Protein AF-A0A814Z6F5-F1 (afdb_monomer)

Structure (mmCIF, N/CA/C/O backbone):
data_AF-A0A814Z6F5-F1
#
_entry.id   AF-A0A814Z6F5-F1
#
loop_
_atom_site.group_PDB
_atom_site.id
_atom_site.type_symbol
_atom_site.label_atom_id
_atom_site.label_alt_id
_atom_site.label_comp_id
_atom_site.label_asym_id
_atom_site.label_entity_id
_atom_site.label_seq_id
_atom_site.pdbx_PDB_ins_code
_atom_site.Cartn_x
_atom_site.Cartn_y
_atom_site.Cartn_z
_atom_site.occupancy
_atom_site.B_iso_or_equiv
_atom_site.auth_seq_id
_atom_site.auth_comp_id
_atom_site.auth_asym_id
_atom_site.auth_atom_id
_atom_site.pdbx_PDB_model_num
ATOM 1 N N . MET A 1 1 ? -4.481 13.387 31.823 1.00 42.31 1 MET A N 1
ATOM 2 C CA . MET A 1 1 ? -5.611 12.449 31.649 1.00 42.31 1 MET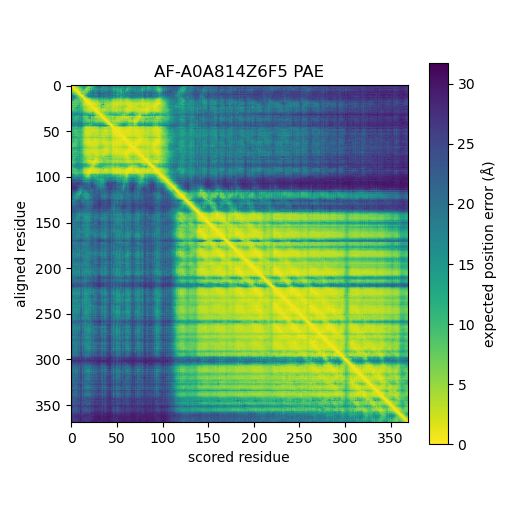 A CA 1
ATOM 3 C C . MET A 1 1 ? -5.808 12.281 30.154 1.00 42.31 1 MET A C 1
ATOM 5 O O . MET A 1 1 ? -6.072 13.276 29.494 1.00 42.31 1 MET A O 1
ATOM 9 N N . TYR A 1 2 ? -5.541 11.093 29.610 1.00 42.38 2 TYR A N 1
ATOM 10 C CA . TYR A 1 2 ? -5.630 10.844 28.167 1.00 42.38 2 TYR A CA 1
ATOM 11 C C . TYR A 1 2 ? -7.025 10.314 27.837 1.00 42.38 2 TYR A C 1
ATOM 13 O O . TYR A 1 2 ? -7.502 9.405 28.515 1.00 42.38 2 TYR A O 1
ATOM 21 N N . PHE A 1 3 ? -7.663 10.890 26.821 1.00 40.78 3 PHE A N 1
ATOM 22 C CA . PHE A 1 3 ? -9.001 10.515 26.375 1.00 40.78 3 PHE A CA 1
ATOM 23 C C . PHE A 1 3 ? -8.901 9.861 25.001 1.00 40.78 3 PHE A C 1
ATOM 25 O O . PHE A 1 3 ? -8.330 10.437 24.080 1.00 40.78 3 PHE A O 1
ATOM 32 N N . PHE A 1 4 ? -9.469 8.668 24.867 1.00 43.09 4 PHE A N 1
ATOM 33 C CA . PHE A 1 4 ? -9.513 7.930 23.611 1.00 43.09 4 PHE A CA 1
ATOM 34 C C . PHE A 1 4 ? -10.966 7.622 23.261 1.00 43.09 4 PHE A C 1
ATOM 36 O O . PHE A 1 4 ? -11.637 6.995 24.074 1.00 43.09 4 PHE A O 1
ATOM 43 N N . LEU A 1 5 ? -11.435 8.053 22.085 1.00 39.03 5 LEU A N 1
ATOM 44 C CA . LEU A 1 5 ? -12.830 7.946 21.644 1.00 39.03 5 LEU A CA 1
ATOM 45 C C . LEU A 1 5 ? -12.927 7.105 20.358 1.00 39.03 5 LEU A C 1
ATOM 47 O O . LEU A 1 5 ? -12.704 7.623 19.266 1.00 39.03 5 LEU A O 1
ATOM 51 N N . ALA A 1 6 ? -13.277 5.823 20.483 1.00 46.31 6 ALA A N 1
ATOM 52 C CA . ALA A 1 6 ? -13.570 4.946 19.343 1.00 46.31 6 ALA A CA 1
ATOM 53 C C . ALA A 1 6 ? -15.080 4.894 19.043 1.00 46.31 6 ALA A C 1
ATOM 55 O O . ALA A 1 6 ? -15.892 5.317 19.864 1.00 46.31 6 ALA A O 1
ATOM 56 N N . TYR A 1 7 ? -15.454 4.381 17.863 1.00 40.59 7 TYR A N 1
ATOM 57 C CA . TYR A 1 7 ? -16.826 4.363 17.328 1.00 40.59 7 TYR A CA 1
ATOM 58 C C . TYR A 1 7 ? -17.159 3.017 16.640 1.00 40.59 7 TYR A C 1
ATOM 60 O O . TYR A 1 7 ? -17.338 2.958 15.423 1.00 40.59 7 TYR A O 1
ATOM 68 N N . LEU A 1 8 ? -17.239 1.934 17.421 1.00 44.72 8 LEU A N 1
ATOM 69 C CA . LEU A 1 8 ? -17.561 0.578 16.949 1.00 44.72 8 LEU A CA 1
ATOM 70 C C . LEU A 1 8 ? -18.978 0.513 16.360 1.00 44.72 8 LEU A C 1
ATOM 72 O O . LEU A 1 8 ? -19.929 0.880 17.035 1.00 44.72 8 LEU A O 1
ATOM 76 N N . PHE A 1 9 ? -19.162 0.012 15.139 1.00 37.31 9 PHE A N 1
ATOM 77 C CA . PHE A 1 9 ? -20.498 -0.126 14.542 1.00 37.31 9 PHE A CA 1
ATOM 78 C C . PHE A 1 9 ? -21.043 -1.553 14.785 1.00 37.31 9 PHE A C 1
ATOM 80 O O . PHE A 1 9 ? -20.308 -2.529 14.658 1.00 37.31 9 PHE A O 1
ATOM 87 N N . ILE A 1 10 ? -22.322 -1.692 15.150 1.00 43.81 10 ILE A N 1
ATOM 88 C CA . ILE A 1 10 ? -23.021 -2.974 15.340 1.00 43.81 10 ILE A CA 1
ATOM 89 C C . ILE A 1 10 ? -24.154 -3.079 14.304 1.00 43.81 10 ILE A C 1
ATOM 91 O O . ILE A 1 10 ? -25.223 -2.485 14.485 1.00 43.81 10 ILE A O 1
ATOM 95 N N . PRO A 1 11 ? -23.964 -3.823 13.205 1.00 32.81 11 PRO A N 1
ATOM 96 C CA . PRO A 1 11 ? -24.938 -3.884 12.113 1.00 32.81 11 PRO A CA 1
ATOM 97 C C . PRO A 1 11 ? -26.092 -4.880 12.300 1.00 32.81 11 PRO A C 1
ATOM 99 O O . PRO A 1 11 ? -27.014 -4.849 11.493 1.00 32.81 11 PRO A O 1
ATOM 102 N N . SER A 1 12 ? -26.151 -5.665 13.383 1.00 37.41 12 SER A N 1
ATOM 103 C CA . SER A 1 12 ? -27.428 -6.278 13.807 1.00 37.41 12 SER A CA 1
ATOM 104 C C . SER A 1 12 ? -28.470 -5.228 14.228 1.00 37.41 12 SER A C 1
ATOM 106 O O . SER A 1 12 ? -29.651 -5.551 14.328 1.00 37.41 12 SER A O 1
ATOM 108 N N . ILE A 1 13 ? -28.045 -3.978 14.471 1.00 40.78 13 ILE A N 1
ATOM 109 C CA . ILE A 1 13 ? -28.881 -2.889 15.001 1.00 40.78 13 ILE A CA 1
ATOM 110 C C . ILE A 1 13 ? -28.651 -1.527 14.313 1.00 40.78 13 ILE A C 1
ATOM 112 O O . ILE A 1 13 ? -29.236 -0.530 14.727 1.00 40.78 13 ILE A O 1
ATOM 116 N N . ASN A 1 14 ? -27.793 -1.452 13.286 1.00 42.16 14 ASN A N 1
ATOM 117 C CA . ASN A 1 14 ? -27.304 -0.195 12.690 1.00 42.16 14 ASN A CA 1
ATOM 118 C C . ASN A 1 14 ? -26.763 0.834 13.716 1.00 42.16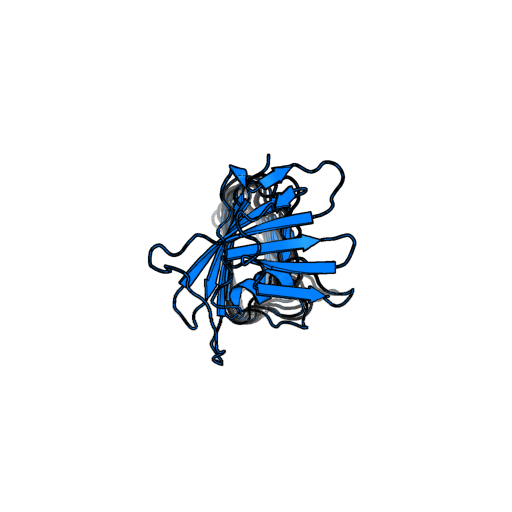 14 ASN A C 1
ATOM 120 O O . ASN A 1 14 ? -26.917 2.044 13.546 1.00 42.16 14 ASN A O 1
ATOM 124 N N . ALA A 1 15 ? -26.135 0.368 14.799 1.00 44.12 15 ALA A N 1
ATOM 125 C CA . ALA A 1 15 ? -25.759 1.212 15.933 1.00 44.12 15 ALA A CA 1
ATOM 126 C C . ALA A 1 15 ? -24.274 1.605 15.916 1.00 44.12 15 ALA A C 1
ATOM 128 O O . ALA A 1 15 ? -23.413 0.734 15.863 1.00 44.12 15 ALA A O 1
ATOM 129 N N . ILE A 1 16 ? -23.953 2.897 16.060 1.00 50.81 16 ILE A N 1
ATOM 130 C CA . ILE A 1 16 ? -22.585 3.342 16.374 1.00 50.81 16 ILE A CA 1
ATOM 131 C C . ILE A 1 16 ? -22.403 3.360 17.897 1.00 50.81 16 ILE A C 1
ATOM 133 O O . ILE A 1 16 ? -22.880 4.267 18.581 1.00 50.81 16 ILE A O 1
ATOM 137 N N . VAL A 1 17 ? -21.653 2.403 18.426 1.00 58.62 17 VAL A N 1
ATOM 138 C CA . VAL A 1 17 ? -21.169 2.382 19.805 1.00 58.62 17 VAL A CA 1
ATOM 139 C C . VAL A 1 17 ? -19.893 3.201 19.924 1.00 58.62 17 VAL A C 1
ATOM 141 O O . VAL A 1 17 ? -18.786 2.751 19.627 1.00 58.62 17 VAL A O 1
ATOM 144 N N . SER A 1 18 ? -20.048 4.430 20.408 1.00 65.94 18 SER A N 1
ATOM 145 C CA . SER A 1 18 ? -18.895 5.206 20.845 1.00 65.94 18 SER A CA 1
ATOM 146 C C . SER A 1 18 ? -18.423 4.723 22.217 1.00 65.94 18 SER A C 1
ATOM 148 O O . SER A 1 18 ? -19.212 4.737 23.166 1.00 65.94 18 SER A O 1
ATOM 150 N N . VAL A 1 19 ? -17.151 4.314 22.307 1.00 77.38 19 VAL A N 1
ATOM 151 C CA . VAL A 1 19 ? -16.479 3.968 23.569 1.00 77.38 19 VAL A CA 1
ATOM 152 C C . VAL A 1 19 ? -15.383 4.974 23.891 1.00 77.38 19 VAL A C 1
ATOM 154 O O . VAL A 1 19 ? -14.561 5.313 23.039 1.00 77.38 19 VAL A O 1
ATOM 157 N N . GLN A 1 20 ? -15.351 5.416 25.143 1.00 78.50 20 GLN A N 1
ATOM 158 C CA . GLN A 1 20 ? -14.324 6.283 25.700 1.00 78.50 20 GLN A CA 1
ATOM 159 C C . GLN A 1 20 ? -13.487 5.494 26.716 1.00 78.50 20 GLN A C 1
ATOM 161 O O . GLN A 1 20 ? -14.025 5.007 27.706 1.00 78.50 20 GLN A O 1
ATOM 166 N N . ILE A 1 21 ? -12.182 5.332 26.477 1.00 83.00 21 ILE A N 1
ATOM 167 C CA . ILE A 1 21 ? -11.315 4.484 27.320 1.00 83.00 21 ILE A CA 1
ATOM 168 C C . ILE A 1 21 ? -10.409 5.343 28.208 1.00 83.00 21 ILE A C 1
ATOM 170 O O . ILE A 1 21 ? -9.559 6.086 27.717 1.00 83.00 21 ILE A O 1
ATOM 174 N N . HIS A 1 22 ? -10.547 5.175 29.523 1.00 80.50 22 HIS A N 1
ATOM 175 C CA . HIS A 1 22 ? -9.694 5.756 30.555 1.00 80.50 22 HIS A CA 1
ATOM 176 C C . HIS A 1 22 ? -8.732 4.685 31.083 1.00 80.50 22 HIS A C 1
ATOM 178 O O . HIS A 1 22 ? -9.137 3.794 31.828 1.00 80.50 22 HIS A O 1
ATOM 184 N N . ARG A 1 23 ? -7.451 4.760 30.705 1.00 81.81 23 ARG A N 1
ATOM 185 C CA . ARG A 1 23 ? -6.399 3.869 31.232 1.00 81.81 23 ARG A CA 1
ATOM 186 C C . ARG A 1 23 ? -5.946 4.315 32.628 1.00 81.81 23 ARG A C 1
ATOM 188 O O . ARG A 1 23 ? -5.891 5.515 32.887 1.00 81.81 23 ARG A O 1
ATOM 195 N N . LEU A 1 24 ? -5.549 3.354 33.470 1.00 82.94 24 LEU A N 1
ATOM 196 C CA . LEU A 1 24 ? -5.072 3.565 34.850 1.00 82.94 24 LEU A CA 1
ATOM 197 C C . LEU A 1 24 ? -6.091 4.345 35.695 1.00 82.94 24 LEU A C 1
ATOM 199 O O . LEU A 1 24 ? -5.795 5.359 36.331 1.00 82.94 24 LEU A O 1
ATOM 203 N N . ALA A 1 25 ? -7.336 3.880 35.635 1.00 83.62 25 ALA A N 1
ATOM 204 C CA . ALA A 1 25 ? -8.475 4.522 36.267 1.00 83.62 25 ALA A CA 1
ATOM 205 C C . ALA A 1 25 ? -9.318 3.510 37.047 1.00 83.62 25 ALA A C 1
ATOM 207 O O . ALA A 1 25 ? -9.415 2.335 36.686 1.00 83.62 25 ALA A O 1
ATOM 208 N N . GLN A 1 26 ? -9.942 3.993 38.115 1.00 87.81 26 GLN A N 1
ATOM 209 C CA . GLN A 1 26 ? -10.925 3.268 38.902 1.00 87.81 26 GLN A CA 1
ATOM 210 C C . GLN A 1 26 ? -12.306 3.874 38.656 1.00 87.81 26 GLN A C 1
ATOM 212 O O . GLN A 1 26 ? -12.472 5.092 38.697 1.00 87.81 26 GLN A O 1
ATOM 217 N N . TYR A 1 27 ? -13.293 3.011 38.426 1.00 89.00 27 TYR A N 1
ATOM 218 C CA . TYR A 1 27 ? -14.698 3.395 38.387 1.00 89.00 27 TYR A CA 1
ATOM 219 C C . TYR A 1 27 ? -15.314 3.216 39.777 1.00 89.00 27 TYR A C 1
ATOM 221 O O . TYR A 1 27 ? -15.136 2.169 40.408 1.00 89.00 27 TYR A O 1
ATOM 229 N N . LYS A 1 28 ? -16.034 4.231 40.246 1.00 89.56 28 LYS A N 1
ATOM 230 C CA . LYS A 1 28 ? -16.887 4.182 41.434 1.00 89.56 28 LYS A CA 1
ATOM 231 C C . LYS A 1 28 ? -18.336 4.346 40.964 1.00 89.56 28 LYS A C 1
ATOM 233 O O . LYS A 1 28 ? -18.718 5.476 40.666 1.00 89.56 28 LYS A O 1
ATOM 238 N N . PRO A 1 29 ? -19.122 3.260 40.842 1.00 86.38 29 PRO A N 1
ATOM 239 C CA . PRO A 1 29 ? -20.533 3.382 40.496 1.00 86.38 29 PRO A CA 1
ATOM 240 C C . PRO A 1 29 ? -21.277 4.174 41.576 1.00 86.38 29 PRO A C 1
ATOM 242 O O . PRO A 1 29 ? -20.936 4.100 42.761 1.00 86.38 29 PRO A O 1
ATOM 245 N N . ASN A 1 30 ? -22.302 4.911 41.163 1.00 84.00 30 ASN A N 1
ATOM 246 C CA . ASN A 1 30 ? -23.123 5.728 42.053 1.00 84.00 30 ASN A CA 1
ATOM 247 C C . ASN A 1 30 ? -24.139 4.858 42.825 1.00 84.00 30 ASN A C 1
ATOM 249 O O . ASN A 1 30 ? -24.576 5.247 43.910 1.00 84.00 30 ASN A O 1
ATOM 253 N N . SER A 1 31 ? -24.487 3.671 42.306 1.00 80.38 31 SER A N 1
ATOM 254 C CA . SER A 1 31 ? -25.369 2.692 42.957 1.00 80.38 31 SER A CA 1
ATOM 255 C C . SER A 1 31 ? -24.705 1.335 43.205 1.00 80.38 31 SER A C 1
ATOM 257 O O . SER A 1 31 ? -23.938 0.818 42.392 1.00 80.38 31 SER A O 1
ATOM 259 N N . SER A 1 32 ? -25.105 0.675 44.295 1.00 70.69 32 SER A N 1
ATOM 260 C CA . SER A 1 32 ? -24.794 -0.738 44.554 1.00 70.69 32 SER A CA 1
ATOM 261 C C . SER A 1 32 ? -25.457 -1.696 43.555 1.00 70.69 32 SER A C 1
ATOM 263 O O . SER A 1 32 ? -24.970 -2.809 43.365 1.00 70.69 32 SER A O 1
ATOM 265 N N . CYS A 1 33 ? -26.527 -1.267 42.878 1.00 70.44 33 CYS A N 1
ATOM 266 C CA . CYS A 1 33 ? -27.228 -2.045 41.851 1.00 70.44 33 CYS A CA 1
ATOM 267 C C . CYS A 1 33 ? -26.621 -1.895 40.443 1.00 70.44 33 CYS A C 1
ATOM 269 O O . CYS A 1 33 ? -27.192 -2.402 39.479 1.00 70.44 33 CYS A O 1
ATOM 271 N N . ALA A 1 34 ? -25.500 -1.179 40.300 1.00 74.31 34 ALA A N 1
ATOM 272 C CA . ALA A 1 34 ? -24.896 -0.898 39.002 1.00 74.31 34 ALA A CA 1
ATOM 273 C C . ALA A 1 34 ? -24.270 -2.131 38.334 1.00 74.31 34 ALA A C 1
ATOM 275 O O . ALA A 1 34 ? -24.233 -2.188 37.109 1.00 74.31 34 ALA A O 1
ATOM 276 N N . LEU A 1 35 ? -23.752 -3.092 39.110 1.00 85.38 35 LEU A N 1
ATOM 277 C CA . LEU A 1 35 ? -23.039 -4.259 38.584 1.00 85.38 35 LEU A CA 1
ATOM 278 C C . LEU A 1 35 ? -24.011 -5.232 37.895 1.00 85.38 35 LEU A C 1
ATOM 280 O O . LEU A 1 35 ? -24.876 -5.816 38.543 1.00 85.38 35 LEU A O 1
ATOM 284 N N . LEU A 1 36 ? -23.827 -5.430 36.591 1.00 80.50 36 LEU A N 1
ATOM 285 C CA . LEU A 1 36 ? -24.571 -6.395 35.778 1.00 80.50 36 LEU A CA 1
ATOM 286 C C . LEU A 1 36 ? -23.935 -7.782 35.847 1.00 80.50 36 LEU A C 1
ATOM 288 O O . LEU A 1 36 ? -24.620 -8.775 36.079 1.00 80.50 36 LEU A O 1
ATOM 292 N N . ALA A 1 37 ? -22.617 -7.840 35.652 1.00 81.75 37 ALA A N 1
ATOM 293 C CA . ALA A 1 37 ? -21.861 -9.081 35.640 1.00 81.75 37 ALA A CA 1
ATOM 294 C C . ALA A 1 37 ? -20.396 -8.852 36.024 1.00 81.75 37 ALA A C 1
ATOM 296 O O . ALA A 1 37 ? -19.830 -7.773 35.838 1.00 81.75 37 ALA A O 1
ATOM 297 N N . ASN A 1 38 ? -19.778 -9.917 36.523 1.00 82.62 38 ASN A N 1
ATOM 298 C CA . ASN A 1 38 ? -18.340 -10.049 36.694 1.00 82.62 38 ASN A CA 1
ATOM 299 C C . ASN A 1 38 ? -17.923 -11.289 35.899 1.00 82.62 38 ASN A C 1
ATOM 301 O O . ASN A 1 38 ? -18.356 -12.394 36.229 1.00 82.62 38 ASN A O 1
ATOM 305 N N . VAL A 1 39 ? -17.132 -11.099 34.846 1.00 81.38 39 VAL A N 1
ATOM 306 C CA . VAL A 1 39 ? -16.654 -12.184 33.992 1.00 81.38 39 VAL A CA 1
ATOM 307 C C . VAL A 1 39 ? -15.143 -12.295 34.134 1.00 81.38 39 VAL A C 1
ATOM 309 O O . VAL A 1 39 ? -14.387 -11.420 33.705 1.00 81.38 39 VAL A O 1
ATOM 312 N N . THR A 1 40 ? -14.700 -13.402 34.725 1.00 80.69 40 THR A N 1
ATOM 313 C CA . THR A 1 40 ? -13.296 -13.812 34.688 1.00 80.69 40 THR A CA 1
ATOM 314 C C . THR A 1 40 ? -12.982 -14.291 33.280 1.00 80.69 40 THR A C 1
ATOM 316 O O . THR A 1 40 ? -13.577 -15.258 32.799 1.00 80.69 40 THR A O 1
ATOM 319 N N . LEU A 1 41 ? -12.064 -13.611 32.603 1.00 73.50 41 LEU A N 1
ATOM 320 C CA . LEU A 1 41 ? -11.670 -13.958 31.248 1.00 73.50 41 LEU A CA 1
ATOM 321 C C . LEU A 1 41 ? -10.484 -14.937 31.291 1.00 73.50 41 LEU A C 1
ATOM 323 O O . LEU A 1 41 ? -9.698 -14.949 32.240 1.00 73.50 41 LEU A O 1
ATOM 327 N N . SER A 1 42 ? -10.357 -15.784 30.265 1.00 73.19 42 SER A N 1
ATOM 328 C CA . SER A 1 42 ? -9.189 -16.667 30.106 1.00 73.19 42 SER A CA 1
ATOM 329 C C . SER A 1 42 ? -7.892 -15.843 30.092 1.00 73.19 42 SER A C 1
ATOM 331 O O . SER A 1 42 ? -7.878 -14.707 29.627 1.00 73.19 42 SER A O 1
ATOM 333 N N . SER A 1 43 ? -6.774 -16.415 30.544 1.00 61.03 43 SER A N 1
ATOM 334 C CA . SER A 1 43 ? -5.466 -15.734 30.579 1.00 61.03 43 SER A CA 1
ATOM 335 C C . SER A 1 43 ? -4.935 -15.295 29.203 1.00 61.03 43 SER A C 1
ATOM 337 O O . SER A 1 43 ? -3.993 -14.512 29.134 1.00 61.03 43 SER A O 1
ATOM 339 N N . SER A 1 44 ? -5.541 -15.773 28.112 1.00 59.19 44 SER A N 1
ATOM 340 C CA . SER A 1 44 ? -5.279 -15.351 26.729 1.00 59.19 44 SER A CA 1
ATOM 341 C C . SER A 1 44 ? -6.073 -14.115 26.277 1.00 59.19 44 SER A C 1
ATOM 343 O O . SER A 1 44 ? -5.939 -13.687 25.130 1.00 59.19 44 SER A O 1
ATOM 345 N N . VAL A 1 45 ? -6.961 -13.590 27.120 1.00 62.66 45 VAL A N 1
ATOM 346 C CA . VAL A 1 45 ? -8.013 -12.649 26.727 1.00 62.66 45 VAL A CA 1
ATOM 347 C C . VAL A 1 45 ? -7.648 -11.223 27.129 1.00 62.66 45 VAL A C 1
ATOM 349 O O . VAL A 1 45 ? -7.052 -10.991 28.174 1.00 62.66 45 VAL A O 1
ATOM 352 N N . SER A 1 46 ? -7.998 -10.256 26.281 1.00 79.81 46 SER A N 1
ATOM 353 C CA . SER A 1 46 ? -7.623 -8.852 26.446 1.00 79.81 46 SER A CA 1
ATOM 354 C C . SER A 1 46 ? -8.819 -7.953 26.773 1.00 79.81 46 SER A C 1
ATOM 356 O O . SER A 1 46 ? -9.982 -8.361 26.714 1.00 79.81 46 SER A O 1
ATOM 358 N N . ILE A 1 47 ? -8.526 -6.669 27.012 1.00 82.38 47 ILE A N 1
ATOM 359 C CA . ILE A 1 47 ? -9.514 -5.583 27.113 1.00 82.38 47 ILE A CA 1
ATOM 360 C C . ILE A 1 47 ? -10.557 -5.602 25.977 1.00 82.38 47 ILE A C 1
ATOM 362 O O . ILE A 1 47 ? -11.699 -5.209 26.193 1.00 82.38 47 ILE A O 1
ATOM 366 N N . GLN A 1 48 ? -10.205 -6.108 24.790 1.00 73.12 48 GLN A N 1
ATOM 367 C CA . GLN A 1 48 ? -11.100 -6.219 23.636 1.00 73.12 48 GLN A CA 1
ATOM 368 C C . GLN A 1 48 ? -12.312 -7.119 23.908 1.00 73.12 48 GLN A C 1
ATOM 370 O O . GLN A 1 48 ? -13.419 -6.771 23.510 1.00 73.12 48 GLN A O 1
ATOM 375 N N . SER A 1 49 ? -12.152 -8.236 24.617 1.00 82.50 49 SER A N 1
ATOM 376 C CA . SER A 1 49 ? -13.293 -9.104 24.943 1.00 82.50 49 SER A CA 1
ATOM 377 C C . SER A 1 49 ? -14.145 -8.535 26.074 1.00 82.50 49 SER A C 1
ATOM 379 O O . SER A 1 49 ? -15.347 -8.764 26.086 1.00 82.50 49 SER A O 1
ATOM 381 N N . CYS A 1 50 ? -13.562 -7.728 26.967 1.00 87.44 50 CYS A N 1
ATOM 382 C CA . CYS A 1 50 ? -14.339 -6.940 27.926 1.00 87.44 50 CYS A CA 1
ATOM 383 C C . CYS A 1 50 ? -15.174 -5.851 27.228 1.00 87.44 50 CYS A C 1
ATOM 385 O O . CYS A 1 50 ? -16.298 -5.570 27.640 1.00 87.44 50 CYS A O 1
ATOM 387 N N . ILE A 1 51 ? -14.661 -5.281 26.127 1.00 85.56 51 ILE A N 1
ATOM 388 C CA . ILE A 1 51 ? -15.448 -4.395 25.262 1.00 85.56 51 ILE A CA 1
ATOM 389 C C . ILE A 1 51 ? -16.612 -5.169 24.628 1.00 85.56 51 ILE A C 1
ATOM 391 O O . ILE A 1 51 ? -17.763 -4.765 24.766 1.00 85.56 51 ILE A O 1
ATOM 395 N N . TRP A 1 52 ? -16.334 -6.303 23.978 1.00 81.00 52 TRP A N 1
ATOM 396 C CA . TRP A 1 52 ? -17.366 -7.063 23.267 1.00 81.00 52 TRP A CA 1
ATOM 397 C C . TRP A 1 52 ? -18.441 -7.664 24.177 1.00 81.00 52 TRP A C 1
ATOM 399 O O . TRP A 1 52 ? -19.613 -7.566 23.837 1.00 81.00 52 TRP A O 1
ATOM 409 N N . GLN A 1 53 ? -18.099 -8.173 25.363 1.00 83.56 53 GLN A N 1
ATOM 410 C CA . GLN A 1 53 ? -19.111 -8.656 26.314 1.00 83.56 53 GLN A CA 1
ATOM 411 C C . GLN A 1 53 ? -20.060 -7.544 26.779 1.00 83.56 53 GLN A C 1
ATOM 413 O O . GLN A 1 53 ? -21.255 -7.780 26.920 1.00 83.56 53 GLN A O 1
ATOM 418 N N . CYS A 1 54 ? -19.557 -6.321 26.964 1.00 86.94 54 CYS A N 1
ATOM 419 C CA . CYS A 1 54 ? -20.399 -5.174 27.307 1.00 86.94 54 CYS A CA 1
ATOM 420 C C . CYS A 1 54 ? -21.229 -4.689 26.104 1.00 86.94 54 CYS A C 1
ATOM 422 O O . CYS A 1 54 ? -22.332 -4.191 26.277 1.00 86.94 54 CYS A O 1
ATOM 424 N N . VAL A 1 55 ? -20.739 -4.874 24.875 1.00 80.56 55 VAL A N 1
ATOM 425 C CA . VAL A 1 55 ? -21.524 -4.648 23.651 1.00 80.56 55 VAL A CA 1
ATOM 426 C C . VAL A 1 55 ? -22.660 -5.671 23.494 1.00 80.56 55 VAL A C 1
ATOM 428 O O . VAL A 1 55 ? -23.743 -5.311 23.036 1.00 80.56 55 VAL A O 1
ATOM 431 N N . GLU A 1 56 ? -22.428 -6.931 23.864 1.00 78.06 56 GLU A N 1
ATOM 432 C CA . GLU A 1 56 ? -23.429 -8.007 23.822 1.00 78.06 56 GLU A CA 1
ATOM 433 C C . GLU A 1 56 ? -24.456 -7.902 24.966 1.00 78.06 56 GLU A C 1
ATOM 435 O O . GLU A 1 56 ? -25.636 -8.207 24.778 1.00 78.06 56 GLU A O 1
ATOM 440 N N . GLU A 1 57 ? -24.042 -7.424 26.142 1.00 81.88 57 GLU A N 1
ATOM 441 C CA . GLU A 1 57 ? -24.927 -7.157 27.277 1.00 81.88 57 GLU A CA 1
ATOM 442 C C . GLU A 1 57 ? -25.707 -5.847 27.067 1.00 81.88 57 GLU A C 1
ATOM 444 O O . GLU A 1 57 ? -25.232 -4.757 27.382 1.00 81.88 57 GLU A O 1
ATOM 449 N N . LEU A 1 58 ? -26.950 -5.966 26.586 1.00 78.94 58 LEU A N 1
ATOM 450 C CA . LEU A 1 58 ? -27.863 -4.866 26.218 1.00 78.94 58 LEU A CA 1
ATOM 451 C C . LEU A 1 58 ? -27.987 -3.716 27.232 1.00 78.94 58 LEU A C 1
ATOM 453 O O . LEU A 1 58 ? -28.412 -2.619 26.860 1.00 78.94 58 LEU A O 1
ATOM 457 N N . LYS A 1 59 ? -27.701 -3.961 28.515 1.00 85.31 59 LYS A N 1
ATOM 458 C CA . LYS A 1 59 ? -27.791 -2.950 29.578 1.00 85.31 59 LYS A CA 1
ATOM 459 C C . LYS A 1 59 ? -26.462 -2.298 29.939 1.00 85.31 59 LYS A C 1
ATOM 461 O O . LYS A 1 59 ? -26.481 -1.336 30.702 1.00 85.31 59 LYS A O 1
ATOM 466 N N . CYS A 1 60 ? -25.334 -2.800 29.449 1.00 89.00 60 CYS A N 1
ATOM 467 C CA . CYS A 1 60 ? -24.017 -2.336 29.856 1.00 89.00 60 CYS A CA 1
ATOM 468 C C . CYS A 1 60 ? -23.711 -0.940 29.283 1.00 89.00 60 CYS A C 1
ATOM 470 O O . CYS A 1 60 ? -23.802 -0.690 28.083 1.00 89.00 60 CYS A O 1
ATOM 472 N N . GLN A 1 61 ? -23.369 -0.007 30.173 1.00 90.38 61 GLN A N 1
ATOM 473 C CA . GLN A 1 61 ? -23.021 1.385 29.855 1.00 90.38 61 GLN A CA 1
ATOM 474 C C . GLN A 1 61 ? -21.598 1.751 30.300 1.00 90.38 61 GLN A C 1
ATOM 476 O O . GLN A 1 61 ? -21.032 2.736 29.819 1.00 90.38 61 GLN A O 1
ATOM 481 N N . THR A 1 62 ? -20.999 0.947 31.180 1.00 92.56 62 THR A N 1
ATOM 482 C CA . THR A 1 62 ? -19.594 1.044 31.582 1.00 92.56 62 THR A CA 1
ATOM 483 C C . THR A 1 62 ? -19.027 -0.358 31.764 1.00 92.56 62 THR A C 1
ATOM 485 O O . THR A 1 62 ? -19.659 -1.201 32.394 1.00 92.56 62 THR A O 1
ATOM 488 N N . ALA A 1 63 ? -17.813 -0.607 31.283 1.00 93.50 63 ALA A N 1
ATOM 489 C CA . ALA A 1 63 ? -17.047 -1.804 31.615 1.00 93.50 63 ALA A CA 1
ATOM 490 C C . ALA A 1 63 ? -15.710 -1.423 32.255 1.00 93.50 63 ALA A C 1
ATOM 492 O O . ALA A 1 63 ? -15.131 -0.387 31.938 1.00 93.50 63 ALA A O 1
ATOM 493 N N . VAL A 1 64 ? -15.197 -2.254 33.156 1.00 92.81 64 VAL A N 1
ATOM 494 C CA . VAL A 1 64 ? -13.891 -2.068 33.793 1.00 92.81 64 VAL A CA 1
ATOM 495 C C . VAL A 1 64 ? -13.086 -3.338 33.601 1.00 92.81 64 VAL A C 1
ATOM 497 O O . VAL A 1 64 ? -13.493 -4.406 34.049 1.00 92.81 64 VAL A O 1
ATOM 500 N N . TYR A 1 65 ? -11.932 -3.211 32.954 1.00 93.12 65 TYR A N 1
ATOM 501 C CA . TYR A 1 65 ? -10.994 -4.309 32.754 1.00 93.12 65 TYR A CA 1
ATOM 502 C C . TYR A 1 65 ? -9.811 -4.173 33.714 1.00 93.12 65 TYR A C 1
ATOM 504 O O . TYR A 1 65 ? -9.101 -3.168 33.638 1.00 93.12 65 TYR A O 1
ATOM 512 N N . SER A 1 66 ? -9.571 -5.161 34.581 1.00 91.50 66 SER A N 1
ATOM 513 C CA . SER A 1 66 ? -8.331 -5.258 35.373 1.00 91.50 66 SER A CA 1
ATOM 514 C C . SER A 1 66 ? -7.297 -6.110 34.641 1.00 91.50 66 SER A C 1
ATOM 516 O O . SER A 1 66 ? -7.541 -7.285 34.366 1.00 91.50 66 SER A O 1
ATOM 518 N N . TYR A 1 67 ? -6.121 -5.532 34.388 1.00 86.00 67 TYR A N 1
ATOM 519 C CA . TYR A 1 67 ? -4.965 -6.235 33.825 1.00 86.00 67 TYR A CA 1
ATOM 520 C C . TYR A 1 67 ? -4.334 -7.221 34.818 1.00 86.00 67 TYR A C 1
ATOM 522 O O . TYR A 1 67 ? -3.700 -8.178 34.391 1.00 86.00 67 TYR A O 1
ATOM 530 N N . ASP A 1 68 ? -4.482 -6.986 36.125 1.00 87.31 68 ASP A N 1
ATOM 531 C CA . ASP A 1 68 ? -3.843 -7.808 37.160 1.00 87.31 68 ASP A CA 1
ATOM 532 C C . ASP A 1 68 ? -4.534 -9.172 37.318 1.00 87.31 68 ASP A C 1
ATOM 534 O O . ASP A 1 68 ? -3.871 -10.180 37.549 1.00 87.31 68 ASP A O 1
ATOM 538 N N . ASN A 1 69 ? -5.862 -9.211 37.140 1.00 86.38 69 ASN A N 1
ATOM 539 C CA . ASN A 1 69 ? -6.680 -10.414 37.329 1.00 86.38 69 ASN A CA 1
ATOM 540 C C . ASN A 1 69 ? -7.356 -10.928 36.039 1.00 86.38 69 ASN A C 1
ATOM 542 O O . ASN A 1 69 ? -8.027 -11.955 36.085 1.00 86.38 69 ASN A O 1
ATOM 546 N N . ASN A 1 70 ? -7.226 -10.218 34.909 1.00 87.06 70 ASN A N 1
ATOM 547 C CA . ASN A 1 70 ? -7.967 -10.459 33.656 1.00 87.06 70 ASN A CA 1
ATOM 548 C C . ASN A 1 70 ? -9.493 -10.554 33.861 1.00 87.06 70 ASN A C 1
ATOM 550 O O . ASN A 1 70 ? -10.181 -11.396 33.284 1.00 87.06 70 ASN A O 1
ATOM 554 N N . ILE A 1 71 ? -10.029 -9.680 34.715 1.00 90.06 71 ILE A N 1
ATOM 555 C CA . ILE A 1 71 ? -11.461 -9.616 35.024 1.00 90.06 71 ILE A CA 1
ATOM 556 C C . ILE A 1 71 ? -12.100 -8.446 34.277 1.00 90.06 71 ILE A C 1
ATOM 558 O O . ILE A 1 71 ? -11.563 -7.334 34.280 1.00 90.06 71 ILE A O 1
ATOM 562 N N . CYS A 1 72 ? -13.271 -8.701 33.691 1.00 92.06 72 CYS A N 1
ATOM 563 C CA . CYS A 1 72 ? -14.185 -7.680 33.200 1.00 92.06 72 CYS A CA 1
ATOM 564 C C . CYS A 1 72 ? -15.373 -7.518 34.157 1.00 92.06 72 CYS A C 1
ATOM 566 O O . CYS A 1 72 ? -16.167 -8.444 34.336 1.00 92.06 72 CYS A O 1
ATOM 568 N N . TRP A 1 73 ? -15.530 -6.332 34.740 1.00 93.31 73 TRP A N 1
ATOM 569 C CA . TRP A 1 73 ? -16.763 -5.940 35.426 1.00 93.31 73 TRP A CA 1
ATOM 570 C C . TRP A 1 73 ? -17.617 -5.100 34.489 1.00 93.31 73 TRP A C 1
ATOM 572 O O . TRP A 1 73 ? -17.125 -4.139 33.900 1.00 93.31 73 TRP A O 1
ATOM 582 N N . MET A 1 74 ? -18.893 -5.445 34.367 1.00 93.25 74 MET A N 1
ATOM 583 C CA . MET A 1 74 ? -19.850 -4.764 33.499 1.00 93.25 74 MET A CA 1
ATOM 584 C C . MET A 1 74 ? -20.914 -4.080 34.348 1.00 93.25 74 MET A C 1
ATOM 586 O O . MET A 1 74 ? -21.466 -4.690 35.266 1.00 93.25 74 MET A O 1
ATOM 590 N N . TYR A 1 75 ? -21.201 -2.819 34.043 1.00 92.44 75 TYR A N 1
ATOM 591 C CA . TYR A 1 75 ? -22.082 -1.955 34.818 1.00 92.44 75 TYR A CA 1
ATOM 592 C C . TYR A 1 75 ? -23.152 -1.323 33.930 1.00 92.44 75 TYR A C 1
ATOM 594 O O . TYR A 1 75 ? -22.874 -0.890 32.812 1.00 92.44 75 TYR A O 1
ATOM 602 N N . GLY A 1 76 ? -24.373 -1.224 34.453 1.00 89.06 76 GLY A N 1
ATOM 603 C CA . GLY A 1 76 ? -25.499 -0.573 33.780 1.00 89.06 76 GLY A CA 1
ATOM 604 C C . GLY A 1 76 ? -25.530 0.949 33.912 1.00 89.06 76 GLY A C 1
ATOM 605 O O . GLY A 1 76 ? -26.334 1.610 33.261 1.00 89.06 76 GLY A O 1
ATOM 606 N N . GLU A 1 77 ? -24.660 1.515 34.746 1.00 88.56 77 GLU A N 1
ATOM 607 C CA . GLU A 1 77 ? -24.515 2.960 34.904 1.00 88.56 77 GLU A CA 1
ATOM 608 C C . GLU A 1 77 ? -23.548 3.536 33.868 1.00 88.56 77 GLU A C 1
ATOM 610 O O . GLU A 1 77 ? -22.512 2.947 33.549 1.00 88.56 77 GLU A O 1
ATOM 615 N N . SER A 1 78 ? -23.883 4.711 33.337 1.00 85.81 78 SER A N 1
ATOM 616 C CA . SER A 1 78 ? -22.991 5.476 32.471 1.00 85.81 78 SER A CA 1
ATOM 617 C C . SER A 1 78 ? -21.793 6.017 33.247 1.00 85.81 78 SER A C 1
ATOM 619 O O . SER A 1 78 ? -21.916 6.417 34.404 1.00 85.81 78 SER A O 1
ATOM 621 N N . CYS A 1 79 ? -20.653 6.137 32.575 1.00 86.38 79 CYS A N 1
ATOM 622 C CA . CYS A 1 79 ? -19.535 6.922 33.074 1.00 86.38 79 CYS A CA 1
ATOM 623 C C . CYS A 1 79 ? -19.904 8.401 33.229 1.00 86.38 79 CYS A C 1
ATOM 625 O O . CYS A 1 79 ? -20.020 9.126 32.239 1.00 86.38 79 CYS A O 1
ATOM 627 N N . GLU A 1 80 ? -20.008 8.867 34.467 1.00 87.25 80 GLU A N 1
ATOM 628 C CA . GLU A 1 80 ? -19.987 10.291 34.792 1.00 87.25 80 GLU A CA 1
ATOM 629 C C . GLU A 1 80 ? -18.562 10.699 35.183 1.00 87.25 80 GLU A C 1
ATOM 631 O O . GLU A 1 80 ? -17.817 9.915 35.772 1.00 87.25 80 GLU A O 1
ATOM 636 N N . SER A 1 81 ? -18.158 11.934 34.874 1.00 78.06 81 SER A N 1
ATOM 637 C CA . SER A 1 81 ? -16.781 12.397 35.116 1.00 78.06 81 SER A CA 1
ATOM 638 C C . SER A 1 81 ? -16.368 12.360 36.593 1.00 78.06 81 SER A C 1
ATOM 640 O O . SER A 1 81 ? -15.181 12.250 36.879 1.00 78.06 81 SER A O 1
ATOM 642 N N . GLY A 1 82 ? -17.328 12.442 37.523 1.00 83.50 82 GLY A N 1
ATOM 643 C CA . GLY A 1 82 ? -17.090 12.298 38.966 1.00 83.50 82 GLY A CA 1
ATOM 644 C C . GLY A 1 82 ? -16.947 10.846 39.442 1.00 83.50 82 GLY A C 1
ATOM 645 O O . GLY A 1 82 ? -16.417 10.615 40.523 1.00 83.50 82 GLY A O 1
ATOM 646 N N . SER A 1 83 ? -17.374 9.872 38.635 1.00 86.25 83 SER A N 1
ATOM 647 C CA . SER A 1 83 ? -17.307 8.434 38.932 1.00 86.25 83 SER A CA 1
ATOM 648 C C . SER A 1 83 ? -15.986 7.791 38.488 1.00 86.25 83 SER A C 1
ATOM 650 O O . SER A 1 83 ? -15.794 6.592 38.692 1.00 86.25 83 SER A O 1
ATOM 652 N N . ILE A 1 84 ? -15.083 8.546 37.848 1.00 86.69 84 ILE A N 1
ATOM 653 C CA . ILE A 1 84 ? -13.801 8.051 37.326 1.00 86.69 84 ILE A CA 1
ATOM 654 C C . ILE A 1 84 ? -12.648 8.763 38.026 1.00 86.69 84 ILE A C 1
ATOM 656 O O . ILE A 1 84 ? -12.385 9.940 37.788 1.00 86.69 84 ILE A O 1
ATOM 660 N N . GLU A 1 85 ? -11.896 8.015 38.824 1.00 87.69 85 GLU A N 1
ATOM 661 C CA . GLU A 1 85 ? -10.695 8.507 39.495 1.00 87.69 85 GLU A CA 1
ATOM 662 C C . GLU A 1 85 ? -9.442 7.935 38.826 1.00 87.69 85 GLU A C 1
ATOM 664 O O . GLU A 1 85 ? -9.364 6.739 38.538 1.00 87.69 85 GLU A O 1
ATOM 669 N N . SER A 1 86 ? -8.428 8.771 38.590 1.00 82.69 86 SER A N 1
ATOM 670 C CA . SER A 1 86 ? -7.109 8.278 38.179 1.00 82.69 86 SER A CA 1
ATOM 671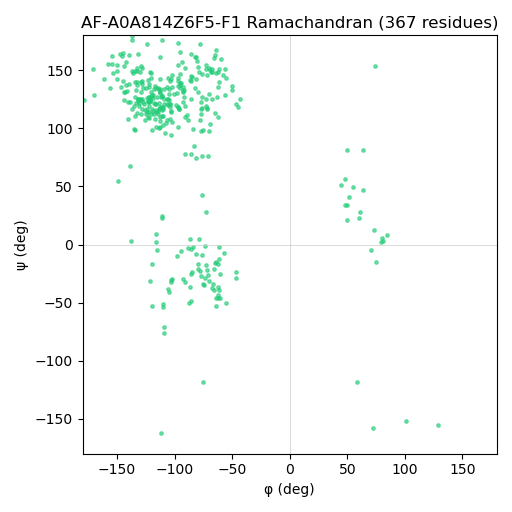 C C . SER A 1 86 ? -6.470 7.509 39.332 1.00 82.69 86 SER A C 1
ATOM 673 O O . SER A 1 86 ? -6.299 8.072 40.415 1.00 82.69 86 SER A O 1
ATOM 675 N N . SER A 1 87 ? -6.066 6.263 39.098 1.00 75.12 87 SER A N 1
ATOM 676 C CA . SER A 1 87 ? -5.393 5.443 40.102 1.00 75.12 87 SER A CA 1
ATOM 677 C C . SER A 1 87 ? -3.947 5.196 39.692 1.00 75.12 87 SER A C 1
ATOM 679 O O . SER A 1 87 ? -3.678 4.589 38.659 1.00 75.12 87 SER A O 1
ATOM 681 N N . GLY A 1 88 ? -3.004 5.656 40.518 1.00 72.94 88 GLY A N 1
ATOM 682 C CA . GLY A 1 88 ? -1.577 5.395 40.311 1.00 72.94 88 GLY A CA 1
ATOM 683 C C . GLY A 1 88 ? -1.163 3.949 40.612 1.00 72.94 88 GLY A C 1
ATOM 684 O O . GLY A 1 88 ? -0.092 3.532 40.183 1.00 72.94 88 GLY A O 1
ATOM 685 N N . SER A 1 89 ? -1.993 3.192 41.340 1.00 78.25 89 SER A N 1
ATOM 686 C CA . SER A 1 89 ? -1.714 1.810 41.755 1.00 78.25 89 SER A CA 1
ATOM 687 C C . SER A 1 89 ? -2.461 0.758 40.938 1.00 78.25 89 SER A C 1
ATOM 689 O O . SER A 1 89 ? -1.946 -0.340 40.754 1.00 78.25 89 SER A O 1
ATOM 691 N N . ASN A 1 90 ? -3.673 1.060 40.464 1.00 74.00 90 ASN A N 1
ATOM 692 C CA . ASN A 1 90 ? -4.545 0.042 39.883 1.00 74.00 90 ASN A CA 1
ATOM 693 C C . ASN A 1 90 ? -4.305 -0.066 38.378 1.00 74.00 90 ASN A C 1
ATOM 695 O O . ASN A 1 90 ? -4.585 0.872 37.623 1.00 74.00 90 ASN A O 1
ATOM 699 N N . ARG A 1 91 ? -3.876 -1.243 37.912 1.00 83.75 91 ARG A N 1
ATOM 700 C CA . ARG A 1 91 ? -3.816 -1.541 36.479 1.00 83.75 91 ARG A CA 1
ATOM 701 C C . ARG A 1 91 ? -5.213 -1.946 36.016 1.00 83.75 91 ARG A C 1
ATOM 703 O O . ARG A 1 91 ? -5.493 -3.109 35.734 1.00 83.75 91 ARG A O 1
ATOM 710 N N . SER A 1 92 ? -6.076 -0.942 35.900 1.00 88.44 92 SER A N 1
ATOM 711 C CA . SER A 1 92 ? -7.418 -1.070 35.336 1.00 88.44 92 SER A CA 1
ATOM 712 C C . SER A 1 92 ? -7.668 -0.033 34.244 1.00 88.44 92 SER A C 1
ATOM 714 O O . SER A 1 92 ? -7.095 1.060 34.258 1.00 88.44 92 SER A O 1
ATOM 716 N N . SER A 1 93 ? -8.541 -0.375 33.300 1.00 87.12 93 SER A N 1
ATOM 717 C CA . SER A 1 93 ? -9.069 0.542 32.290 1.00 87.12 93 SER A CA 1
ATOM 718 C C . SER A 1 93 ? -10.588 0.613 32.404 1.00 87.12 93 SER A C 1
ATOM 720 O O . SER A 1 93 ? -11.253 -0.422 32.360 1.00 87.12 93 SER A O 1
ATOM 722 N N . VAL A 1 94 ? -11.131 1.825 32.523 1.00 86.88 94 VAL A N 1
ATOM 723 C CA . VAL A 1 94 ? -12.577 2.089 32.494 1.00 86.88 94 VAL A CA 1
ATOM 724 C C . VAL A 1 94 ? -12.980 2.393 31.052 1.00 86.88 94 VAL A C 1
ATOM 726 O O . VAL A 1 94 ? -12.370 3.234 30.394 1.00 86.88 94 VAL A O 1
ATOM 729 N N . ILE A 1 95 ? -13.982 1.684 30.552 1.00 90.06 95 ILE A N 1
ATOM 730 C CA . ILE A 1 95 ? -14.502 1.746 29.189 1.00 90.06 95 ILE A CA 1
ATOM 731 C C . ILE A 1 95 ? -15.927 2.281 29.282 1.00 90.06 95 ILE A C 1
ATOM 733 O O . ILE A 1 95 ? -16.809 1.641 29.849 1.00 90.06 95 ILE A O 1
ATOM 737 N N . CYS A 1 96 ? -16.143 3.458 28.721 1.00 88.25 96 CYS A N 1
ATOM 738 C CA . CYS A 1 96 ? -17.356 4.239 28.884 1.00 88.25 96 CYS A CA 1
ATOM 739 C C . CYS A 1 96 ? -18.160 4.253 27.593 1.00 88.25 96 CYS A C 1
ATOM 741 O O . CYS A 1 96 ? -17.662 4.722 26.571 1.00 88.25 96 CYS A O 1
ATOM 743 N N . TYR A 1 97 ? -19.399 3.783 27.633 1.00 85.81 97 TYR A N 1
ATOM 744 C CA . TYR A 1 97 ? -20.266 3.714 26.464 1.00 85.81 97 TYR A CA 1
ATOM 745 C C . TYR A 1 97 ? -21.157 4.949 26.432 1.00 85.81 97 TYR A C 1
ATOM 747 O O . TYR A 1 97 ? -21.649 5.417 27.463 1.00 85.81 97 TYR A O 1
ATOM 755 N N . ARG A 1 98 ? -21.360 5.521 25.244 1.00 75.56 98 ARG A N 1
ATOM 756 C CA . ARG A 1 98 ? -22.191 6.720 25.113 1.00 75.56 98 ARG A CA 1
ATOM 757 C C . ARG A 1 98 ? -23.643 6.400 25.482 1.00 75.56 98 ARG A C 1
ATOM 759 O O . ARG A 1 98 ? -24.322 5.681 24.754 1.00 75.56 98 ARG A O 1
ATOM 766 N N . LYS A 1 99 ? -24.110 6.979 26.593 1.00 64.88 99 LYS A N 1
ATOM 767 C CA . LYS A 1 99 ? -25.476 6.842 27.121 1.00 64.88 99 LYS A CA 1
ATOM 768 C C . LYS A 1 99 ? -26.519 7.036 26.018 1.00 64.88 99 LYS A C 1
ATOM 770 O O . LYS A 1 99 ? -26.579 8.101 25.401 1.00 64.88 99 LYS A O 1
ATOM 775 N N . ASN A 1 100 ? -27.355 6.023 25.796 1.00 60.66 100 ASN A N 1
ATOM 776 C CA . ASN A 1 100 ? -28.513 6.145 24.920 1.00 60.66 100 ASN A CA 1
ATOM 777 C C . ASN A 1 100 ? -29.564 7.013 25.644 1.00 60.66 100 ASN A C 1
ATOM 779 O O . ASN A 1 100 ? -30.001 6.631 26.731 1.00 60.66 100 ASN A O 1
ATOM 783 N N . PRO A 1 101 ? -29.977 8.175 25.104 1.00 51.28 101 PRO A N 1
ATOM 784 C CA . PRO A 1 101 ? -30.882 9.088 25.811 1.00 51.28 101 PRO A CA 1
ATOM 785 C C . PRO A 1 101 ? -32.260 8.481 26.117 1.00 51.28 101 PRO A C 1
ATOM 787 O O . PRO A 1 101 ? -32.962 8.996 26.982 1.00 51.28 101 PRO A O 1
ATOM 790 N N . ASN A 1 102 ? -32.631 7.378 25.458 1.00 49.59 102 ASN A N 1
ATOM 791 C CA . ASN A 1 102 ? -33.931 6.728 25.626 1.00 49.59 102 ASN A CA 1
ATOM 792 C C . ASN A 1 102 ? -33.930 5.579 26.658 1.00 49.59 102 ASN A C 1
ATOM 794 O O . ASN A 1 102 ? -34.994 5.033 26.951 1.00 49.59 102 ASN A O 1
ATOM 798 N N . SER A 1 103 ? -32.779 5.184 27.222 1.00 50.59 103 SER A N 1
ATOM 799 C CA . SER A 1 103 ? -32.702 4.070 28.181 1.00 50.59 103 SER A CA 1
ATOM 800 C C . SER A 1 103 ? -32.865 4.536 29.635 1.00 50.59 103 SER A C 1
ATOM 802 O O . SER A 1 103 ? -31.893 4.610 30.392 1.00 50.59 103 SER A O 1
ATOM 804 N N . ASN A 1 104 ? -34.108 4.799 30.049 1.00 47.62 104 ASN A N 1
ATOM 805 C CA . ASN A 1 104 ? -34.458 4.878 31.472 1.00 47.62 104 ASN A CA 1
ATOM 806 C C . ASN A 1 104 ? -34.399 3.469 32.077 1.00 47.62 104 ASN A C 1
ATOM 808 O O . ASN A 1 104 ? -35.322 2.669 31.925 1.00 47.62 104 ASN A O 1
ATOM 812 N N . MET A 1 105 ? -33.283 3.144 32.727 1.00 43.19 105 MET A N 1
ATOM 813 C CA . MET A 1 105 ? -33.024 1.791 33.207 1.00 43.19 105 MET A CA 1
ATOM 814 C C . MET A 1 105 ? -33.835 1.459 34.472 1.00 43.19 105 MET A C 1
ATOM 816 O O . MET A 1 105 ? -33.649 2.040 35.540 1.00 43.19 105 MET A O 1
ATOM 820 N N . HIS A 1 106 ? -34.709 0.462 34.347 1.00 46.16 106 HIS A N 1
ATOM 821 C CA . HIS A 1 106 ? -35.204 -0.374 35.443 1.00 46.16 106 HIS A CA 1
ATOM 822 C C . HIS A 1 106 ? -34.839 -1.845 35.136 1.00 46.16 106 HIS A C 1
ATOM 824 O O . HIS A 1 106 ? -34.827 -2.281 33.979 1.00 46.16 106 HIS A O 1
ATOM 830 N N . CYS A 1 107 ? -34.487 -2.619 36.163 1.00 38.94 107 CYS A N 1
ATOM 831 C CA . CYS A 1 107 ? -34.246 -4.075 36.090 1.00 38.94 107 CYS A CA 1
ATOM 832 C C . CYS A 1 107 ? -35.601 -4.834 36.109 1.00 38.94 107 CYS A C 1
ATOM 834 O O . CYS A 1 107 ? -36.528 -4.265 36.684 1.00 38.94 107 CYS A O 1
ATOM 836 N N . PRO A 1 108 ? -35.794 -6.061 35.545 1.00 41.34 108 PRO A N 1
ATOM 837 C CA . PRO A 1 108 ? -34.843 -7.152 35.236 1.00 41.34 108 PRO A CA 1
ATOM 838 C C . PRO A 1 108 ? -34.630 -7.395 33.712 1.00 41.34 108 PRO A C 1
ATOM 840 O O . PRO A 1 108 ? -34.888 -6.487 32.924 1.00 41.34 108 PRO A O 1
ATOM 843 N N . SER A 1 109 ? -34.100 -8.557 33.281 1.00 35.00 109 SER A N 1
ATOM 844 C CA . SER A 1 109 ? -33.499 -8.787 31.937 1.00 35.00 109 SER A CA 1
ATOM 845 C C . SER A 1 109 ? -33.836 -10.160 31.294 1.00 35.00 109 SER A C 1
ATOM 847 O O . SER A 1 109 ? -34.219 -11.084 32.006 1.00 35.00 109 SER A O 1
ATOM 849 N N . ALA A 1 110 ? -33.637 -10.304 29.969 1.00 29.42 110 ALA A N 1
ATOM 850 C CA . ALA A 1 110 ? -33.689 -11.552 29.173 1.00 29.42 110 ALA A CA 1
ATOM 851 C C . ALA A 1 110 ? -32.796 -11.423 27.902 1.00 29.42 110 ALA A C 1
ATOM 853 O O . ALA A 1 110 ? -32.712 -10.308 27.381 1.00 29.42 110 ALA A O 1
ATOM 854 N N . PRO A 1 111 ? -32.149 -12.493 27.382 1.00 32.50 111 PRO A N 1
ATOM 855 C CA . PRO A 1 111 ? -31.248 -12.412 26.219 1.00 32.50 111 PRO A CA 1
ATOM 856 C C . PRO A 1 111 ? -31.907 -12.775 24.869 1.00 32.50 111 PRO A C 1
ATOM 858 O O . PRO A 1 111 ? -32.860 -13.553 24.819 1.00 32.50 111 PRO A O 1
ATOM 861 N N . ILE A 1 112 ? -31.360 -12.251 23.760 1.00 32.47 112 ILE A N 1
ATOM 862 C CA . ILE A 1 112 ? -31.785 -12.510 22.366 1.00 32.47 112 ILE A CA 1
ATOM 863 C C . ILE A 1 112 ? -30.540 -12.787 21.492 1.00 32.47 112 ILE A C 1
ATOM 865 O O . ILE A 1 112 ? -29.519 -12.128 21.649 1.00 32.47 112 ILE A O 1
ATOM 869 N N . ASN A 1 113 ? -30.629 -13.752 20.570 1.00 32.12 113 ASN A N 1
ATOM 870 C CA . ASN A 1 113 ? -29.578 -14.169 19.622 1.00 32.12 113 ASN A CA 1
ATOM 871 C C . ASN A 1 113 ? -29.770 -13.493 18.246 1.00 32.12 113 ASN A C 1
ATOM 873 O O . ASN A 1 113 ? -30.916 -13.396 17.813 1.00 32.12 113 ASN A O 1
ATOM 877 N N . ASN A 1 114 ? -28.694 -13.109 17.537 1.00 33.53 114 ASN A N 1
ATOM 878 C CA . ASN A 1 114 ? -28.706 -12.957 16.070 1.00 33.53 114 ASN A CA 1
ATOM 879 C C . ASN A 1 114 ? -27.317 -13.091 15.404 1.00 33.53 114 ASN A C 1
ATOM 881 O O . ASN A 1 114 ? -26.363 -12.418 15.790 1.00 33.53 114 ASN A O 1
ATOM 885 N N . ASN A 1 115 ? -27.251 -13.849 14.301 1.00 34.09 115 ASN A N 1
ATOM 886 C CA . ASN A 1 115 ? -26.143 -13.817 13.334 1.00 34.09 115 ASN A CA 1
ATOM 887 C C . ASN A 1 115 ? -26.256 -12.565 12.439 1.00 34.09 115 ASN A C 1
ATOM 889 O O . ASN A 1 115 ? -27.287 -12.378 11.794 1.00 34.09 115 ASN A O 1
ATOM 893 N N . SER A 1 116 ? -25.203 -11.744 12.321 1.00 42.06 116 SER A N 1
ATOM 894 C CA . SER A 1 116 ? -25.146 -10.646 11.333 1.00 42.06 116 SER A CA 1
ATOM 895 C C . SER A 1 116 ? -23.714 -10.333 10.872 1.00 42.06 116 SER A C 1
ATOM 897 O O . SER A 1 116 ? -22.754 -10.585 11.597 1.00 42.06 116 SER A O 1
ATOM 899 N N . THR A 1 117 ? -23.570 -9.784 9.664 1.00 41.62 117 THR A N 1
ATOM 900 C CA . THR A 1 117 ? -22.293 -9.382 9.040 1.00 41.62 117 THR A CA 1
ATOM 901 C C . THR A 1 117 ? -21.773 -8.067 9.621 1.00 41.62 117 THR A C 1
ATOM 903 O O . THR A 1 117 ? -22.434 -7.044 9.456 1.00 41.62 117 THR A O 1
ATOM 906 N N . THR A 1 118 ? -20.611 -8.070 10.281 1.00 53.00 118 THR A N 1
ATOM 907 C CA . THR A 1 118 ? -20.114 -6.960 11.117 1.00 53.00 118 THR A CA 1
ATOM 908 C C . THR A 1 118 ? -19.229 -5.943 10.381 1.00 53.00 118 THR A C 1
ATOM 910 O O . THR A 1 118 ? -18.265 -6.304 9.724 1.00 53.00 118 THR A O 1
ATOM 913 N N . THR A 1 119 ? -19.479 -4.644 10.557 1.00 43.62 119 THR A N 1
ATOM 914 C CA . THR A 1 119 ? -18.598 -3.554 10.089 1.00 43.62 119 THR A CA 1
ATOM 915 C C . THR A 1 119 ? -18.118 -2.779 11.306 1.00 43.62 119 THR A C 1
ATOM 917 O O . THR A 1 119 ? -18.938 -2.455 12.149 1.00 43.62 119 THR A O 1
ATOM 920 N N . VAL A 1 120 ? -16.829 -2.458 11.426 1.00 51.38 120 VAL A N 1
ATOM 921 C CA . VAL A 1 120 ? -16.252 -1.772 12.594 1.00 51.38 120 VAL A CA 1
ATOM 922 C C . VAL A 1 120 ? -15.514 -0.510 12.157 1.00 51.38 120 VAL A C 1
ATOM 924 O O . VAL A 1 120 ? -14.458 -0.575 11.537 1.00 51.38 120 VAL A O 1
ATOM 927 N N . THR A 1 121 ? -16.028 0.662 12.520 1.00 47.41 121 THR A N 1
ATOM 928 C CA . THR A 1 121 ? -15.260 1.908 12.400 1.00 47.41 121 THR A CA 1
ATOM 929 C C . THR A 1 121 ? -14.413 2.115 13.657 1.00 47.41 121 THR A C 1
ATOM 931 O O . THR A 1 121 ? -14.824 1.814 14.777 1.00 47.41 121 THR A O 1
ATOM 934 N N . LEU A 1 122 ? -13.201 2.623 13.478 1.00 57.34 122 LEU A N 1
ATOM 935 C CA . LEU A 1 122 ? -12.229 2.846 14.529 1.00 57.34 122 LEU A CA 1
ATOM 936 C C . LEU A 1 122 ? -11.517 4.176 14.274 1.00 57.34 122 LEU A C 1
ATOM 938 O O . LEU A 1 122 ? -10.705 4.306 13.361 1.00 57.34 122 LEU A O 1
ATOM 942 N N . ILE A 1 123 ? -11.829 5.173 15.097 1.00 55.41 123 ILE A N 1
ATOM 943 C CA . ILE A 1 123 ? -11.202 6.491 15.023 1.00 55.41 123 ILE A CA 1
ATOM 944 C C . ILE A 1 123 ? -10.195 6.589 16.171 1.00 55.41 123 ILE A C 1
ATOM 946 O O . ILE A 1 123 ? -10.551 6.437 17.337 1.00 55.41 123 ILE A O 1
ATOM 950 N N . ILE A 1 124 ? -8.928 6.808 15.831 1.00 58.88 124 ILE A N 1
ATOM 951 C CA . ILE A 1 124 ? -7.804 6.982 16.747 1.00 58.88 124 ILE A CA 1
ATOM 952 C C . ILE A 1 124 ? -7.336 8.430 16.612 1.00 58.88 124 ILE A C 1
ATOM 954 O O . ILE A 1 124 ? -6.667 8.790 15.644 1.00 58.88 124 ILE A O 1
ATOM 958 N N . ILE A 1 125 ? -7.726 9.271 17.573 1.00 47.44 125 ILE A N 1
ATOM 959 C CA . ILE A 1 125 ? -7.485 10.721 17.493 1.00 47.44 125 ILE A CA 1
ATOM 960 C C . ILE A 1 125 ? -6.152 11.128 18.138 1.00 47.44 125 ILE A C 1
ATOM 962 O O . ILE A 1 125 ? -5.541 12.062 17.642 1.00 47.44 125 ILE A O 1
ATOM 966 N N . GLN A 1 126 ? -5.686 10.436 19.188 1.00 47.41 126 GLN A N 1
ATOM 967 C CA . GLN A 1 126 ? -4.371 10.649 19.822 1.00 47.41 126 GLN A CA 1
ATOM 968 C C . GLN A 1 126 ? -4.060 9.534 20.836 1.00 47.41 126 GLN A C 1
ATOM 970 O O . GLN A 1 126 ? -4.870 9.309 21.735 1.00 47.41 126 GLN A O 1
ATOM 975 N N . ALA A 1 127 ? -2.887 8.890 20.753 1.00 46.09 127 ALA A N 1
ATOM 976 C CA . ALA A 1 127 ? -2.166 8.343 21.915 1.00 46.09 127 ALA A CA 1
ATOM 977 C C . ALA A 1 127 ? -0.751 7.865 21.542 1.00 46.09 127 ALA A C 1
ATOM 979 O O . ALA A 1 127 ? -0.520 7.353 20.452 1.00 46.09 127 ALA A O 1
ATOM 980 N N . SER A 1 128 ? 0.163 7.923 22.510 1.00 44.53 128 SER A N 1
ATOM 981 C CA . SER A 1 128 ? 1.591 7.604 22.361 1.00 44.53 128 SER A CA 1
ATOM 982 C C . SER A 1 128 ? 1.958 6.110 22.349 1.00 44.53 128 SER A C 1
ATOM 984 O O . SER A 1 128 ? 3.142 5.795 22.373 1.00 44.53 128 SER A O 1
ATOM 986 N N . ASN A 1 129 ? 0.975 5.199 22.374 1.00 44.09 129 ASN A N 1
ATOM 987 C CA . ASN A 1 129 ? 1.097 3.781 21.993 1.00 44.09 129 ASN A CA 1
ATOM 988 C C . ASN A 1 129 ? -0.271 3.085 22.123 1.00 44.09 129 ASN A C 1
ATOM 990 O O . ASN A 1 129 ? -0.894 3.092 23.200 1.00 44.09 129 ASN A O 1
ATOM 994 N N . ILE A 1 130 ? -0.739 2.463 21.036 1.00 47.59 130 ILE A N 1
ATOM 995 C CA . ILE A 1 130 ? -2.018 1.750 21.001 1.00 47.59 130 ILE A CA 1
ATOM 996 C C . ILE A 1 130 ? -1.898 0.384 20.310 1.00 47.59 130 ILE A C 1
ATOM 998 O O . ILE A 1 130 ? -2.094 0.249 19.108 1.00 47.59 130 ILE A O 1
ATOM 1002 N N . ASP A 1 131 ? -1.768 -0.668 21.109 1.00 42.38 131 ASP A N 1
ATOM 1003 C CA . ASP A 1 131 ? -2.106 -2.022 20.667 1.00 42.38 131 ASP A CA 1
ATOM 1004 C C . ASP A 1 131 ? -3.642 -2.193 20.659 1.00 42.38 131 ASP A C 1
ATOM 1006 O O . ASP A 1 131 ? -4.229 -2.748 21.591 1.00 42.38 131 ASP A O 1
ATOM 1010 N N . ILE A 1 132 ? -4.331 -1.637 19.654 1.00 49.19 132 ILE A N 1
ATOM 1011 C CA . ILE A 1 132 ? -5.766 -1.881 19.417 1.00 49.19 132 ILE A CA 1
ATOM 1012 C C . ILE A 1 132 ? -5.929 -2.962 18.353 1.00 49.19 132 ILE A C 1
ATOM 1014 O O . ILE A 1 132 ? -5.230 -2.949 17.349 1.00 49.19 132 ILE A O 1
ATOM 1018 N N . ILE A 1 133 ? -6.925 -3.825 18.586 1.00 49.41 133 ILE A N 1
ATOM 1019 C CA . ILE A 1 133 ? -7.321 -4.974 17.767 1.00 49.41 133 ILE A CA 1
ATOM 1020 C C . ILE A 1 133 ? -6.210 -6.023 17.704 1.00 49.41 133 ILE A C 1
ATOM 1022 O O . ILE A 1 133 ? -5.514 -6.172 16.713 1.00 49.41 133 ILE A O 1
ATOM 1026 N N . ASN A 1 134 ? -6.125 -6.860 18.742 1.00 42.44 134 ASN A N 1
ATOM 1027 C CA . ASN A 1 134 ? -5.692 -8.233 18.502 1.00 42.44 134 ASN A CA 1
ATOM 1028 C C . ASN A 1 134 ? -6.940 -9.026 18.107 1.00 42.44 134 ASN A C 1
ATOM 1030 O O . ASN A 1 134 ? -7.535 -9.731 18.925 1.00 42.44 134 ASN A O 1
ATOM 1034 N N . ALA A 1 135 ? -7.368 -8.873 16.850 1.00 47.12 135 ALA A N 1
ATOM 1035 C CA . ALA A 1 135 ? -8.278 -9.825 16.228 1.00 47.12 135 ALA A CA 1
ATOM 1036 C C . ALA A 1 135 ? -7.500 -11.123 15.977 1.00 47.12 135 ALA A C 1
ATOM 1038 O O . ALA A 1 135 ? -7.058 -11.425 14.866 1.00 47.12 135 ALA A O 1
ATOM 1039 N N . SER A 1 136 ? -7.288 -11.872 17.060 1.00 44.03 136 SER A N 1
ATOM 1040 C CA . SER A 1 136 ? -6.806 -13.238 16.973 1.00 44.03 136 SER A CA 1
ATOM 1041 C C . SER A 1 136 ? -7.833 -14.061 16.195 1.00 44.03 136 SER A C 1
ATOM 1043 O O . SER A 1 136 ? -9.040 -13.799 16.250 1.00 44.03 136 SER A O 1
ATOM 1045 N N . ALA A 1 137 ? -7.369 -15.107 15.510 1.00 46.59 137 ALA A N 1
ATOM 1046 C CA . ALA A 1 137 ? -8.224 -16.004 14.727 1.00 46.59 137 ALA A CA 1
ATOM 1047 C C . ALA A 1 137 ? -9.355 -16.679 15.544 1.00 46.59 137 ALA A C 1
ATOM 1049 O O . ALA A 1 137 ? -10.218 -17.340 14.977 1.00 46.59 137 ALA A O 1
ATOM 1050 N N . GLN A 1 138 ? -9.360 -16.507 16.870 1.00 44.25 138 GLN A N 1
ATOM 1051 C CA . GLN A 1 138 ? -10.307 -17.084 17.816 1.00 44.25 138 GLN A CA 1
ATOM 1052 C C . GLN A 1 138 ? -11.657 -16.343 17.897 1.00 44.25 138 GLN A C 1
ATOM 1054 O O . GLN A 1 138 ? -12.631 -16.949 18.334 1.00 44.25 138 GLN A O 1
ATOM 1059 N N . TYR A 1 139 ? -11.736 -15.071 17.478 1.00 54.91 139 TYR A N 1
ATOM 1060 C CA . TYR A 1 139 ? -12.962 -14.251 17.575 1.00 54.91 139 TYR A CA 1
ATOM 1061 C C . TYR A 1 139 ? -13.553 -13.817 16.223 1.00 54.91 139 TYR A C 1
ATOM 1063 O O . TYR A 1 139 ? -14.571 -13.131 16.187 1.00 54.91 139 TYR A O 1
ATOM 1071 N N . GLY A 1 140 ? -12.942 -14.247 15.114 1.00 63.78 140 GLY A N 1
ATOM 1072 C CA . GLY A 1 140 ? -13.343 -13.860 13.762 1.00 63.78 140 GLY A CA 1
ATOM 1073 C C . GLY A 1 140 ? -12.945 -12.426 13.397 1.00 63.78 140 GLY A C 1
ATOM 1074 O O . GLY A 1 140 ? -12.801 -11.547 14.245 1.00 63.78 140 GLY A O 1
ATOM 1075 N N . CYS A 1 141 ? -12.763 -12.187 12.100 1.00 75.12 141 CYS A N 1
ATOM 1076 C CA . CYS A 1 141 ? -12.562 -10.843 11.566 1.00 75.12 141 CYS A CA 1
ATOM 1077 C C . CYS A 1 141 ? -13.907 -10.275 11.104 1.00 75.12 141 CYS A C 1
ATOM 1079 O O . CYS A 1 141 ? -14.683 -11.010 10.485 1.00 75.12 141 CYS A O 1
ATOM 1081 N N . PRO A 1 142 ? -14.196 -8.987 11.357 1.00 76.50 142 PRO A N 1
ATOM 1082 C CA . PRO A 1 142 ? -15.408 -8.361 10.847 1.00 76.50 142 PRO A CA 1
ATOM 1083 C C . PRO A 1 142 ? -15.454 -8.394 9.314 1.00 76.50 142 PRO A C 1
ATOM 1085 O O . PRO A 1 142 ? -14.434 -8.544 8.638 1.00 76.50 142 PRO A O 1
ATOM 1088 N N . THR A 1 143 ? -16.648 -8.239 8.751 1.00 81.25 143 THR A N 1
ATOM 1089 C CA . THR A 1 143 ? -16.855 -8.011 7.316 1.00 81.25 143 THR A CA 1
ATOM 1090 C C . THR A 1 143 ? -16.059 -6.796 6.852 1.00 81.25 143 THR A C 1
ATOM 1092 O O . THR A 1 143 ? -15.245 -6.932 5.945 1.00 81.25 143 THR A O 1
ATOM 1095 N N . SER A 1 144 ? -16.174 -5.653 7.531 1.00 80.94 144 SER A N 1
ATOM 1096 C CA . SER A 1 144 ? -15.428 -4.449 7.139 1.00 80.94 144 SER A CA 1
ATOM 1097 C C . SER A 1 144 ? -14.810 -3.703 8.321 1.00 80.94 144 SER A C 1
ATOM 1099 O O . SER A 1 144 ? -15.375 -3.697 9.411 1.00 80.94 144 SER A O 1
ATOM 1101 N N . ILE A 1 145 ? -13.676 -3.028 8.111 1.00 81.44 145 ILE A N 1
ATOM 1102 C CA . ILE A 1 145 ? -13.074 -2.083 9.061 1.00 81.44 145 ILE A CA 1
ATOM 1103 C C . ILE A 1 145 ? -12.778 -0.743 8.381 1.00 81.44 145 ILE A C 1
ATOM 1105 O O . ILE A 1 145 ? -12.233 -0.709 7.280 1.00 81.44 145 ILE A O 1
ATOM 1109 N N . ASN A 1 146 ? -13.057 0.358 9.083 1.00 81.88 146 ASN A N 1
ATOM 1110 C CA . ASN A 1 146 ? -12.522 1.685 8.770 1.00 81.88 146 ASN A CA 1
ATOM 1111 C C . ASN A 1 146 ? -11.586 2.130 9.898 1.00 81.88 146 ASN A C 1
ATOM 1113 O O . ASN A 1 146 ? -12.058 2.321 11.015 1.00 81.88 146 ASN A O 1
ATOM 1117 N N . VAL A 1 147 ? -10.299 2.333 9.632 1.00 83.25 147 VAL A N 1
ATOM 1118 C CA . VAL A 1 147 ? -9.344 2.920 10.581 1.00 83.25 147 VAL A CA 1
ATOM 1119 C C . VAL A 1 147 ? -9.021 4.340 10.146 1.00 83.25 147 VAL A C 1
ATOM 1121 O O . VAL A 1 147 ? -8.486 4.537 9.063 1.00 83.25 147 VAL A O 1
ATOM 1124 N N . THR A 1 148 ? -9.281 5.321 11.005 1.00 81.25 148 THR A N 1
ATOM 1125 C CA . THR A 1 148 ? -8.726 6.674 10.864 1.00 81.25 148 THR A CA 1
ATOM 1126 C C . THR A 1 148 ? -7.757 6.892 12.011 1.00 81.25 148 THR A C 1
ATOM 1128 O O . THR A 1 148 ? -8.191 6.992 13.157 1.00 81.25 148 THR A O 1
ATOM 1131 N N . ALA A 1 149 ? -6.461 6.952 11.725 1.00 77.00 149 ALA A N 1
ATOM 1132 C CA . ALA A 1 149 ? -5.417 7.104 12.728 1.00 77.00 149 ALA A CA 1
ATOM 1133 C C . ALA A 1 149 ? -4.650 8.419 12.542 1.00 77.00 149 ALA A C 1
ATOM 1135 O O . ALA A 1 149 ? -4.292 8.803 11.423 1.00 77.00 149 ALA A O 1
ATOM 1136 N N . LYS A 1 150 ? -4.404 9.106 13.663 1.00 76.06 150 LYS A N 1
ATOM 1137 C CA . LYS A 1 150 ? -3.654 10.366 13.733 1.00 76.06 150 LYS A CA 1
ATOM 1138 C C . LYS A 1 150 ? -2.583 10.340 14.830 1.00 76.06 150 LYS A C 1
ATOM 1140 O O . LYS A 1 150 ? -2.610 9.476 15.702 1.00 76.06 150 LYS A O 1
ATOM 1145 N N . ASP A 1 151 ? -1.647 11.286 14.751 1.00 69.44 151 ASP A N 1
ATOM 1146 C CA . ASP A 1 151 ? -0.701 11.692 15.805 1.00 69.44 151 ASP A CA 1
ATOM 1147 C C . ASP A 1 151 ? 0.088 10.562 16.502 1.00 69.44 151 ASP A C 1
ATOM 1149 O O . ASP A 1 151 ? -0.238 10.139 17.610 1.00 69.44 151 ASP A O 1
ATOM 1153 N N . GLN A 1 152 ? 1.165 10.098 15.855 1.00 70.19 152 GLN A N 1
ATOM 1154 C CA . GLN A 1 152 ? 2.115 9.068 16.321 1.00 70.19 152 GLN A CA 1
ATOM 1155 C C . GLN A 1 152 ? 1.485 7.765 16.843 1.00 70.19 152 GLN A C 1
ATOM 1157 O O . GLN A 1 152 ? 2.142 6.991 17.537 1.00 70.19 152 GLN A O 1
ATOM 1162 N N . ALA A 1 153 ? 0.239 7.475 16.466 1.00 69.50 153 ALA A N 1
ATOM 1163 C CA . ALA A 1 153 ? -0.379 6.200 16.776 1.00 69.50 153 ALA A CA 1
ATOM 1164 C C . ALA A 1 153 ? 0.433 5.023 16.204 1.00 69.50 153 ALA A C 1
ATOM 1166 O O . ALA A 1 153 ? 0.997 5.093 15.108 1.00 69.50 153 ALA A O 1
ATOM 1167 N N . THR A 1 154 ? 0.414 3.925 16.949 1.00 74.75 154 THR A N 1
ATOM 1168 C CA . THR A 1 154 ? 0.659 2.572 16.443 1.00 74.75 154 THR A CA 1
ATOM 1169 C C . THR A 1 154 ? -0.706 1.895 16.325 1.00 74.75 154 THR A C 1
ATOM 1171 O O . THR A 1 154 ? -1.587 2.193 17.134 1.00 74.75 154 THR A O 1
ATOM 1174 N N . VAL A 1 155 ? -0.912 1.025 15.336 1.00 77.06 155 VAL A N 1
ATOM 1175 C CA . VAL A 1 155 ? -2.118 0.187 15.206 1.00 77.06 155 VAL A CA 1
ATOM 1176 C C . VAL A 1 155 ? -1.688 -1.199 14.732 1.00 77.06 155 VAL A C 1
ATOM 1178 O O . VAL A 1 155 ? -1.041 -1.299 13.697 1.00 77.06 155 VAL A O 1
ATOM 1181 N N . GLY A 1 156 ? -2.008 -2.264 15.465 1.00 80.88 156 GLY A N 1
ATOM 1182 C CA . GLY A 1 156 ? -1.547 -3.622 15.148 1.00 80.88 156 GLY A CA 1
ATOM 1183 C C . GLY A 1 156 ? -2.673 -4.564 14.725 1.00 80.88 156 GLY A C 1
ATOM 1184 O O . GLY A 1 156 ? -3.833 -4.312 15.020 1.00 80.88 156 GLY A O 1
ATOM 1185 N N . ASN A 1 157 ? -2.309 -5.672 14.070 1.00 76.56 157 ASN A N 1
ATOM 1186 C CA . ASN A 1 157 ? -3.147 -6.857 13.832 1.00 76.56 157 ASN A CA 1
ATOM 1187 C C . ASN A 1 157 ? -4.577 -6.597 13.301 1.00 76.56 157 ASN A C 1
ATOM 1189 O O . ASN A 1 157 ? -5.504 -7.361 13.586 1.00 76.56 157 ASN A O 1
ATOM 1193 N N . LEU A 1 158 ? -4.754 -5.558 12.478 1.00 83.81 158 LEU A N 1
ATOM 1194 C CA . LEU A 1 158 ? -6.021 -5.270 11.798 1.00 83.81 158 LEU A CA 1
ATOM 1195 C C . LEU A 1 158 ? -6.418 -6.416 10.859 1.00 83.81 158 LEU A C 1
ATOM 1197 O O . LEU A 1 158 ? -5.572 -6.930 10.133 1.00 83.81 158 LEU A O 1
ATOM 1201 N N . CYS A 1 159 ? -7.702 -6.772 10.796 1.00 82.88 159 CYS A N 1
ATOM 1202 C CA . CYS A 1 159 ? -8.212 -7.690 9.776 1.00 82.88 159 CYS A CA 1
ATOM 1203 C C . CYS A 1 159 ? -9.671 -7.405 9.415 1.00 82.88 159 CYS A C 1
ATOM 1205 O O . CYS A 1 159 ? -10.466 -6.984 10.253 1.00 82.88 159 CYS A O 1
ATOM 1207 N N . ALA A 1 160 ? -10.030 -7.686 8.167 1.00 83.00 160 ALA A N 1
ATOM 1208 C CA . ALA A 1 160 ? -11.400 -7.673 7.670 1.00 83.00 160 ALA A CA 1
ATOM 1209 C C . ALA A 1 160 ? -11.557 -8.812 6.654 1.00 83.00 160 ALA A C 1
ATOM 1211 O O . ALA A 1 160 ? -10.573 -9.215 6.038 1.00 83.00 160 ALA A O 1
ATOM 1212 N N . THR A 1 161 ? -12.769 -9.332 6.471 1.00 84.88 161 THR A N 1
ATOM 1213 C CA . THR A 1 161 ? -13.045 -10.388 5.475 1.00 84.88 161 THR A CA 1
ATOM 1214 C C . THR A 1 161 ? -13.487 -9.826 4.123 1.00 84.88 161 THR A C 1
ATOM 1216 O O . THR A 1 161 ? -13.176 -10.413 3.090 1.00 84.88 161 THR A O 1
ATOM 1219 N N . ASP A 1 162 ? -14.138 -8.660 4.106 1.00 87.69 162 ASP A N 1
ATOM 1220 C CA . ASP A 1 162 ? -14.544 -7.941 2.898 1.00 87.69 162 ASP A CA 1
ATOM 1221 C C . ASP A 1 162 ? -13.710 -6.670 2.682 1.00 87.69 162 ASP A C 1
ATOM 1223 O O . ASP A 1 162 ? -12.860 -6.666 1.796 1.00 87.69 162 ASP A O 1
ATOM 1227 N N . GLN A 1 163 ? -13.883 -5.616 3.491 1.00 89.62 163 GLN A N 1
ATOM 1228 C CA . GLN A 1 163 ? -13.256 -4.308 3.232 1.00 89.62 163 GLN A CA 1
ATOM 1229 C C . GLN A 1 163 ? -12.394 -3.792 4.393 1.00 89.62 163 GLN A C 1
ATOM 1231 O O . GLN A 1 163 ? -12.894 -3.617 5.499 1.00 89.62 163 GLN A O 1
ATOM 1236 N N . LEU A 1 164 ? -11.128 -3.445 4.141 1.00 88.56 164 LEU A N 1
ATOM 1237 C CA . LEU A 1 164 ? -10.290 -2.697 5.094 1.00 88.56 164 LEU A CA 1
ATOM 1238 C C . LEU A 1 164 ? -9.918 -1.324 4.518 1.00 88.56 164 LEU A C 1
ATOM 1240 O O . LEU A 1 164 ? -9.173 -1.233 3.545 1.00 88.56 164 LEU A O 1
ATOM 1244 N N . ASN A 1 165 ? -10.418 -0.258 5.138 1.00 89.69 165 ASN A N 1
ATOM 1245 C CA . ASN A 1 165 ? -10.070 1.125 4.821 1.00 89.69 165 ASN A CA 1
ATOM 1246 C C . ASN A 1 165 ? -9.138 1.671 5.909 1.00 89.69 165 ASN A C 1
ATOM 1248 O O . ASN A 1 165 ? -9.461 1.569 7.092 1.00 89.69 165 ASN A O 1
ATOM 1252 N N . ILE A 1 166 ? -8.010 2.266 5.527 1.00 88.94 166 ILE A N 1
ATOM 1253 C CA . ILE A 1 166 ? -7.036 2.880 6.437 1.00 88.94 166 ILE A CA 1
ATOM 1254 C C . ILE A 1 166 ? -6.757 4.304 5.951 1.00 88.94 166 ILE A C 1
ATOM 1256 O O . ILE A 1 166 ? -6.221 4.482 4.865 1.00 88.94 166 ILE A O 1
ATOM 1260 N N . ASP A 1 167 ? -7.098 5.299 6.763 1.00 88.75 167 ASP A N 1
ATOM 1261 C CA . ASP A 1 167 ? -6.686 6.700 6.638 1.00 88.75 167 ASP A CA 1
ATOM 1262 C C . ASP A 1 167 ? -5.652 6.986 7.736 1.00 88.75 167 ASP A C 1
ATOM 1264 O O . ASP A 1 167 ? -5.981 7.017 8.927 1.00 88.75 167 ASP A O 1
ATOM 1268 N N . ALA A 1 168 ? -4.386 7.128 7.343 1.00 84.50 168 ALA A N 1
ATOM 1269 C CA . ALA A 1 168 ? -3.267 7.364 8.247 1.00 84.50 168 ALA A CA 1
ATOM 1270 C C . ALA A 1 168 ? -2.636 8.739 7.977 1.00 84.50 168 ALA A C 1
ATOM 1272 O O . ALA A 1 168 ? -2.043 8.969 6.921 1.00 84.50 168 ALA A O 1
ATOM 1273 N N . SER A 1 169 ? -2.703 9.647 8.955 1.00 81.38 169 SER A N 1
ATOM 1274 C CA . SER A 1 169 ? -2.099 10.984 8.858 1.00 81.38 169 SER A CA 1
ATOM 1275 C C . SER A 1 169 ? -1.340 11.337 10.139 1.00 81.38 169 SER A C 1
ATOM 1277 O O . SER A 1 169 ? -1.942 11.549 11.184 1.00 81.38 169 SER A O 1
ATOM 1279 N N . GLY A 1 170 ? -0.010 11.408 10.075 1.00 70.50 170 GLY A N 1
ATOM 1280 C CA . GLY A 1 170 ? 0.864 11.653 11.234 1.00 70.50 170 GLY A CA 1
ATOM 1281 C C . GLY A 1 170 ? 1.132 10.422 12.111 1.00 70.50 170 GLY A C 1
ATOM 1282 O O . GLY A 1 170 ? 1.754 10.545 13.161 1.00 70.50 170 GLY A O 1
ATOM 1283 N N . VAL A 1 171 ? 0.666 9.246 11.687 1.00 64.62 171 VAL A N 1
ATOM 1284 C CA . VAL A 1 171 ? 0.791 7.941 12.363 1.00 64.62 171 VAL A CA 1
ATOM 1285 C C . VAL A 1 171 ? 2.243 7.447 12.340 1.00 64.62 171 VAL A C 1
ATOM 1287 O O . VAL A 1 171 ? 2.982 7.762 11.407 1.00 64.62 171 VAL A O 1
ATOM 1290 N N . ALA A 1 172 ? 2.658 6.674 13.348 1.00 64.44 172 ALA A N 1
ATOM 1291 C CA . ALA A 1 172 ? 3.993 6.079 13.406 1.00 64.44 172 ALA A CA 1
ATOM 1292 C C . ALA A 1 172 ? 4.040 4.719 12.688 1.00 64.44 172 ALA A C 1
ATOM 1294 O O . ALA A 1 172 ? 4.896 4.500 11.827 1.00 64.44 172 ALA A O 1
ATOM 1295 N N . HIS A 1 173 ? 3.106 3.815 13.005 1.00 82.19 173 HIS A N 1
ATOM 1296 C CA . HIS A 1 173 ? 3.098 2.448 12.471 1.00 82.19 173 HIS A CA 1
ATOM 1297 C C . HIS A 1 173 ? 1.683 1.860 12.347 1.00 82.19 173 HIS A C 1
ATOM 1299 O O . HIS A 1 173 ? 0.835 2.085 13.210 1.00 82.19 173 HIS A O 1
ATOM 1305 N N . VAL A 1 174 ? 1.426 1.097 11.283 1.00 82.56 174 VAL A N 1
ATOM 1306 C CA . VAL A 1 174 ? 0.204 0.296 11.106 1.00 82.56 174 VAL A CA 1
ATOM 1307 C C . VAL A 1 174 ? 0.585 -1.099 10.618 1.00 82.56 174 VAL A C 1
ATOM 1309 O O . VAL A 1 174 ? 1.252 -1.228 9.597 1.00 82.56 174 VAL A O 1
ATOM 1312 N N . SER A 1 175 ? 0.120 -2.137 11.307 1.00 83.38 175 SER A N 1
ATOM 1313 C CA . SER A 1 175 ? 0.321 -3.535 10.928 1.00 83.38 175 SER A CA 1
ATOM 1314 C C . SER A 1 175 ? -1.011 -4.254 10.744 1.00 83.38 175 SER A C 1
ATOM 1316 O O . SER A 1 175 ? -1.936 -4.122 11.551 1.00 83.38 175 SER A O 1
ATOM 1318 N N . ILE A 1 176 ? -1.100 -5.032 9.672 1.00 82.25 176 ILE A N 1
ATOM 1319 C CA . ILE A 1 176 ? -2.277 -5.823 9.298 1.00 82.25 176 ILE A CA 1
ATOM 1320 C C . ILE A 1 176 ? -1.993 -7.301 9.600 1.00 82.25 176 ILE A C 1
ATOM 1322 O O . ILE A 1 176 ? -0.871 -7.779 9.454 1.00 82.25 176 ILE A O 1
ATOM 1326 N N . ASN A 1 177 ? -2.997 -8.048 10.050 1.00 76.12 177 ASN A N 1
ATOM 1327 C CA . ASN A 1 177 ? -2.863 -9.477 10.307 1.00 76.12 177 ASN A CA 1
ATOM 1328 C C . ASN A 1 177 ? -2.911 -10.256 8.977 1.00 76.12 177 ASN A C 1
ATOM 1330 O O . ASN A 1 177 ? -3.974 -10.416 8.380 1.00 76.12 177 ASN A O 1
ATOM 1334 N N . THR A 1 178 ? -1.766 -10.785 8.532 1.00 68.88 178 THR A N 1
ATOM 1335 C CA . THR A 1 178 ? -1.635 -11.518 7.255 1.00 68.88 178 THR A CA 1
ATOM 1336 C C . THR A 1 178 ? -2.424 -12.825 7.183 1.00 68.88 178 THR A C 1
ATOM 1338 O O . THR A 1 178 ? -2.606 -13.351 6.087 1.00 68.88 178 THR A O 1
ATOM 1341 N N . SER A 1 179 ? -2.893 -13.372 8.312 1.00 77.38 179 SER A N 1
ATOM 1342 C CA . SER A 1 179 ? -3.628 -14.647 8.318 1.00 77.38 179 SER A CA 1
ATOM 1343 C C . SER A 1 179 ? -5.038 -14.547 7.728 1.00 77.38 179 SER A C 1
ATOM 1345 O O . SER A 1 179 ? -5.579 -15.563 7.292 1.00 77.38 179 SER A O 1
ATOM 1347 N N . ILE A 1 180 ? -5.634 -13.347 7.692 1.00 79.31 180 ILE A N 1
ATOM 1348 C CA . ILE A 1 180 ? -6.968 -13.099 7.129 1.00 79.31 180 ILE A CA 1
ATOM 1349 C C . ILE A 1 180 ? -6.915 -11.829 6.272 1.00 79.31 180 ILE A C 1
ATOM 1351 O O . ILE A 1 180 ? -6.962 -10.705 6.769 1.00 79.31 180 ILE A O 1
ATOM 1355 N N . CYS A 1 181 ? -6.813 -12.0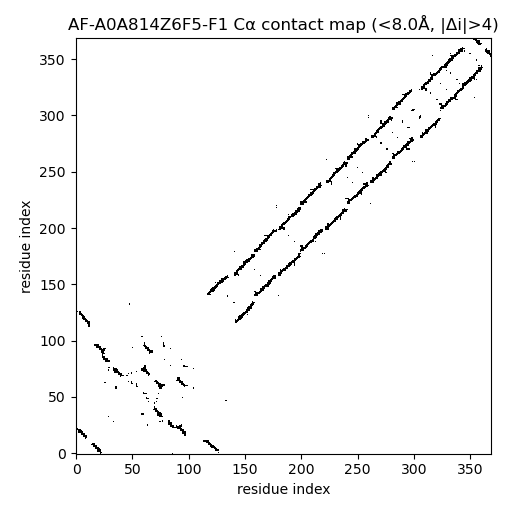36 4.961 1.00 83.38 181 CYS A N 1
ATOM 1356 C CA . CYS A 1 181 ? -6.739 -10.980 3.959 1.00 83.38 181 CYS A CA 1
ATOM 1357 C C . CYS A 1 181 ? -8.135 -10.455 3.596 1.00 83.38 181 CYS A C 1
ATOM 1359 O O . CYS A 1 181 ? -9.033 -11.245 3.303 1.00 83.38 181 CYS A O 1
ATOM 1361 N N . ALA A 1 182 ? -8.293 -9.132 3.531 1.00 88.62 182 ALA A N 1
ATOM 1362 C CA . ALA A 1 182 ? -9.534 -8.517 3.067 1.00 88.62 182 ALA A CA 1
ATOM 1363 C C . ALA A 1 182 ? -9.756 -8.790 1.571 1.00 88.62 182 ALA A C 1
ATOM 1365 O O . ALA A 1 182 ? -8.801 -8.906 0.798 1.00 88.62 182 ALA A O 1
ATOM 1366 N N . ARG A 1 183 ? -11.011 -8.841 1.117 1.00 91.56 183 ARG A N 1
ATOM 1367 C CA . ARG A 1 183 ? -11.304 -8.878 -0.323 1.00 91.56 183 ARG A CA 1
ATOM 1368 C C . ARG A 1 183 ? -10.843 -7.590 -1.006 1.00 91.56 183 ARG A C 1
ATOM 1370 O O . ARG A 1 183 ? -10.176 -7.636 -2.040 1.00 91.56 183 ARG A O 1
ATOM 1377 N N . ILE A 1 184 ? -11.156 -6.449 -0.406 1.00 92.94 184 ILE A N 1
ATOM 1378 C CA . ILE A 1 184 ? -10.856 -5.111 -0.908 1.00 92.94 184 ILE A CA 1
ATOM 1379 C C . ILE A 1 184 ? -10.129 -4.319 0.183 1.00 92.94 184 ILE A C 1
ATOM 1381 O O . ILE A 1 184 ? -10.544 -4.310 1.341 1.00 92.94 184 ILE A O 1
ATOM 1385 N N . MET A 1 185 ? -9.056 -3.621 -0.180 1.00 93.44 185 MET A N 1
ATOM 1386 C CA . MET A 1 185 ? -8.316 -2.773 0.748 1.00 93.44 185 MET A CA 1
ATOM 1387 C C . MET A 1 185 ? -8.009 -1.404 0.150 1.00 93.44 185 MET A C 1
ATOM 1389 O O . MET A 1 185 ? -7.523 -1.304 -0.976 1.00 93.44 185 MET A O 1
ATOM 1393 N N . TYR A 1 186 ? -8.260 -0.360 0.936 1.00 93.88 186 TYR A N 1
ATOM 1394 C CA . TYR A 1 186 ? -7.959 1.028 0.607 1.00 93.88 186 TYR A CA 1
ATOM 1395 C C . TYR A 1 186 ? -7.030 1.596 1.678 1.00 93.88 186 TYR A C 1
ATOM 1397 O O . TYR A 1 186 ? -7.361 1.587 2.862 1.00 93.88 186 TYR A O 1
ATOM 1405 N N . ILE A 1 187 ? -5.874 2.102 1.265 1.00 92.62 187 ILE A N 1
ATOM 1406 C CA . ILE A 1 187 ? -4.881 2.720 2.140 1.00 92.62 187 ILE A CA 1
ATOM 1407 C C . ILE A 1 187 ? -4.651 4.139 1.634 1.00 92.62 187 ILE A C 1
ATOM 1409 O O . ILE A 1 187 ? -4.057 4.337 0.576 1.00 92.62 187 ILE A O 1
ATOM 1413 N N . PHE A 1 188 ? -5.125 5.118 2.394 1.00 91.94 188 PHE A N 1
ATOM 1414 C CA . PHE A 1 188 ? -4.861 6.531 2.193 1.00 91.94 188 PHE A CA 1
ATOM 1415 C C . PHE A 1 188 ? -3.857 7.009 3.243 1.00 91.94 188 PHE A C 1
ATOM 1417 O O . PHE A 1 188 ? -4.066 6.858 4.448 1.00 91.94 188 PHE A O 1
ATOM 1424 N N . VAL A 1 189 ? -2.759 7.595 2.781 1.00 89.19 189 VAL A N 1
ATOM 1425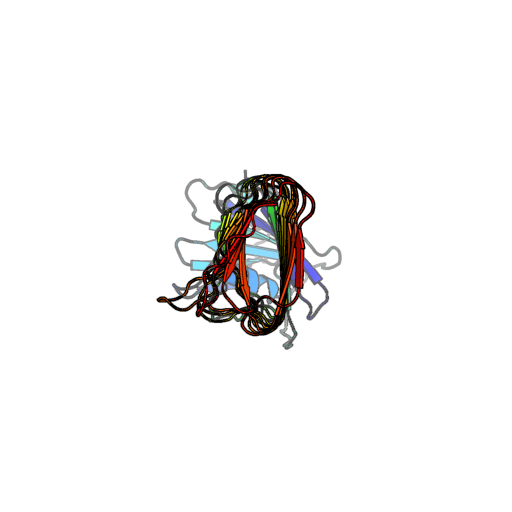 C CA . VAL A 1 189 ? -1.740 8.202 3.629 1.00 89.19 189 VAL A CA 1
ATOM 1426 C C . VAL A 1 189 ? -1.669 9.693 3.330 1.00 89.19 189 VAL A C 1
ATOM 1428 O O . VAL A 1 189 ? -1.196 10.127 2.274 1.00 89.19 189 VAL A O 1
ATOM 1431 N N . GLY A 1 1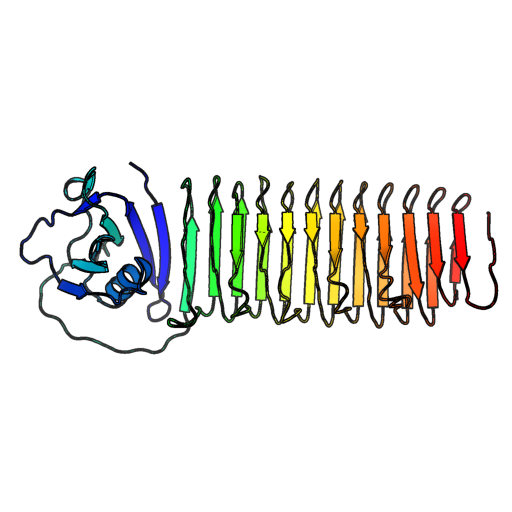90 ? -2.164 10.471 4.291 1.00 84.56 190 GLY A N 1
ATOM 1432 C CA . GLY A 1 190 ? -2.178 11.926 4.253 1.00 84.56 190 GLY A CA 1
ATOM 1433 C C . GLY A 1 190 ? -0.790 12.502 4.532 1.00 84.56 190 GLY A C 1
ATOM 1434 O O . GLY A 1 190 ? 0.168 12.258 3.798 1.00 84.56 190 GLY A O 1
ATOM 1435 N N . SER A 1 191 ? -0.668 13.281 5.606 1.00 81.44 191 SER A N 1
ATOM 1436 C CA . SER A 1 191 ? 0.613 13.855 6.036 1.00 81.44 191 SER A CA 1
ATOM 1437 C C . SER A 1 191 ? 1.420 12.902 6.932 1.00 81.44 191 SER A C 1
ATOM 1439 O O . SER A 1 191 ? 0.885 11.954 7.504 1.00 81.44 191 SER A O 1
ATOM 1441 N N . GLY A 1 192 ? 2.717 13.179 7.099 1.00 81.56 192 GLY A N 1
ATOM 1442 C CA . GLY A 1 192 ? 3.610 12.439 7.999 1.00 81.56 192 GLY A CA 1
ATOM 1443 C C . GLY A 1 192 ? 4.511 11.425 7.291 1.00 81.56 192 GLY A C 1
ATOM 1444 O O . GLY A 1 192 ? 4.907 11.617 6.144 1.00 81.56 192 GLY A O 1
ATOM 1445 N N . SER A 1 193 ? 4.884 10.370 8.012 1.00 83.75 193 SER A N 1
ATOM 1446 C CA . SER A 1 193 ? 5.767 9.308 7.519 1.00 83.75 193 SER A CA 1
ATOM 1447 C C . SER A 1 193 ? 5.445 7.955 8.176 1.00 83.75 193 SER A C 1
ATOM 1449 O O . SER A 1 193 ? 6.331 7.360 8.796 1.00 83.75 193 SER A O 1
ATOM 1451 N N . PRO A 1 194 ? 4.186 7.471 8.115 1.00 84.75 194 PRO A N 1
ATOM 1452 C CA . PRO A 1 194 ? 3.845 6.185 8.706 1.00 84.75 194 PRO A CA 1
ATOM 1453 C C . PRO A 1 194 ? 4.590 5.051 8.010 1.00 84.75 194 PRO A C 1
ATOM 1455 O O . PRO A 1 194 ? 4.818 5.089 6.795 1.00 84.75 194 PRO A O 1
ATOM 1458 N N . ASN A 1 195 ? 4.916 4.024 8.790 1.00 87.19 195 ASN A N 1
ATOM 1459 C CA . ASN A 1 195 ? 5.277 2.717 8.269 1.00 87.19 195 ASN A CA 1
ATOM 1460 C C . ASN A 1 195 ? 4.032 1.814 8.280 1.00 87.19 195 ASN A C 1
ATOM 1462 O O . ASN A 1 195 ? 3.487 1.558 9.351 1.00 87.19 195 ASN A O 1
ATOM 1466 N N . ILE A 1 196 ? 3.559 1.364 7.118 1.00 87.56 196 ILE A N 1
ATOM 1467 C CA . ILE A 1 196 ? 2.413 0.447 7.007 1.00 87.56 196 ILE A CA 1
ATOM 1468 C C . ILE A 1 196 ? 2.923 -0.891 6.484 1.00 87.56 196 ILE A C 1
ATOM 1470 O O . ILE A 1 196 ? 3.426 -0.935 5.365 1.00 87.56 196 ILE A O 1
ATOM 1474 N N . ASP A 1 197 ? 2.792 -1.967 7.256 1.00 88.69 197 ASP A N 1
ATOM 1475 C CA . ASP A 1 197 ? 3.286 -3.295 6.881 1.00 88.69 197 ASP A CA 1
ATOM 1476 C C . ASP A 1 197 ? 2.206 -4.390 6.886 1.00 88.69 197 ASP A C 1
ATOM 1478 O O . ASP A 1 197 ? 1.050 -4.180 7.265 1.00 88.69 197 ASP A O 1
ATOM 1482 N N . ASN A 1 198 ? 2.593 -5.576 6.398 1.00 85.44 198 ASN A N 1
ATOM 1483 C CA . ASN A 1 198 ? 1.778 -6.796 6.423 1.00 85.44 198 ASN A CA 1
ATOM 1484 C C . ASN A 1 198 ? 0.429 -6.704 5.670 1.00 85.44 198 ASN A C 1
ATOM 1486 O O . ASN A 1 198 ? -0.486 -7.495 5.885 1.00 85.44 198 ASN A O 1
ATOM 1490 N N . ILE A 1 199 ? 0.337 -5.767 4.724 1.00 87.44 199 ILE A N 1
ATOM 1491 C CA . ILE A 1 199 ? -0.806 -5.563 3.825 1.00 87.44 199 ILE A CA 1
ATOM 1492 C C . ILE A 1 199 ? -1.118 -6.855 3.054 1.00 87.44 199 ILE A C 1
ATOM 1494 O O . ILE A 1 199 ? -0.229 -7.419 2.414 1.00 87.44 199 ILE A O 1
ATOM 1498 N N . CYS A 1 200 ? -2.383 -7.289 3.069 1.00 87.81 200 CYS A N 1
ATOM 1499 C CA . CYS A 1 200 ? -2.870 -8.406 2.257 1.00 87.81 200 CYS A CA 1
ATOM 1500 C C . CYS A 1 200 ? -4.307 -8.185 1.764 1.00 87.81 200 CYS A C 1
ATOM 1502 O O . CYS A 1 200 ? -5.221 -8.026 2.575 1.00 87.81 200 CYS A O 1
ATOM 1504 N N . ALA A 1 201 ? -4.514 -8.249 0.446 1.00 90.69 201 ALA A N 1
ATOM 1505 C CA . ALA A 1 201 ? -5.834 -8.194 -0.182 1.00 90.69 201 ALA A CA 1
ATOM 1506 C C . ALA A 1 201 ? -5.982 -9.284 -1.257 1.00 90.69 201 ALA A C 1
ATOM 1508 O O . ALA A 1 201 ? -4.993 -9.654 -1.888 1.00 90.69 201 ALA A O 1
ATOM 1509 N N . THR A 1 202 ? -7.198 -9.796 -1.483 1.00 91.69 202 THR A N 1
ATOM 1510 C CA . THR A 1 202 ? -7.437 -10.908 -2.432 1.00 91.69 202 THR A CA 1
ATOM 1511 C C . THR A 1 202 ? -8.046 -10.484 -3.770 1.00 91.69 202 THR A C 1
ATOM 1513 O O . THR A 1 202 ? -7.727 -11.091 -4.789 1.00 91.69 202 THR A O 1
ATOM 1516 N N . GLN A 1 203 ? -8.860 -9.423 -3.821 1.00 94.75 203 GLN A N 1
ATOM 1517 C CA . GLN A 1 203 ? -9.463 -8.923 -5.066 1.00 94.75 203 GLN A CA 1
ATOM 1518 C C . GLN A 1 203 ? -8.879 -7.575 -5.499 1.00 94.75 203 GLN A C 1
ATOM 1520 O O . GLN A 1 203 ? -8.493 -7.431 -6.657 1.00 94.75 203 GLN A O 1
ATOM 1525 N N . SER A 1 204 ? -8.830 -6.582 -4.607 1.00 94.94 204 SER A N 1
ATOM 1526 C CA . SER A 1 204 ? -8.416 -5.219 -4.965 1.00 94.94 204 SER A CA 1
ATOM 1527 C C . SER A 1 204 ? -7.621 -4.539 -3.854 1.00 94.94 204 SER A C 1
ATOM 1529 O O . SER A 1 204 ? -8.054 -4.521 -2.702 1.00 94.94 204 SER A O 1
ATOM 1531 N N . LEU A 1 205 ? -6.481 -3.949 -4.212 1.00 94.75 205 LEU A N 1
ATOM 1532 C CA . LEU A 1 205 ? -5.653 -3.110 -3.347 1.00 94.75 205 LEU A CA 1
ATOM 1533 C C . LEU A 1 205 ? -5.507 -1.715 -3.959 1.00 94.75 205 LEU A C 1
ATOM 1535 O O . LEU A 1 205 ? -5.024 -1.577 -5.081 1.00 94.75 205 LEU A O 1
ATOM 1539 N N . ILE A 1 206 ? -5.865 -0.675 -3.214 1.00 95.81 206 ILE A N 1
ATOM 1540 C CA . ILE A 1 206 ? -5.685 0.720 -3.624 1.00 95.81 206 ILE A CA 1
ATOM 1541 C C . ILE A 1 206 ? -4.837 1.427 -2.568 1.00 95.81 206 ILE A C 1
ATOM 1543 O O . ILE A 1 206 ? -5.228 1.511 -1.407 1.00 95.81 206 ILE A O 1
ATOM 1547 N N . ILE A 1 207 ? -3.675 1.933 -2.977 1.00 94.44 207 ILE A N 1
ATOM 1548 C CA . ILE A 1 207 ? -2.746 2.700 -2.144 1.00 94.44 207 ILE A CA 1
ATOM 1549 C C . ILE A 1 207 ? -2.655 4.117 -2.708 1.00 94.44 207 ILE A C 1
ATOM 1551 O O . ILE A 1 207 ? -2.355 4.303 -3.887 1.00 94.44 207 ILE A O 1
ATOM 1555 N N . GLN A 1 208 ? -2.877 5.110 -1.854 1.00 94.69 208 GLN A N 1
ATOM 1556 C CA . GLN A 1 208 ? -2.697 6.526 -2.147 1.00 94.69 208 GLN A CA 1
ATOM 1557 C C . GLN A 1 208 ? -1.810 7.148 -1.066 1.00 94.69 208 GLN A C 1
ATOM 1559 O O . GLN A 1 208 ? -2.153 7.074 0.111 1.00 94.69 208 GLN A O 1
ATOM 1564 N N . SER A 1 209 ? -0.678 7.754 -1.431 1.00 91.56 209 SER A N 1
ATOM 1565 C CA . SER A 1 209 ? 0.176 8.481 -0.475 1.00 91.56 209 SER A CA 1
ATOM 1566 C C . SER A 1 209 ? 0.730 9.771 -1.059 1.00 91.56 209 SER A C 1
ATOM 1568 O O . SER A 1 209 ? 1.192 9.802 -2.196 1.00 91.56 209 SER A O 1
ATOM 1570 N N . SER A 1 210 ? 0.726 10.833 -0.255 1.00 84.44 210 SER A N 1
ATOM 1571 C CA . SER A 1 210 ? 1.274 12.144 -0.633 1.00 84.44 210 SER A CA 1
ATOM 1572 C C . SER A 1 210 ? 2.472 12.591 0.212 1.00 84.44 210 SER A C 1
ATOM 1574 O O . SER A 1 210 ? 2.908 13.739 0.118 1.00 84.44 210 SER A O 1
ATOM 1576 N N . SER A 1 211 ? 3.016 11.709 1.052 1.00 81.94 211 SER A N 1
ATOM 1577 C CA . SER A 1 211 ? 4.019 12.060 2.064 1.00 81.94 211 SER A CA 1
ATOM 1578 C C . SER A 1 211 ? 5.161 11.044 2.149 1.00 81.94 211 SER A C 1
ATOM 1580 O O . SER A 1 211 ? 5.202 10.072 1.401 1.00 81.94 211 SER A O 1
ATOM 1582 N N . ALA A 1 212 ? 6.138 11.272 3.032 1.00 75.81 212 ALA A N 1
ATOM 1583 C CA . ALA A 1 212 ? 7.347 10.449 3.162 1.00 75.81 212 ALA A CA 1
ATOM 1584 C C . ALA A 1 212 ? 7.089 9.111 3.897 1.00 75.81 212 ALA A C 1
ATOM 1586 O O . ALA A 1 212 ? 7.844 8.700 4.777 1.00 75.81 212 ALA A O 1
ATOM 1587 N N . SER A 1 213 ? 5.979 8.449 3.571 1.00 79.19 213 SER A N 1
ATOM 1588 C CA . SER A 1 213 ? 5.547 7.172 4.135 1.00 79.19 213 SER A CA 1
ATOM 1589 C C . SER A 1 213 ? 6.343 5.999 3.576 1.00 79.19 213 SER A C 1
ATOM 1591 O O . SER A 1 213 ? 6.641 5.984 2.380 1.00 79.19 213 SER A O 1
ATOM 1593 N N . THR A 1 214 ? 6.575 4.970 4.390 1.00 82.81 214 THR A N 1
ATOM 1594 C CA . THR A 1 214 ? 7.018 3.657 3.898 1.00 82.81 214 THR A CA 1
ATOM 1595 C C . THR A 1 214 ? 5.854 2.675 3.981 1.00 82.81 214 THR A C 1
ATOM 1597 O O . THR A 1 214 ? 5.242 2.511 5.028 1.00 82.81 214 THR A O 1
ATOM 1600 N N . ILE A 1 215 ? 5.519 2.034 2.869 1.00 83.31 215 ILE A N 1
ATOM 1601 C CA . ILE A 1 215 ? 4.393 1.107 2.754 1.00 83.31 215 ILE A CA 1
ATOM 1602 C C . ILE A 1 215 ? 4.964 -0.224 2.263 1.00 83.31 215 ILE A C 1
ATOM 1604 O O . ILE A 1 215 ? 5.437 -0.322 1.133 1.00 83.31 215 ILE A O 1
ATOM 1608 N N . VAL A 1 216 ? 4.981 -1.242 3.119 1.00 81.12 216 VAL A N 1
ATOM 1609 C CA . VAL A 1 216 ? 5.573 -2.557 2.851 1.00 81.12 216 VAL A CA 1
ATOM 1610 C C . VAL A 1 216 ? 4.464 -3.586 2.662 1.00 81.12 216 VAL A C 1
ATOM 1612 O O . VAL A 1 216 ? 3.848 -4.063 3.617 1.00 81.12 216 VAL A O 1
ATOM 1615 N N . TYR A 1 217 ? 4.229 -3.978 1.414 1.00 75.88 217 TYR A N 1
ATOM 1616 C CA . TYR A 1 217 ? 3.339 -5.088 1.108 1.00 75.88 217 TYR A CA 1
ATOM 1617 C C . TYR A 1 217 ? 4.048 -6.409 1.436 1.00 75.88 217 TYR A C 1
ATOM 1619 O O . TYR A 1 217 ? 4.880 -6.895 0.677 1.00 75.88 217 TYR A O 1
ATOM 1627 N N . ASN A 1 218 ? 3.759 -6.977 2.607 1.00 65.94 218 ASN A N 1
ATOM 1628 C CA . ASN A 1 218 ? 4.453 -8.166 3.117 1.00 65.94 218 ASN A CA 1
ATOM 1629 C C . ASN A 1 218 ? 3.567 -9.427 3.141 1.00 65.94 218 ASN A C 1
ATOM 1631 O O . ASN A 1 218 ? 3.829 -10.366 3.892 1.00 65.94 218 ASN A O 1
ATOM 1635 N N . SER A 1 219 ? 2.510 -9.471 2.322 1.00 61.47 219 SER A N 1
ATOM 1636 C CA . SER A 1 219 ? 1.781 -10.717 2.078 1.00 61.47 219 SER A CA 1
ATOM 1637 C C . SER A 1 219 ? 2.651 -11.679 1.268 1.00 61.47 219 SER A C 1
ATOM 1639 O O . SER A 1 219 ? 2.806 -11.548 0.054 1.00 61.47 219 SER A O 1
ATOM 1641 N N . LEU A 1 220 ? 3.195 -12.679 1.960 1.00 59.41 220 LEU A N 1
ATOM 1642 C CA . LEU A 1 220 ? 3.845 -13.844 1.354 1.00 59.41 220 LEU A CA 1
ATOM 1643 C C . LEU A 1 220 ? 2.835 -14.865 0.793 1.00 59.41 220 LEU A C 1
ATOM 1645 O O . LEU A 1 220 ? 3.250 -15.824 0.148 1.00 59.41 220 LEU A O 1
ATOM 1649 N N . ALA A 1 221 ? 1.536 -14.698 1.071 1.00 61.81 221 ALA A N 1
ATOM 1650 C CA . ALA A 1 221 ? 0.515 -15.726 0.854 1.00 61.81 221 ALA A CA 1
ATOM 1651 C C . ALA A 1 221 ? -0.381 -15.473 -0.369 1.00 61.81 221 ALA A C 1
ATOM 1653 O O . ALA A 1 221 ? -0.679 -16.410 -1.108 1.00 61.81 221 ALA A O 1
ATOM 1654 N N . THR A 1 222 ? -0.799 -14.223 -0.595 1.00 83.44 222 THR A N 1
ATOM 1655 C CA . THR A 1 222 ? -1.782 -13.884 -1.639 1.00 83.44 222 THR A CA 1
ATOM 1656 C C . THR A 1 222 ? -1.500 -12.511 -2.242 1.00 83.44 222 THR A C 1
ATOM 1658 O O . THR A 1 222 ? -1.267 -11.543 -1.512 1.00 83.44 222 THR A O 1
ATOM 1661 N N . CYS A 1 223 ? -1.572 -12.419 -3.570 1.00 89.31 223 CYS A N 1
ATOM 1662 C CA . CYS A 1 223 ? -1.596 -11.167 -4.327 1.00 89.31 223 CYS A CA 1
ATOM 1663 C C . CYS A 1 223 ? -3.031 -10.894 -4.810 1.00 89.31 223 CYS A C 1
ATOM 1665 O O . CYS A 1 223 ? -3.702 -11.845 -5.219 1.00 89.31 223 CYS A O 1
ATOM 1667 N N . PRO A 1 224 ? -3.511 -9.638 -4.796 1.00 93.06 224 PRO A N 1
ATOM 1668 C CA . PRO A 1 224 ? -4.852 -9.309 -5.267 1.00 93.06 224 PRO A CA 1
ATOM 1669 C C . PRO A 1 224 ? -5.006 -9.565 -6.773 1.00 93.06 224 PRO A C 1
ATOM 1671 O O . PRO A 1 224 ? -4.021 -9.644 -7.511 1.00 93.06 224 PRO A O 1
ATOM 1674 N N . SER A 1 225 ? -6.246 -9.643 -7.261 1.00 95.12 225 SER A N 1
ATOM 1675 C CA . SER A 1 225 ? -6.516 -9.589 -8.707 1.00 95.12 225 SER A CA 1
ATOM 1676 C C . SER A 1 225 ? -6.070 -8.260 -9.312 1.00 95.12 225 SER A C 1
ATOM 1678 O O . SER A 1 225 ? -5.447 -8.255 -10.365 1.00 95.12 225 SER A O 1
ATOM 1680 N N . ASN A 1 226 ? -6.352 -7.148 -8.630 1.00 96.56 226 ASN A N 1
ATOM 1681 C CA . ASN A 1 226 ? -6.030 -5.801 -9.088 1.00 96.56 226 ASN A CA 1
ATOM 1682 C C . ASN A 1 226 ? -5.294 -5.003 -8.006 1.00 96.56 226 ASN A C 1
ATOM 1684 O O . ASN A 1 226 ? -5.672 -5.036 -6.834 1.00 96.56 226 ASN A O 1
ATOM 1688 N N . ALA A 1 227 ? -4.292 -4.221 -8.402 1.00 95.50 227 ALA A N 1
ATOM 1689 C CA . ALA A 1 227 ? -3.624 -3.264 -7.527 1.00 95.50 227 ALA A CA 1
ATOM 1690 C C . ALA A 1 227 ? -3.475 -1.900 -8.213 1.00 95.50 227 ALA A C 1
ATOM 1692 O O . ALA A 1 227 ? -3.151 -1.820 -9.398 1.00 95.50 227 ALA A O 1
ATOM 1693 N N . SER A 1 228 ? -3.687 -0.821 -7.463 1.00 97.00 228 SER A N 1
ATOM 1694 C CA . SER A 1 228 ? -3.474 0.557 -7.909 1.00 97.00 228 SER A CA 1
ATOM 1695 C C . SER A 1 228 ? -2.665 1.312 -6.863 1.00 97.00 228 SER A C 1
ATOM 1697 O O . SER A 1 228 ? -3.056 1.364 -5.698 1.00 97.00 228 SER A O 1
ATOM 1699 N N . VAL A 1 229 ? -1.547 1.905 -7.271 1.00 96.06 229 VAL A N 1
ATOM 1700 C CA . VAL A 1 229 ? -0.615 2.619 -6.391 1.00 96.06 229 VAL A CA 1
ATOM 1701 C C . VAL A 1 229 ? -0.396 4.022 -6.942 1.00 96.06 229 VAL A C 1
ATOM 1703 O O . VAL A 1 229 ? 0.283 4.187 -7.951 1.00 96.06 229 VAL A O 1
ATOM 1706 N N . THR A 1 230 ? -0.962 5.025 -6.275 1.00 96.31 230 THR A N 1
ATOM 1707 C CA . THR A 1 230 ? -0.792 6.443 -6.615 1.00 96.31 230 THR A CA 1
ATOM 1708 C C . THR A 1 230 ? 0.027 7.120 -5.523 1.00 96.31 230 THR A C 1
ATOM 1710 O O . THR A 1 230 ? -0.446 7.263 -4.395 1.00 96.31 230 THR A O 1
ATOM 1713 N N . VAL A 1 231 ? 1.263 7.519 -5.816 1.00 95.00 231 VAL A N 1
ATOM 1714 C CA . VAL A 1 231 ? 2.179 8.059 -4.801 1.00 95.00 231 VAL A CA 1
ATOM 1715 C C . VAL A 1 231 ? 2.947 9.295 -5.257 1.00 95.00 231 VAL A C 1
ATOM 1717 O O . VAL A 1 231 ? 3.290 9.440 -6.428 1.00 95.00 231 VAL A O 1
ATOM 1720 N N . SER A 1 232 ? 3.238 10.202 -4.326 1.00 94.12 232 SER A N 1
ATOM 1721 C CA . SER A 1 232 ? 4.000 11.417 -4.620 1.00 94.12 232 SER A CA 1
ATOM 1722 C C . SER A 1 232 ? 5.055 11.760 -3.564 1.00 94.12 232 SER A C 1
ATOM 1724 O O . SER A 1 232 ? 5.181 11.102 -2.527 1.00 94.12 232 SER A O 1
ATOM 1726 N N . ASN A 1 233 ? 5.829 12.814 -3.833 1.00 91.06 233 ASN A N 1
ATOM 1727 C CA . ASN A 1 233 ? 6.876 13.338 -2.955 1.00 91.06 233 ASN A CA 1
ATOM 1728 C C . ASN A 1 233 ? 7.948 12.285 -2.643 1.00 91.06 233 ASN A C 1
ATOM 1730 O O . ASN A 1 233 ? 8.611 11.849 -3.570 1.00 91.06 233 ASN A O 1
ATOM 1734 N N . SER A 1 234 ? 8.155 11.895 -1.384 1.00 91.31 234 SER A N 1
ATOM 1735 C CA . SER A 1 234 ? 9.187 10.914 -0.990 1.00 91.31 234 SER A CA 1
ATOM 1736 C C . SER A 1 234 ? 8.587 9.584 -0.519 1.00 91.31 234 SER A C 1
ATOM 1738 O O . SER A 1 234 ? 9.199 8.876 0.282 1.00 91.31 234 SER A O 1
ATOM 1740 N N . ALA A 1 235 ? 7.366 9.266 -0.956 1.00 91.88 235 ALA A N 1
ATOM 1741 C CA . ALA A 1 235 ? 6.684 8.024 -0.610 1.00 91.88 235 ALA A CA 1
ATOM 1742 C C . ALA A 1 235 ? 7.448 6.798 -1.135 1.00 91.88 235 ALA A C 1
ATOM 1744 O O . ALA A 1 235 ? 7.862 6.757 -2.295 1.00 91.88 235 ALA A O 1
ATOM 1745 N N . LYS A 1 236 ? 7.581 5.766 -0.300 1.00 93.75 236 LYS A N 1
ATOM 1746 C CA . LYS A 1 236 ? 8.187 4.484 -0.663 1.00 93.75 236 LYS A CA 1
ATOM 1747 C C . LYS A 1 236 ? 7.166 3.358 -0.525 1.00 93.75 236 LYS A C 1
ATOM 1749 O O . LYS A 1 236 ? 6.667 3.129 0.572 1.00 93.75 236 LYS A O 1
ATOM 1754 N N . VAL A 1 237 ? 6.902 2.620 -1.600 1.00 92.81 237 VAL A N 1
ATOM 1755 C CA . VAL A 1 237 ? 6.040 1.427 -1.596 1.00 92.81 237 VAL A CA 1
ATOM 1756 C C . VAL A 1 237 ? 6.864 0.217 -2.023 1.00 92.81 237 VAL A C 1
ATOM 1758 O O . VAL A 1 237 ? 7.523 0.245 -3.056 1.00 92.81 237 VAL A O 1
ATOM 1761 N N . VAL A 1 238 ? 6.874 -0.844 -1.225 1.00 91.19 238 VAL A N 1
ATOM 1762 C CA . VAL A 1 238 ? 7.773 -1.993 -1.398 1.00 91.19 238 VAL A CA 1
ATOM 1763 C C . VAL A 1 238 ? 6.955 -3.271 -1.533 1.00 91.19 238 VAL A C 1
ATOM 1765 O O . VAL A 1 238 ? 5.972 -3.448 -0.816 1.00 91.19 238 VAL A O 1
ATOM 1768 N N . ASN A 1 239 ? 7.405 -4.172 -2.409 1.00 88.88 239 ASN A N 1
ATOM 1769 C CA . ASN A 1 239 ? 6.863 -5.520 -2.617 1.00 88.88 239 ASN A CA 1
ATOM 1770 C C . ASN A 1 239 ? 5.391 -5.577 -3.082 1.00 88.88 239 ASN A C 1
ATOM 1772 O O . ASN A 1 239 ? 4.705 -6.563 -2.830 1.00 88.88 239 ASN A O 1
ATOM 1776 N N . VAL A 1 240 ? 4.891 -4.557 -3.788 1.00 90.50 240 VAL A N 1
ATOM 1777 C CA . VAL A 1 240 ? 3.532 -4.572 -4.369 1.00 90.50 240 VAL A CA 1
ATOM 1778 C C . VAL A 1 240 ? 3.361 -5.801 -5.269 1.00 90.50 240 VAL A C 1
ATOM 1780 O O . VAL A 1 240 ? 4.287 -6.164 -5.982 1.00 90.50 240 VAL A O 1
ATOM 1783 N N . CYS A 1 241 ? 2.195 -6.439 -5.306 1.00 90.88 241 CYS A N 1
ATOM 1784 C CA . CYS A 1 241 ? 1.912 -7.437 -6.338 1.00 90.88 241 CYS A CA 1
ATOM 1785 C C . CYS A 1 241 ? 0.448 -7.428 -6.765 1.00 90.88 241 CYS A C 1
ATOM 1787 O O . CYS A 1 241 ? -0.412 -6.841 -6.109 1.00 90.88 241 CYS A O 1
ATOM 1789 N N . SER A 1 242 ? 0.191 -8.067 -7.901 1.00 93.06 242 SER A N 1
ATOM 1790 C CA . SER A 1 242 ? -1.130 -8.267 -8.486 1.00 93.06 242 SER A CA 1
ATOM 1791 C C . SER A 1 242 ? -1.069 -9.463 -9.439 1.00 93.06 242 SER A C 1
ATOM 1793 O O . SER A 1 242 ? 0.010 -9.787 -9.936 1.00 93.06 242 SER A O 1
ATOM 1795 N N . THR A 1 243 ? -2.199 -10.123 -9.681 1.00 93.75 243 THR A N 1
ATOM 1796 C CA . THR A 1 243 ? -2.300 -11.281 -10.590 1.00 93.75 243 THR A CA 1
ATOM 1797 C C . THR A 1 243 ? -2.910 -10.934 -11.949 1.00 93.75 243 THR A C 1
ATOM 1799 O O . THR A 1 243 ? -2.523 -11.544 -12.941 1.00 93.75 243 THR A O 1
ATOM 1802 N N . ASP A 1 244 ? -3.792 -9.932 -12.038 1.00 95.69 244 ASP A N 1
ATOM 1803 C CA . ASP A 1 244 ? -4.355 -9.453 -13.307 1.00 95.69 244 ASP A CA 1
ATOM 1804 C C . ASP A 1 244 ? -3.808 -8.066 -13.670 1.00 95.69 244 ASP A C 1
ATOM 1806 O O . ASP A 1 244 ? -2.913 -7.973 -14.509 1.00 95.69 244 ASP A O 1
ATOM 1810 N N . GLN A 1 245 ? -4.277 -6.996 -13.021 1.00 96.38 245 GLN A N 1
ATOM 1811 C CA . GLN A 1 245 ? -3.881 -5.627 -13.368 1.00 96.38 245 GLN A CA 1
ATOM 1812 C C . GLN A 1 245 ? -3.083 -4.942 -12.256 1.00 96.38 245 GLN A C 1
ATOM 1814 O O . GLN A 1 245 ? -3.471 -4.959 -11.085 1.00 96.38 245 GLN A O 1
ATOM 1819 N N . LEU A 1 246 ? -1.992 -4.272 -12.623 1.00 96.00 246 LEU A N 1
ATOM 1820 C CA . LEU A 1 246 ? -1.262 -3.349 -11.756 1.00 96.00 246 LEU A CA 1
ATOM 1821 C C . LEU A 1 246 ? -1.185 -1.962 -12.396 1.00 96.00 246 LEU A C 1
ATOM 1823 O O . LEU A 1 246 ? -0.630 -1.809 -13.479 1.00 96.00 246 LEU A O 1
ATOM 1827 N N . ASN A 1 247 ? -1.679 -0.946 -11.696 1.00 97.31 247 ASN A N 1
ATOM 1828 C CA . ASN A 1 247 ? -1.542 0.454 -12.087 1.00 97.31 247 ASN A CA 1
ATOM 1829 C C . ASN A 1 247 ? -0.606 1.168 -11.103 1.00 97.31 247 ASN A C 1
ATOM 1831 O O . ASN A 1 247 ? -0.822 1.112 -9.892 1.00 97.31 247 ASN A O 1
ATOM 1835 N N . ILE A 1 248 ? 0.419 1.847 -11.611 1.00 96.56 248 ILE A N 1
ATOM 1836 C CA . ILE A 1 248 ? 1.341 2.684 -10.835 1.00 96.56 248 ILE A CA 1
ATOM 1837 C C . ILE A 1 248 ? 1.293 4.097 -11.409 1.00 96.56 248 ILE A C 1
ATOM 1839 O O . ILE A 1 248 ? 1.523 4.286 -12.601 1.00 96.56 248 ILE A O 1
ATOM 1843 N N . ASP A 1 249 ? 1.043 5.080 -10.553 1.00 96.75 249 ASP A N 1
ATOM 1844 C CA . ASP A 1 249 ? 1.136 6.504 -10.866 1.00 96.75 249 ASP A CA 1
ATOM 1845 C C . ASP A 1 249 ? 2.004 7.178 -9.797 1.00 96.75 249 ASP A C 1
ATOM 1847 O O . ASP A 1 249 ? 1.654 7.188 -8.616 1.00 96.75 249 ASP A O 1
ATOM 1851 N N . ALA A 1 250 ? 3.186 7.655 -10.177 1.00 95.81 250 ALA A N 1
ATOM 1852 C CA . ALA A 1 250 ? 4.225 8.070 -9.242 1.00 95.81 250 ALA A CA 1
ATOM 1853 C C . ALA A 1 250 ? 4.819 9.427 -9.617 1.00 95.81 250 ALA A C 1
ATOM 1855 O O . ALA A 1 250 ? 5.132 9.667 -10.780 1.00 95.81 250 ALA A O 1
ATOM 1856 N N . SER A 1 251 ? 5.044 10.302 -8.636 1.00 95.12 251 SER A N 1
ATOM 1857 C CA . SER A 1 251 ? 5.635 11.630 -8.862 1.00 95.12 251 SER A CA 1
ATOM 1858 C C . SER A 1 251 ? 6.606 12.062 -7.758 1.00 95.12 251 SER A C 1
ATOM 1860 O O . SER A 1 251 ? 6.528 11.600 -6.622 1.00 95.12 251 SER A O 1
ATOM 1862 N N . GLY A 1 252 ? 7.527 12.975 -8.070 1.00 92.56 252 GLY A N 1
ATOM 1863 C CA . GLY A 1 252 ? 8.549 13.419 -7.114 1.00 92.56 252 GLY A CA 1
ATOM 1864 C C . GLY A 1 252 ? 9.606 12.336 -6.873 1.00 92.56 252 GLY A C 1
ATOM 1865 O O . GLY A 1 252 ? 9.755 11.420 -7.667 1.00 92.56 252 GLY A O 1
ATOM 1866 N N . ALA A 1 253 ? 10.313 12.385 -5.748 1.00 91.81 253 ALA A N 1
ATOM 1867 C CA . ALA A 1 253 ? 11.284 11.361 -5.341 1.00 91.81 253 ALA A CA 1
ATOM 1868 C C . ALA A 1 253 ? 10.649 10.025 -4.863 1.00 91.81 253 ALA A C 1
ATOM 1870 O O . ALA A 1 253 ? 11.228 9.328 -4.025 1.00 91.81 253 ALA A O 1
ATOM 1871 N N . ALA A 1 254 ? 9.454 9.673 -5.349 1.00 93.56 254 ALA A N 1
ATOM 1872 C CA . ALA A 1 254 ? 8.725 8.487 -4.920 1.00 93.56 254 ALA A CA 1
ATOM 1873 C C . ALA A 1 254 ? 9.382 7.206 -5.458 1.00 93.56 254 ALA A C 1
ATOM 1875 O O . ALA A 1 254 ? 9.910 7.183 -6.571 1.00 93.56 254 ALA A O 1
ATOM 1876 N N . SER A 1 255 ? 9.337 6.126 -4.678 1.00 93.19 255 SER A N 1
ATOM 1877 C CA . SER A 1 255 ? 9.986 4.852 -5.002 1.00 93.19 255 SER A CA 1
ATOM 1878 C C . SER A 1 255 ? 9.019 3.680 -4.851 1.00 93.19 255 SER A C 1
ATOM 1880 O O . SER A 1 255 ? 8.433 3.499 -3.787 1.00 93.19 255 SER A O 1
ATOM 1882 N N . ILE A 1 256 ? 8.862 2.869 -5.899 1.00 92.88 256 ILE A N 1
ATOM 1883 C CA . ILE A 1 256 ? 7.994 1.686 -5.913 1.00 92.88 256 ILE A CA 1
ATOM 1884 C C . ILE A 1 256 ? 8.820 0.441 -6.251 1.00 92.88 256 ILE A C 1
ATOM 1886 O O . ILE A 1 256 ? 9.640 0.478 -7.170 1.00 92.88 256 ILE A O 1
ATOM 1890 N N . SER A 1 257 ? 8.577 -0.675 -5.560 1.00 90.69 257 SER A N 1
ATOM 1891 C CA . SER A 1 257 ? 9.006 -2.005 -6.007 1.00 90.69 257 SER A CA 1
ATOM 1892 C C . SER A 1 257 ? 7.881 -3.037 -5.971 1.00 90.69 257 SER A C 1
ATOM 1894 O O . SER A 1 257 ? 6.994 -2.974 -5.116 1.00 90.69 257 SER A O 1
ATOM 1896 N N . ILE A 1 258 ? 7.938 -4.006 -6.888 1.00 84.31 258 ILE A N 1
ATOM 1897 C CA . ILE A 1 258 ? 7.047 -5.176 -6.916 1.00 84.31 258 ILE A CA 1
ATOM 1898 C C . ILE A 1 258 ? 7.694 -6.358 -6.180 1.00 84.31 258 ILE A C 1
ATOM 1900 O O . ILE A 1 258 ? 8.915 -6.421 -6.027 1.00 84.31 258 ILE A O 1
ATOM 1904 N N . ASN A 1 259 ? 6.878 -7.299 -5.704 1.00 77.62 259 ASN A N 1
ATOM 1905 C CA . ASN A 1 259 ? 7.336 -8.605 -5.241 1.00 77.62 259 ASN A CA 1
ATOM 1906 C C . ASN A 1 259 ? 7.639 -9.522 -6.440 1.00 77.62 259 ASN A C 1
ATOM 1908 O O . ASN A 1 259 ? 6.729 -9.958 -7.143 1.00 77.62 259 ASN A O 1
ATOM 1912 N N . ASN A 1 260 ? 8.917 -9.848 -6.648 1.00 69.19 260 ASN A N 1
ATOM 1913 C CA . ASN A 1 260 ? 9.420 -10.575 -7.822 1.00 69.19 260 ASN A CA 1
ATOM 1914 C C . ASN A 1 260 ? 8.863 -12.007 -8.021 1.00 69.19 260 ASN A C 1
ATOM 1916 O O . ASN A 1 260 ? 9.252 -12.669 -8.984 1.00 69.19 260 ASN A O 1
ATOM 1920 N N . SER A 1 261 ? 8.017 -12.518 -7.120 1.00 78.75 261 SER A N 1
ATOM 1921 C CA . SER A 1 261 ? 7.417 -13.856 -7.211 1.00 78.75 261 SER A CA 1
ATOM 1922 C C . SER A 1 261 ? 6.149 -13.931 -8.069 1.00 78.75 261 SER A C 1
ATOM 1924 O O . SER A 1 261 ? 5.838 -15.014 -8.564 1.00 78.75 261 SER A O 1
ATOM 1926 N N . VAL A 1 262 ? 5.416 -12.825 -8.253 1.00 86.25 262 VAL A N 1
ATOM 1927 C CA . VAL A 1 262 ? 4.132 -12.804 -8.977 1.00 86.25 262 VAL A CA 1
ATOM 1928 C C . VAL A 1 262 ? 4.069 -11.594 -9.903 1.00 86.25 262 VAL A C 1
ATOM 1930 O O . VAL A 1 262 ? 4.054 -10.451 -9.447 1.00 86.25 262 VAL A O 1
ATOM 1933 N N . CYS A 1 263 ? 3.989 -11.859 -11.206 1.00 89.12 263 CYS A N 1
ATOM 1934 C CA . CYS A 1 263 ? 3.787 -10.833 -12.223 1.00 89.12 263 CYS A CA 1
ATOM 1935 C C . CYS A 1 263 ? 2.300 -10.711 -12.582 1.00 89.12 263 CYS A C 1
ATOM 1937 O O . CYS A 1 263 ? 1.667 -11.742 -12.818 1.00 89.12 263 CYS A O 1
ATOM 1939 N N . PRO A 1 264 ? 1.751 -9.486 -12.677 1.00 93.12 264 PRO A N 1
ATOM 1940 C CA . PRO A 1 264 ? 0.408 -9.267 -13.199 1.00 93.12 264 PRO A CA 1
ATOM 1941 C C . PRO A 1 264 ? 0.335 -9.643 -14.681 1.00 93.12 264 PRO A C 1
ATOM 1943 O O . PRO A 1 264 ? 1.343 -9.644 -15.391 1.00 93.12 264 PRO A O 1
ATOM 1946 N N . ARG A 1 265 ? -0.873 -9.874 -15.188 1.00 94.75 265 ARG A N 1
ATOM 1947 C CA . ARG A 1 265 ? -1.114 -9.984 -16.629 1.00 94.75 265 ARG A CA 1
ATOM 1948 C C . ARG A 1 265 ? -0.782 -8.679 -17.358 1.00 94.75 265 ARG A C 1
ATOM 1950 O O . ARG A 1 265 ? -0.087 -8.689 -18.375 1.00 94.75 265 ARG A O 1
ATOM 1957 N N . VAL A 1 266 ? -1.239 -7.551 -16.811 1.00 95.25 266 VAL A N 1
ATOM 1958 C CA . VAL A 1 266 ? -1.064 -6.206 -17.378 1.00 95.25 266 VAL A CA 1
ATOM 1959 C C . VAL A 1 266 ? -0.512 -5.245 -16.327 1.00 95.25 266 VAL A C 1
ATOM 1961 O O . VAL A 1 266 ? -1.063 -5.134 -15.231 1.00 95.25 266 VAL A O 1
ATOM 1964 N N . ALA A 1 267 ? 0.529 -4.489 -16.680 1.00 95.19 267 ALA A N 1
ATOM 1965 C CA . ALA A 1 267 ? 1.019 -3.373 -15.873 1.00 95.19 267 ALA A CA 1
ATOM 1966 C C . ALA A 1 267 ? 0.946 -2.043 -16.642 1.00 95.19 267 ALA A C 1
ATOM 1968 O O . ALA A 1 267 ? 1.467 -1.924 -17.752 1.00 95.19 267 ALA A O 1
ATOM 1969 N N . ALA A 1 268 ? 0.339 -1.027 -16.033 1.00 96.56 268 ALA A N 1
ATOM 1970 C CA . ALA A 1 268 ? 0.377 0.358 -16.489 1.00 96.56 268 ALA A CA 1
ATOM 1971 C C . ALA A 1 268 ? 1.199 1.193 -15.498 1.00 96.56 268 ALA A C 1
ATOM 1973 O O . ALA A 1 268 ? 0.951 1.145 -14.294 1.00 96.56 268 ALA A O 1
ATOM 1974 N N . VAL A 1 269 ? 2.185 1.943 -15.990 1.00 96.38 269 VAL A N 1
ATOM 1975 C CA . VAL A 1 269 ? 3.134 2.693 -15.158 1.00 96.38 269 VAL A CA 1
ATOM 1976 C C . VAL A 1 269 ? 3.286 4.115 -15.689 1.00 96.38 269 VAL A C 1
ATOM 1978 O O . VAL A 1 269 ? 3.700 4.311 -16.827 1.00 96.38 269 VAL A O 1
ATOM 1981 N N . ASN A 1 270 ? 2.996 5.110 -14.857 1.00 96.94 270 ASN A N 1
ATOM 1982 C CA . ASN A 1 270 ? 3.233 6.526 -15.119 1.00 96.94 270 ASN A CA 1
ATOM 1983 C C . ASN A 1 270 ? 4.200 7.059 -14.052 1.00 96.94 270 ASN A C 1
ATOM 1985 O O . ASN A 1 270 ? 3.864 7.056 -12.870 1.00 96.94 270 ASN A O 1
ATOM 1989 N N . LEU A 1 271 ? 5.406 7.475 -14.445 1.00 95.94 271 LEU A N 1
ATOM 1990 C CA . LEU A 1 271 ? 6.411 8.036 -13.533 1.00 95.94 271 LEU A CA 1
ATOM 1991 C C . LEU A 1 271 ? 6.698 9.490 -13.894 1.00 95.94 271 LEU A C 1
ATOM 1993 O O . LEU A 1 271 ? 6.915 9.810 -15.062 1.00 95.94 271 LEU A O 1
ATOM 1997 N N . GLN A 1 272 ? 6.757 10.360 -12.892 1.00 94.56 272 GLN A N 1
ATOM 1998 C CA . GLN A 1 272 ? 6.981 11.790 -13.063 1.00 94.56 272 GLN A CA 1
ATOM 1999 C C . GLN A 1 272 ? 8.044 12.342 -12.108 1.00 94.56 272 GLN A C 1
ATOM 2001 O O . GLN A 1 272 ? 8.216 11.852 -10.996 1.00 94.56 272 GLN A O 1
ATOM 2006 N N . SER A 1 273 ? 8.726 13.410 -12.520 1.00 91.12 273 SER A N 1
ATOM 2007 C CA . SER A 1 273 ? 9.545 14.281 -11.658 1.00 91.12 273 SER A CA 1
ATOM 2008 C C . SER A 1 273 ? 10.519 13.536 -10.730 1.00 91.12 273 SER A C 1
ATOM 2010 O O . SER A 1 273 ? 10.475 13.721 -9.516 1.00 91.12 273 SER A O 1
ATOM 2012 N N . SER A 1 274 ? 11.396 12.710 -11.309 1.00 92.31 274 SER A N 1
ATOM 2013 C CA . SER A 1 274 ? 12.365 11.848 -10.598 1.00 92.31 274 SER A CA 1
ATOM 2014 C C . SER A 1 274 ? 11.812 10.604 -9.883 1.00 92.31 274 SER A C 1
ATOM 2016 O O . SER A 1 274 ? 12.560 9.962 -9.144 1.00 92.31 274 SER A O 1
ATOM 2018 N N . ALA A 1 275 ? 10.557 10.208 -10.128 1.00 94.25 275 ALA A N 1
ATOM 2019 C CA . ALA A 1 275 ? 9.995 8.994 -9.533 1.00 94.25 275 ALA A CA 1
ATOM 2020 C C . ALA A 1 275 ? 10.670 7.724 -10.069 1.00 94.25 275 ALA A C 1
ATOM 2022 O O . ALA A 1 275 ? 11.095 7.658 -11.227 1.00 94.25 275 ALA A O 1
ATOM 2023 N N . VAL A 1 276 ? 10.755 6.695 -9.227 1.00 93.56 276 VAL A N 1
ATOM 2024 C CA . VAL A 1 276 ? 11.503 5.470 -9.516 1.00 93.56 276 VAL A CA 1
ATOM 2025 C C . VAL A 1 276 ? 10.643 4.232 -9.287 1.00 93.56 276 VAL A C 1
ATOM 2027 O O . VAL A 1 276 ? 10.142 4.009 -8.187 1.00 93.56 276 VAL A O 1
ATOM 2030 N N . ALA A 1 277 ? 10.527 3.382 -10.303 1.00 92.94 277 ALA A N 1
ATOM 2031 C CA . ALA A 1 277 ? 9.877 2.080 -10.204 1.00 92.94 277 ALA A CA 1
ATOM 2032 C C . ALA A 1 277 ? 10.879 0.967 -10.535 1.00 92.94 277 ALA A C 1
ATOM 2034 O O . ALA A 1 277 ? 11.394 0.880 -11.652 1.00 92.94 277 ALA A O 1
ATOM 2035 N N . HIS A 1 278 ? 11.164 0.112 -9.555 1.00 91.56 278 HIS A N 1
ATOM 2036 C CA . HIS A 1 278 ? 12.140 -0.968 -9.661 1.00 91.56 278 HIS A CA 1
ATOM 2037 C C . HIS A 1 278 ? 11.482 -2.342 -9.617 1.00 91.56 278 HIS A C 1
ATOM 2039 O O . HIS A 1 278 ? 10.564 -2.592 -8.841 1.00 91.56 278 HIS A O 1
ATOM 2045 N N . GLY A 1 279 ? 12.019 -3.263 -10.412 1.00 87.19 279 GLY A N 1
ATOM 2046 C CA . GLY A 1 279 ? 11.500 -4.616 -10.488 1.00 87.19 279 GLY A CA 1
ATOM 2047 C C . GLY A 1 279 ? 10.073 -4.649 -11.026 1.00 87.19 279 GLY A C 1
ATOM 2048 O O . GLY A 1 279 ? 9.245 -5.340 -10.462 1.00 87.19 279 GLY A O 1
ATOM 2049 N N . ILE A 1 280 ? 9.764 -3.951 -12.119 1.00 89.50 280 ILE A N 1
ATOM 2050 C CA . ILE A 1 280 ? 8.450 -4.087 -12.765 1.00 89.50 280 ILE A CA 1
ATOM 2051 C C . ILE A 1 280 ? 8.404 -5.326 -13.680 1.00 89.50 280 ILE A C 1
ATOM 2053 O O . ILE A 1 280 ? 9.382 -5.644 -14.356 1.00 89.50 280 ILE A O 1
ATOM 2057 N N . CYS A 1 281 ? 7.280 -6.039 -13.725 1.00 89.81 281 CYS A N 1
ATOM 2058 C CA . CYS A 1 281 ? 7.022 -7.096 -14.708 1.00 89.81 281 CYS A CA 1
ATOM 2059 C C . CYS A 1 281 ? 5.534 -7.177 -15.065 1.00 89.81 281 CYS A C 1
ATOM 2061 O O . CYS A 1 281 ? 4.688 -6.658 -14.338 1.00 89.81 281 CYS A O 1
ATOM 2063 N N . ALA A 1 282 ? 5.236 -7.855 -16.173 1.00 90.75 282 ALA A N 1
ATOM 2064 C CA . ALA A 1 282 ? 3.914 -8.367 -16.518 1.00 90.75 282 ALA A CA 1
ATOM 2065 C C . ALA A 1 282 ? 4.067 -9.571 -17.468 1.00 90.75 282 ALA A C 1
ATOM 2067 O O . ALA A 1 282 ? 5.135 -9.730 -18.065 1.00 90.75 282 ALA A O 1
ATOM 2068 N N . THR A 1 283 ? 3.035 -10.405 -17.628 1.00 91.12 283 THR A N 1
ATOM 2069 C CA . THR A 1 283 ? 3.066 -11.544 -18.572 1.00 91.12 283 THR A CA 1
ATOM 2070 C C . THR A 1 283 ? 2.645 -11.161 -19.989 1.00 91.12 283 THR A C 1
ATOM 2072 O O . THR A 1 283 ? 3.244 -11.641 -20.950 1.00 91.12 283 THR A O 1
ATOM 2075 N N . ASP A 1 284 ? 1.667 -10.265 -20.142 1.00 92.31 284 ASP A N 1
ATOM 2076 C CA . ASP A 1 284 ? 1.051 -9.988 -21.444 1.00 92.31 284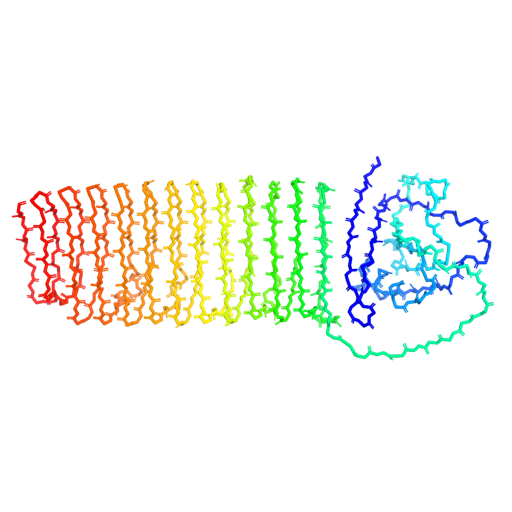 ASP A CA 1
ATOM 2077 C C . ASP A 1 284 ? 1.443 -8.599 -21.949 1.00 92.31 284 ASP A C 1
ATOM 2079 O O . ASP A 1 284 ? 1.971 -8.474 -23.054 1.00 92.31 284 ASP A O 1
ATOM 2083 N N . LEU A 1 285 ? 1.219 -7.556 -21.141 1.00 92.19 285 LEU A N 1
ATOM 2084 C CA . LEU A 1 285 ? 1.411 -6.162 -21.552 1.00 92.19 285 LEU A CA 1
ATOM 2085 C C . LEU A 1 285 ? 2.017 -5.295 -20.444 1.00 92.19 285 LEU A C 1
ATOM 2087 O O . LEU A 1 285 ? 1.493 -5.233 -19.332 1.00 92.19 285 LEU A O 1
ATOM 2091 N N . ILE A 1 286 ? 3.049 -4.528 -20.796 1.00 93.75 286 ILE A N 1
ATOM 2092 C CA . ILE A 1 286 ? 3.477 -3.346 -20.038 1.00 93.75 286 ILE A CA 1
ATOM 2093 C C . ILE A 1 286 ? 3.218 -2.093 -20.874 1.00 93.75 286 ILE A C 1
ATOM 2095 O O . ILE A 1 286 ? 3.609 -2.029 -22.039 1.00 93.75 286 ILE A O 1
ATOM 2099 N N . ASN A 1 287 ? 2.591 -1.085 -20.271 1.00 94.69 287 ASN A N 1
ATOM 2100 C CA . ASN A 1 287 ? 2.473 0.260 -20.827 1.00 94.69 287 ASN A CA 1
ATOM 2101 C C . ASN A 1 287 ? 3.121 1.262 -19.863 1.00 94.69 287 ASN A C 1
ATOM 2103 O O . ASN A 1 287 ? 2.630 1.449 -18.751 1.00 94.69 287 ASN A O 1
ATOM 2107 N N . ALA A 1 288 ? 4.229 1.874 -20.271 1.00 94.06 288 ALA A N 1
ATOM 2108 C CA . ALA A 1 288 ? 5.044 2.749 -19.439 1.00 94.06 288 ALA A CA 1
ATOM 2109 C C . ALA A 1 288 ? 5.154 4.160 -20.031 1.00 94.06 288 ALA A C 1
ATOM 2111 O O . ALA A 1 288 ? 5.519 4.325 -21.192 1.00 94.06 288 ALA A O 1
ATOM 2112 N N . ASN A 1 289 ? 4.910 5.177 -19.209 1.00 94.81 289 ASN A N 1
ATOM 2113 C CA . ASN A 1 289 ? 5.160 6.583 -19.506 1.00 94.81 289 ASN A CA 1
ATOM 2114 C C . ASN A 1 289 ? 6.105 7.159 -18.442 1.00 94.81 289 ASN A C 1
ATOM 2116 O O . ASN A 1 289 ? 5.849 7.014 -17.246 1.00 94.81 289 ASN A O 1
ATOM 2120 N N . THR A 1 290 ? 7.206 7.785 -18.858 1.00 92.62 290 THR A N 1
ATOM 2121 C CA . THR A 1 290 ? 8.264 8.252 -17.947 1.00 92.62 290 THR A CA 1
ATOM 2122 C C . THR A 1 290 ? 8.681 9.693 -18.250 1.00 92.62 290 THR A C 1
ATOM 2124 O O . THR A 1 290 ? 9.246 10.002 -19.303 1.00 92.62 290 THR A O 1
ATOM 2127 N N . SER A 1 291 ? 8.394 10.599 -17.310 1.00 92.56 291 SER A N 1
ATOM 2128 C CA . SER A 1 291 ? 8.756 12.019 -17.383 1.00 92.56 291 SER A CA 1
ATOM 2129 C C . SER A 1 291 ? 10.238 12.252 -17.043 1.00 92.56 291 SER A C 1
ATOM 2131 O O . SER A 1 291 ? 10.938 11.354 -16.564 1.00 92.56 291 SER A O 1
ATOM 2133 N N . SER A 1 292 ? 10.714 13.486 -17.234 1.00 88.38 292 SER A N 1
ATOM 2134 C CA . SER A 1 292 ? 12.097 13.862 -16.932 1.00 88.38 292 SER A CA 1
ATOM 2135 C C . SER A 1 292 ? 12.576 13.445 -15.531 1.00 88.38 292 SER A C 1
ATOM 2137 O O . SER A 1 292 ? 11.848 13.553 -14.540 1.00 88.38 292 SER A O 1
ATOM 2139 N N . GLY A 1 293 ? 13.804 12.918 -15.476 1.00 86.00 293 GLY A N 1
ATOM 2140 C CA . GLY A 1 293 ? 14.469 12.406 -14.273 1.00 86.00 293 GLY A CA 1
ATOM 2141 C C . GLY A 1 293 ? 13.971 11.050 -13.758 1.00 86.00 293 GLY A C 1
ATOM 2142 O O . GLY A 1 293 ? 14.650 10.439 -12.933 1.00 86.00 293 GLY A O 1
ATOM 2143 N N . SER A 1 294 ? 12.811 10.558 -14.208 1.00 91.62 294 SER A N 1
ATOM 2144 C CA . SER A 1 294 ? 12.241 9.304 -13.697 1.00 91.62 294 SER A CA 1
ATOM 2145 C C . SER A 1 294 ? 12.999 8.056 -14.175 1.00 91.62 294 SER A C 1
ATOM 2147 O O . SER A 1 294 ? 13.679 8.064 -15.204 1.00 91.62 294 SER A O 1
ATOM 2149 N N . THR A 1 295 ? 12.921 6.968 -13.405 1.00 90.31 295 THR A N 1
ATOM 2150 C CA . THR A 1 295 ? 13.630 5.713 -13.705 1.00 90.31 295 THR A CA 1
ATOM 2151 C C . THR A 1 295 ? 12.708 4.503 -13.593 1.00 90.31 295 THR A C 1
ATOM 2153 O O . THR A 1 295 ? 12.129 4.251 -12.538 1.00 90.31 295 THR A O 1
ATOM 2156 N N . LEU A 1 296 ? 12.634 3.705 -14.658 1.00 89.12 296 LEU A N 1
ATOM 2157 C CA . LEU A 1 296 ? 11.928 2.426 -14.699 1.00 89.12 296 LEU A CA 1
ATOM 2158 C C . LEU A 1 296 ? 12.930 1.280 -14.864 1.00 89.12 296 LEU A C 1
ATOM 2160 O O . LEU A 1 296 ? 13.785 1.299 -15.751 1.00 89.12 296 LEU A O 1
ATOM 2164 N N . THR A 1 297 ? 12.820 0.249 -14.032 1.00 86.19 297 THR A N 1
ATOM 2165 C CA . THR A 1 297 ? 13.635 -0.969 -14.134 1.00 86.19 297 THR A CA 1
ATOM 2166 C C . THR A 1 297 ? 12.750 -2.204 -14.081 1.00 86.19 297 THR A C 1
ATOM 2168 O O . THR A 1 297 ? 12.060 -2.414 -13.085 1.00 86.19 297 THR A O 1
ATOM 2171 N N . MET A 1 298 ? 12.793 -3.051 -15.109 1.00 79.75 298 MET A N 1
ATOM 2172 C CA . MET A 1 298 ? 12.092 -4.339 -15.097 1.00 79.75 298 MET A CA 1
ATOM 2173 C C . MET A 1 298 ? 12.851 -5.462 -14.363 1.00 79.75 298 MET A C 1
ATOM 2175 O O . MET A 1 298 ? 14.060 -5.374 -14.142 1.00 79.75 298 MET A O 1
ATOM 2179 N N . ILE A 1 299 ? 12.141 -6.530 -13.975 1.00 75.44 299 ILE A N 1
ATOM 2180 C CA . ILE A 1 299 ? 12.705 -7.681 -13.241 1.00 75.44 299 ILE A CA 1
ATOM 2181 C C . ILE A 1 299 ? 13.645 -8.524 -14.113 1.00 75.44 299 ILE A C 1
ATOM 2183 O O . ILE A 1 299 ? 13.262 -9.054 -15.158 1.00 75.44 299 ILE A O 1
ATOM 2187 N N . ARG A 1 300 ? 14.844 -8.785 -13.577 1.00 54.88 300 ARG A N 1
ATOM 2188 C CA . ARG A 1 300 ? 15.584 -10.036 -13.804 1.00 54.88 300 ARG A CA 1
ATOM 2189 C C . ARG A 1 300 ? 15.327 -10.977 -12.629 1.00 54.88 300 ARG A C 1
ATOM 2191 O O . ARG A 1 300 ? 15.699 -10.649 -11.506 1.00 54.88 300 ARG A O 1
ATOM 2198 N N . SER A 1 301 ? 14.737 -12.139 -12.889 1.00 44.75 301 SER A N 1
ATOM 2199 C CA . SER A 1 301 ? 14.532 -13.200 -11.899 1.00 44.75 301 SER A CA 1
ATOM 2200 C C . SER A 1 301 ? 15.437 -14.377 -12.247 1.00 44.75 301 SER A C 1
ATOM 2202 O O . SER A 1 301 ? 15.304 -14.961 -13.317 1.00 44.75 301 SER A O 1
ATOM 2204 N N . ASN A 1 302 ? 16.394 -14.705 -11.372 1.00 41.12 302 ASN A N 1
ATOM 2205 C CA . ASN A 1 302 ? 17.280 -15.872 -11.507 1.00 41.12 302 ASN A CA 1
ATOM 2206 C C . ASN A 1 302 ? 17.858 -16.067 -12.928 1.00 41.12 302 ASN A C 1
ATOM 2208 O O . ASN A 1 302 ? 17.767 -17.142 -13.515 1.00 41.12 302 ASN A O 1
ATOM 2212 N N . SER A 1 303 ? 18.442 -14.999 -13.484 1.00 43.66 303 SER A N 1
ATOM 2213 C CA . SER A 1 303 ? 19.044 -14.936 -14.831 1.00 43.66 303 SER A CA 1
ATOM 2214 C C . SER A 1 303 ? 18.080 -14.981 -16.030 1.00 43.66 303 SER A C 1
ATOM 2216 O O . SER A 1 303 ? 18.529 -14.741 -17.149 1.00 43.66 303 SER A O 1
ATOM 2218 N N . ALA A 1 304 ? 16.774 -15.172 -15.827 1.00 57.38 304 ALA A N 1
ATOM 2219 C CA . ALA A 1 304 ? 15.746 -14.944 -16.843 1.00 57.38 304 ALA A CA 1
ATOM 2220 C C . ALA A 1 304 ? 15.108 -13.553 -16.658 1.00 57.38 304 ALA A C 1
ATOM 2222 O O . ALA A 1 304 ? 14.787 -13.147 -15.540 1.00 57.38 304 ALA A O 1
ATOM 2223 N N . LEU A 1 305 ? 14.900 -12.794 -17.739 1.00 63.66 305 LEU A N 1
ATOM 2224 C CA . LEU A 1 305 ? 13.971 -11.661 -17.665 1.00 63.66 305 LEU A CA 1
ATOM 2225 C C . LEU A 1 305 ? 12.541 -12.198 -17.786 1.00 63.66 305 LEU A C 1
ATOM 2227 O O . LEU A 1 305 ? 12.240 -12.959 -18.707 1.00 63.66 305 LEU A O 1
ATOM 2231 N N . LEU A 1 306 ? 11.661 -11.768 -16.883 1.00 75.38 306 LEU A N 1
ATOM 2232 C CA . LEU A 1 306 ? 10.221 -11.994 -17.003 1.00 75.38 306 LEU A CA 1
ATOM 2233 C C . LEU A 1 306 ? 9.651 -10.906 -17.916 1.00 75.38 306 LEU A C 1
ATOM 2235 O O . LEU A 1 306 ? 9.241 -9.839 -17.460 1.00 75.38 306 LEU A O 1
ATOM 2239 N N . CYS A 1 307 ? 9.727 -11.165 -19.220 1.00 81.31 307 CYS A N 1
ATOM 2240 C CA . CYS A 1 307 ? 9.301 -10.229 -20.251 1.00 81.31 307 CYS A CA 1
ATOM 2241 C C . CYS A 1 307 ? 7.843 -10.463 -20.656 1.00 81.31 307 CYS A C 1
ATOM 2243 O O . CYS A 1 307 ? 7.484 -11.613 -20.922 1.00 81.31 307 CYS A O 1
ATOM 2245 N N . PRO A 1 308 ? 7.035 -9.397 -20.794 1.00 85.75 308 PRO A N 1
ATOM 2246 C CA . PRO A 1 308 ? 5.700 -9.494 -21.360 1.00 85.75 308 PRO A CA 1
ATOM 2247 C C . PRO A 1 308 ? 5.756 -9.929 -22.831 1.00 85.75 308 PRO A C 1
ATOM 2249 O O . PRO A 1 308 ? 6.806 -9.875 -23.483 1.00 85.75 308 PRO A O 1
ATOM 2252 N N . LEU A 1 309 ? 4.609 -10.300 -23.397 1.00 85.94 309 LEU A N 1
ATOM 2253 C CA . LEU A 1 309 ? 4.451 -10.413 -24.852 1.00 85.94 309 LEU A CA 1
ATOM 2254 C C . LEU A 1 309 ? 4.700 -9.053 -25.529 1.00 85.94 309 LEU A C 1
ATOM 2256 O O . LEU A 1 309 ? 5.464 -8.965 -26.496 1.00 85.94 309 LEU A O 1
ATOM 2260 N N . LEU A 1 310 ? 4.100 -7.999 -24.969 1.00 87.56 310 LEU A N 1
ATOM 2261 C CA . LEU A 1 310 ? 4.071 -6.641 -25.506 1.00 87.56 310 LEU A CA 1
ATOM 2262 C C . LEU A 1 310 ? 4.615 -5.622 -24.488 1.00 87.56 310 LEU A C 1
ATOM 2264 O O . LEU A 1 310 ? 4.214 -5.615 -23.323 1.00 87.56 310 LEU A O 1
ATOM 2268 N N . ALA A 1 311 ? 5.473 -4.707 -24.934 1.00 87.94 311 ALA A N 1
ATOM 2269 C CA . ALA A 1 311 ? 5.936 -3.575 -24.135 1.00 87.94 311 ALA A CA 1
ATOM 2270 C C . ALA A 1 311 ? 5.807 -2.264 -24.923 1.00 87.94 311 ALA A C 1
ATOM 2272 O O . ALA A 1 311 ? 6.442 -2.096 -25.961 1.00 87.94 311 ALA A O 1
ATOM 2273 N N . ASN A 1 312 ? 5.009 -1.329 -24.412 1.00 90.00 312 ASN A N 1
ATOM 2274 C CA . ASN A 1 312 ? 4.879 0.032 -24.928 1.00 90.00 312 ASN A CA 1
ATOM 2275 C C . ASN A 1 312 ? 5.578 0.991 -23.959 1.00 90.00 312 ASN A C 1
ATOM 2277 O O . ASN A 1 312 ? 5.261 0.993 -22.768 1.00 90.00 312 ASN A O 1
ATOM 2281 N N . VAL A 1 313 ? 6.520 1.796 -24.452 1.00 90.12 313 VAL A N 1
ATOM 2282 C CA . VAL A 1 313 ? 7.320 2.716 -23.632 1.00 90.12 313 VAL A CA 1
ATOM 2283 C C . VAL A 1 313 ? 7.338 4.098 -24.263 1.00 90.12 313 VAL A C 1
ATOM 2285 O O . VAL A 1 313 ? 7.792 4.255 -25.395 1.00 90.12 313 VAL A O 1
ATOM 2288 N N . HIS A 1 314 ? 6.918 5.100 -23.500 1.00 92.06 314 HIS A N 1
ATOM 2289 C CA . HIS A 1 314 ? 7.158 6.506 -23.787 1.00 92.06 314 HIS A CA 1
ATOM 2290 C C . HIS A 1 314 ? 8.164 7.053 -22.763 1.00 92.06 314 HIS A C 1
ATOM 2292 O O . HIS A 1 314 ? 7.931 7.013 -21.549 1.00 92.06 314 HIS A O 1
ATOM 2298 N N . ALA A 1 315 ? 9.318 7.503 -23.251 1.00 89.25 315 ALA A N 1
ATOM 2299 C CA . ALA A 1 315 ? 10.456 7.912 -22.439 1.00 89.25 315 ALA A CA 1
ATOM 2300 C C . ALA A 1 315 ? 10.898 9.332 -22.788 1.00 89.25 315 ALA A C 1
ATOM 2302 O O . ALA A 1 315 ? 11.377 9.577 -23.889 1.00 89.25 315 ALA A O 1
ATOM 2303 N N . SER A 1 316 ? 10.778 10.260 -21.841 1.00 90.50 316 SER A N 1
ATOM 2304 C CA . SER A 1 316 ? 11.139 11.667 -22.068 1.00 90.50 316 SER A CA 1
ATOM 2305 C C . SER A 1 316 ? 12.547 12.031 -21.571 1.00 90.50 316 SER A C 1
ATOM 2307 O O . SER A 1 316 ? 13.228 11.230 -20.919 1.00 90.50 316 SER A O 1
ATOM 2309 N N . THR A 1 317 ? 12.993 13.254 -21.871 1.00 86.69 317 THR A N 1
ATOM 2310 C CA . THR A 1 317 ? 14.338 13.788 -21.594 1.00 86.69 317 THR A CA 1
ATOM 2311 C C . THR A 1 317 ? 14.866 13.485 -20.189 1.00 86.69 317 THR A C 1
ATOM 2313 O O . THR A 1 317 ? 14.332 13.964 -19.190 1.00 86.69 317 THR A O 1
ATOM 2316 N N . GLY A 1 318 ? 15.977 12.752 -20.095 1.00 85.38 318 GLY A N 1
ATOM 2317 C CA . GLY A 1 318 ? 16.636 12.421 -18.828 1.00 85.38 318 GLY A CA 1
ATOM 2318 C C . GLY A 1 318 ? 16.016 11.247 -18.065 1.00 85.38 318 GLY A C 1
ATOM 2319 O O . GLY A 1 318 ? 16.483 10.943 -16.968 1.00 85.38 318 GLY A O 1
ATOM 2320 N N . SER A 1 319 ? 14.992 10.583 -18.612 1.00 87.69 319 SER A N 1
ATOM 2321 C CA . SER A 1 319 ? 14.492 9.316 -18.065 1.00 87.69 319 SER A CA 1
ATOM 2322 C C . SER A 1 319 ? 15.453 8.152 -18.348 1.00 87.69 319 SER A C 1
ATOM 2324 O O . SER A 1 319 ? 16.180 8.149 -19.349 1.00 87.69 319 SER A O 1
ATOM 2326 N N . ARG A 1 320 ? 15.455 7.142 -17.468 1.00 89.12 320 ARG A N 1
ATOM 2327 C CA . ARG A 1 320 ? 16.218 5.893 -17.645 1.00 89.12 320 ARG A CA 1
ATOM 2328 C C . ARG A 1 320 ? 15.296 4.685 -17.572 1.00 89.12 320 ARG A C 1
ATOM 2330 O O . ARG A 1 320 ? 14.714 4.409 -16.528 1.00 89.12 320 ARG A O 1
ATOM 2337 N N . ASN A 1 321 ? 15.193 3.950 -18.671 1.00 87.62 321 ASN A N 1
ATOM 2338 C CA . ASN A 1 321 ? 14.242 2.857 -18.831 1.00 87.62 321 ASN A CA 1
ATOM 2339 C C . ASN A 1 321 ? 14.971 1.553 -19.170 1.00 87.62 321 ASN A C 1
ATOM 2341 O O . ASN A 1 321 ? 15.672 1.491 -20.175 1.00 87.62 321 ASN A O 1
ATOM 2345 N N . TYR A 1 322 ? 14.782 0.504 -18.369 1.00 88.06 322 TYR A N 1
ATOM 2346 C CA . TYR A 1 322 ? 15.246 -0.856 -18.670 1.00 88.06 322 TYR A CA 1
ATOM 2347 C C . TYR A 1 322 ? 14.032 -1.752 -18.896 1.00 88.06 322 TYR A C 1
ATOM 2349 O O . TYR A 1 322 ? 13.330 -2.089 -17.939 1.00 88.06 322 TYR A O 1
ATOM 2357 N N . VAL A 1 323 ? 13.782 -2.104 -20.157 1.00 84.75 323 VAL A N 1
ATOM 2358 C CA . VAL A 1 323 ? 12.543 -2.744 -20.614 1.00 84.75 323 VAL A CA 1
ATOM 2359 C C . VAL A 1 323 ? 12.844 -3.995 -21.438 1.00 84.75 323 VAL A C 1
ATOM 2361 O O . VAL A 1 323 ? 13.912 -4.131 -22.037 1.00 84.75 323 VAL A O 1
ATOM 2364 N N . CYS A 1 324 ? 11.908 -4.940 -21.463 1.00 84.19 324 CYS A N 1
ATOM 2365 C CA . CYS A 1 324 ? 11.994 -6.101 -22.332 1.00 84.19 324 CYS A CA 1
ATOM 2366 C C . CYS A 1 324 ? 10.622 -6.560 -22.834 1.00 84.19 324 CYS A C 1
ATOM 2368 O O . CYS A 1 324 ? 9.596 -6.189 -22.267 1.00 84.19 324 CYS A O 1
ATOM 2370 N N . GLY A 1 325 ? 10.615 -7.367 -23.893 1.00 81.19 325 GLY A N 1
ATOM 2371 C CA . GLY A 1 325 ? 9.408 -7.931 -24.498 1.00 81.19 325 GLY A CA 1
ATOM 2372 C C . GLY A 1 325 ? 9.748 -9.134 -25.377 1.00 81.19 325 GLY A C 1
ATOM 2373 O O . GLY A 1 325 ? 10.789 -9.153 -26.034 1.00 81.19 325 GLY A O 1
ATOM 2374 N N . THR A 1 326 ? 8.901 -10.162 -25.368 1.00 82.50 326 THR A N 1
ATOM 2375 C CA . THR A 1 326 ? 9.154 -11.416 -26.103 1.00 82.50 326 THR A CA 1
ATOM 2376 C C . THR A 1 326 ? 8.691 -11.379 -27.558 1.00 82.50 326 THR A C 1
ATOM 2378 O O . THR A 1 326 ? 9.258 -12.108 -28.370 1.00 82.50 326 THR A O 1
ATOM 2381 N N . GLN A 1 327 ? 7.710 -10.536 -27.906 1.00 80.00 327 GLN A N 1
ATOM 2382 C CA . GLN A 1 327 ? 7.204 -10.403 -29.279 1.00 80.00 327 GLN A CA 1
ATOM 2383 C C . GLN A 1 327 ? 7.380 -8.993 -29.841 1.00 80.00 327 GLN A C 1
ATOM 2385 O O . GLN A 1 327 ? 7.919 -8.835 -30.933 1.00 80.00 327 GLN A O 1
ATOM 2390 N N . VAL A 1 328 ? 6.900 -7.973 -29.122 1.00 76.94 328 VAL A N 1
ATOM 2391 C CA . VAL A 1 328 ? 6.893 -6.589 -29.608 1.00 76.94 328 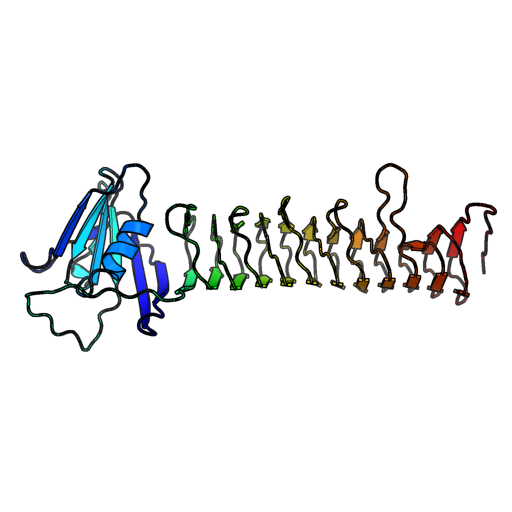VAL A CA 1
ATOM 2392 C C . VAL A 1 328 ? 7.285 -5.630 -28.498 1.00 76.94 328 VAL A C 1
ATOM 2394 O O . VAL A 1 328 ? 6.610 -5.530 -27.474 1.00 76.94 328 VAL A O 1
ATOM 2397 N N . ILE A 1 329 ? 8.337 -4.863 -28.758 1.00 80.69 329 ILE A N 1
ATOM 2398 C CA . ILE A 1 329 ? 8.652 -3.642 -28.024 1.00 80.69 329 ILE A CA 1
ATOM 2399 C C . ILE A 1 329 ? 8.379 -2.457 -28.959 1.00 80.69 329 ILE A C 1
ATOM 2401 O O . ILE A 1 329 ? 8.922 -2.413 -30.068 1.00 80.69 329 ILE A O 1
ATOM 2405 N N . ASN A 1 330 ? 7.541 -1.525 -28.500 1.00 82.25 330 ASN A N 1
ATOM 2406 C CA . ASN A 1 330 ? 7.273 -0.227 -29.113 1.00 82.25 330 ASN A CA 1
ATOM 2407 C C . ASN A 1 330 ? 7.878 0.862 -28.219 1.00 82.25 330 ASN A C 1
ATOM 2409 O O . ASN A 1 330 ? 7.442 1.032 -27.078 1.00 82.25 330 ASN A O 1
ATOM 2413 N N . VAL A 1 331 ? 8.864 1.606 -28.725 1.00 85.56 331 VAL A N 1
ATOM 2414 C CA . VAL A 1 331 ? 9.518 2.693 -27.973 1.00 85.56 331 VAL A CA 1
ATOM 2415 C C . VAL A 1 331 ? 9.316 4.026 -28.678 1.00 85.56 331 VAL A C 1
ATOM 2417 O O . VAL A 1 331 ? 9.634 4.147 -29.860 1.00 85.56 331 VAL A O 1
ATOM 2420 N N . ILE A 1 332 ? 8.850 5.025 -27.929 1.00 86.88 332 ILE A N 1
ATOM 2421 C CA . ILE A 1 332 ? 8.908 6.447 -28.277 1.00 86.88 332 ILE A CA 1
ATOM 2422 C C . ILE A 1 332 ? 9.858 7.107 -27.273 1.00 86.88 332 ILE A C 1
ATOM 2424 O O . ILE A 1 332 ? 9.629 7.014 -26.065 1.00 86.88 332 ILE A O 1
ATOM 2428 N N . ALA A 1 333 ? 10.931 7.736 -27.754 1.00 86.06 333 ALA A N 1
ATOM 2429 C CA . ALA A 1 333 ? 11.945 8.355 -26.899 1.00 86.06 333 ALA A CA 1
ATOM 2430 C C . ALA A 1 333 ? 12.236 9.810 -27.309 1.00 86.06 333 ALA A C 1
ATOM 2432 O O . ALA A 1 333 ? 12.617 10.051 -28.456 1.00 86.06 333 ALA A O 1
ATOM 2433 N N . ASP A 1 334 ? 12.095 10.755 -26.373 1.00 86.69 334 ASP A N 1
ATOM 2434 C CA . ASP A 1 334 ? 12.474 12.164 -26.553 1.00 86.69 334 ASP A CA 1
ATOM 2435 C C . ASP A 1 334 ? 13.982 12.377 -26.357 1.00 86.69 334 ASP A C 1
ATOM 2437 O O . ASP A 1 334 ? 14.651 11.630 -25.637 1.00 86.69 334 ASP A O 1
ATOM 2441 N N . ASN A 1 335 ? 14.498 13.474 -26.919 1.00 79.81 335 ASN A N 1
ATOM 2442 C CA . ASN A 1 335 ? 15.888 13.918 -26.789 1.00 79.81 335 ASN A CA 1
ATOM 2443 C C . ASN A 1 335 ? 16.415 13.792 -25.344 1.00 79.81 335 ASN A C 1
ATOM 2445 O O . ASN A 1 335 ? 15.813 14.325 -24.410 1.00 79.81 335 ASN A O 1
ATOM 2449 N N . GLY A 1 336 ? 17.536 13.096 -25.149 1.00 82.12 336 GLY A N 1
ATOM 2450 C CA . GLY A 1 336 ? 18.160 12.875 -23.844 1.00 82.12 336 GLY A CA 1
ATOM 2451 C C . GLY A 1 336 ? 17.531 11.772 -22.983 1.00 82.12 336 GLY A C 1
ATOM 2452 O O . GLY A 1 336 ? 17.979 11.575 -21.852 1.00 82.12 336 GLY A O 1
ATOM 2453 N N . ALA A 1 337 ? 16.510 11.048 -23.452 1.00 86.44 337 ALA A N 1
ATOM 2454 C CA . ALA A 1 337 ? 16.077 9.800 -22.820 1.00 86.44 337 ALA A CA 1
ATOM 2455 C C . ALA A 1 337 ? 17.121 8.684 -23.022 1.00 86.44 337 ALA A C 1
ATOM 2457 O O . ALA A 1 337 ? 17.856 8.666 -24.012 1.00 86.44 337 ALA A O 1
ATOM 2458 N N . SER A 1 338 ? 17.184 7.733 -22.086 1.00 86.25 338 SER A N 1
ATOM 2459 C CA . SER A 1 338 ? 18.007 6.520 -22.201 1.00 86.25 338 SER A CA 1
ATOM 2460 C C . SER A 1 338 ? 17.139 5.274 -22.036 1.00 86.25 338 SER A C 1
ATOM 2462 O O . SER A 1 338 ? 16.608 5.029 -20.949 1.00 86.25 338 SER A O 1
ATOM 2464 N N . VAL A 1 339 ? 17.003 4.477 -23.098 1.00 85.19 339 VAL A N 1
ATOM 2465 C CA . VAL A 1 339 ? 16.173 3.261 -23.104 1.00 85.19 339 VAL A CA 1
ATOM 2466 C C . VAL A 1 339 ? 17.023 2.039 -23.449 1.00 85.19 339 VAL A C 1
ATOM 2468 O O . VAL A 1 339 ? 17.659 1.984 -24.496 1.00 85.19 339 VAL A O 1
ATOM 2471 N N . TYR A 1 340 ? 17.015 1.038 -22.575 1.00 86.38 340 TYR A N 1
ATOM 2472 C CA . TYR A 1 340 ? 17.709 -0.237 -22.736 1.00 86.38 340 TYR A CA 1
ATOM 2473 C C . TYR A 1 340 ? 16.671 -1.336 -22.963 1.00 86.38 340 TYR A C 1
ATOM 2475 O O . TYR A 1 340 ? 15.920 -1.677 -22.047 1.00 86.38 340 TYR A O 1
ATOM 2483 N N . CYS A 1 341 ? 16.623 -1.874 -24.180 1.00 81.81 341 CYS A N 1
ATOM 2484 C CA . CYS A 1 341 ? 15.664 -2.890 -24.603 1.00 81.81 341 CYS A CA 1
ATOM 2485 C C . CYS A 1 341 ? 16.318 -4.272 -24.697 1.00 81.81 341 CYS A C 1
ATOM 2487 O O . CYS A 1 341 ? 17.370 -4.426 -25.320 1.00 81.81 341 CYS A O 1
ATOM 2489 N N . TYR A 1 342 ? 15.651 -5.287 -24.147 1.00 79.88 342 TYR A N 1
ATOM 2490 C CA . TYR A 1 342 ? 15.992 -6.697 -24.346 1.00 79.88 342 TYR A CA 1
ATOM 2491 C C . TYR A 1 342 ? 14.840 -7.427 -25.047 1.00 79.88 342 TYR A C 1
ATOM 2493 O O . TYR A 1 342 ? 13.738 -7.486 -24.505 1.00 79.88 342 TYR A O 1
ATOM 2501 N N . GLY A 1 343 ? 15.080 -8.011 -26.222 1.00 73.69 343 GLY A N 1
ATOM 2502 C CA . GLY A 1 343 ? 14.072 -8.809 -26.937 1.00 73.69 343 GLY A CA 1
ATOM 2503 C C . GLY A 1 343 ? 13.865 -8.410 -28.397 1.00 73.69 343 GLY A C 1
ATOM 2504 O O . GLY A 1 343 ? 14.774 -7.879 -29.034 1.00 73.69 343 GLY A O 1
ATOM 2505 N N . VAL A 1 344 ? 12.676 -8.707 -28.929 1.00 69.12 344 VAL A N 1
ATOM 2506 C CA . VAL A 1 344 ? 12.315 -8.436 -30.331 1.00 69.12 344 VAL A CA 1
ATOM 2507 C C . VAL A 1 344 ? 11.702 -7.038 -30.445 1.00 69.12 344 VAL A C 1
ATOM 2509 O O . VAL A 1 344 ? 10.610 -6.764 -29.945 1.00 69.12 344 VAL A O 1
ATOM 2512 N N . LEU A 1 345 ? 12.427 -6.137 -31.105 1.00 65.75 345 LEU A N 1
ATOM 2513 C CA . LEU A 1 345 ? 11.958 -4.795 -31.443 1.00 65.75 345 LEU A CA 1
ATOM 2514 C C . LEU A 1 345 ? 11.189 -4.843 -32.764 1.00 65.75 345 LEU A C 1
ATOM 2516 O O . LEU A 1 345 ? 11.720 -5.303 -33.770 1.00 65.75 345 LEU A O 1
ATOM 2520 N N . ASN A 1 346 ? 9.948 -4.357 -32.747 1.00 68.00 346 ASN A N 1
ATOM 2521 C CA . ASN A 1 346 ? 9.092 -4.293 -33.937 1.00 68.00 346 ASN A CA 1
ATOM 2522 C C . ASN A 1 346 ? 8.978 -2.852 -34.455 1.00 68.00 346 ASN A C 1
ATOM 2524 O O . ASN A 1 346 ? 8.998 -2.612 -35.658 1.00 68.00 346 ASN A O 1
ATOM 2528 N N . TYR A 1 347 ? 8.894 -1.880 -33.539 1.00 71.50 347 TYR A N 1
ATOM 2529 C CA . TYR A 1 347 ? 8.806 -0.465 -33.876 1.00 71.50 347 TYR A CA 1
ATOM 2530 C C . TYR A 1 347 ? 9.585 0.393 -32.876 1.00 71.50 347 TYR A C 1
ATOM 2532 O O . TYR A 1 347 ? 9.435 0.270 -31.661 1.00 71.50 347 TYR A O 1
ATOM 2540 N N . MET A 1 348 ? 10.408 1.300 -33.395 1.00 73.88 348 MET A N 1
ATOM 2541 C CA . MET A 1 348 ? 11.163 2.257 -32.595 1.00 73.88 348 MET A CA 1
ATOM 2542 C C . MET A 1 348 ? 11.060 3.633 -33.249 1.00 73.88 348 MET A C 1
ATOM 2544 O O . MET A 1 348 ? 11.491 3.816 -34.386 1.00 73.88 348 MET A O 1
ATOM 2548 N N . GLN A 1 349 ? 10.506 4.599 -32.520 1.00 74.56 349 GLN A N 1
ATOM 2549 C CA . GLN A 1 349 ? 10.501 6.006 -32.893 1.00 74.56 349 GLN A CA 1
ATOM 2550 C C . GLN A 1 349 ? 11.429 6.768 -31.946 1.00 74.56 349 GLN A C 1
ATOM 2552 O O . GLN A 1 349 ? 11.093 7.060 -30.798 1.00 74.56 349 GLN A O 1
ATOM 2557 N N . VAL A 1 350 ? 12.614 7.092 -32.449 1.00 71.38 350 VAL A N 1
ATOM 2558 C CA . VAL A 1 350 ? 13.606 7.900 -31.740 1.00 71.38 350 VAL A CA 1
ATOM 2559 C C . VAL A 1 350 ? 13.456 9.342 -32.216 1.00 71.38 350 VAL A C 1
ATOM 2561 O O . VAL A 1 350 ? 13.619 9.622 -33.404 1.00 71.38 350 VAL A O 1
ATOM 2564 N N . LEU A 1 351 ? 13.120 10.259 -31.311 1.00 72.50 351 LEU A N 1
ATOM 2565 C CA . LEU A 1 351 ? 13.216 11.694 -31.572 1.00 72.50 351 LEU A CA 1
ATOM 2566 C C . LEU A 1 351 ? 14.661 12.134 -31.271 1.00 72.50 351 LEU A C 1
ATOM 2568 O O . LEU A 1 351 ? 15.318 11.570 -30.395 1.00 72.50 351 LEU A O 1
ATOM 2572 N N . SER A 1 352 ? 15.182 13.085 -32.049 1.00 66.88 352 SER A N 1
ATOM 2573 C CA . SER A 1 352 ? 16.627 13.357 -32.158 1.00 66.88 352 SER A CA 1
ATOM 2574 C C . SER A 1 352 ? 17.344 13.519 -30.811 1.00 66.88 352 SER A C 1
ATOM 2576 O O . SER A 1 352 ? 16.889 14.275 -29.955 1.00 66.88 352 SER A O 1
ATOM 2578 N N . GLY A 1 353 ? 18.494 12.856 -30.633 1.00 68.25 353 GLY A N 1
ATOM 2579 C CA . GLY A 1 353 ? 19.313 12.959 -29.419 1.00 68.25 353 GLY A CA 1
ATOM 2580 C C . GLY A 1 353 ? 18.912 12.035 -28.261 1.00 68.25 353 GLY A C 1
ATOM 2581 O O . GLY A 1 353 ? 19.442 12.182 -27.158 1.00 68.25 353 GLY A O 1
ATOM 2582 N N . ALA A 1 354 ? 17.988 11.091 -28.456 1.00 74.94 354 ALA A N 1
ATOM 2583 C CA . ALA A 1 354 ? 17.745 10.014 -27.494 1.00 74.94 354 ALA A CA 1
ATOM 2584 C C . ALA A 1 354 ? 18.702 8.827 -27.722 1.00 74.94 354 ALA A C 1
ATOM 2586 O O . ALA A 1 354 ? 19.031 8.488 -28.858 1.00 74.94 354 ALA A O 1
ATOM 2587 N N . LEU A 1 355 ? 19.121 8.157 -26.644 1.00 72.56 355 LEU A N 1
ATOM 2588 C CA . LEU A 1 355 ? 19.970 6.963 -26.717 1.00 72.56 355 LEU A CA 1
ATOM 2589 C C . LEU A 1 355 ? 19.135 5.703 -26.479 1.00 72.56 355 LEU A C 1
ATOM 2591 O O . LEU A 1 355 ? 18.651 5.472 -25.366 1.00 72.56 355 LEU A O 1
ATOM 2595 N N . VAL A 1 356 ? 19.002 4.865 -27.510 1.00 74.19 356 VAL A N 1
ATOM 2596 C CA . VAL A 1 356 ? 18.313 3.572 -27.409 1.00 74.19 356 VAL A CA 1
ATOM 2597 C C . VAL A 1 356 ? 19.294 2.430 -27.660 1.00 74.19 356 VAL A C 1
ATOM 2599 O O . VAL A 1 356 ? 19.908 2.324 -28.718 1.00 74.19 356 VAL A O 1
ATOM 2602 N N . PHE A 1 357 ? 19.434 1.555 -26.668 1.00 73.94 357 PHE A N 1
ATOM 2603 C CA . PHE A 1 357 ? 20.288 0.374 -26.722 1.00 73.94 357 PHE A CA 1
ATOM 2604 C C . PHE A 1 357 ? 19.423 -0.865 -26.952 1.00 73.94 357 PHE A C 1
ATOM 2606 O O . PHE A 1 357 ? 18.620 -1.231 -26.090 1.00 73.94 357 PHE A O 1
ATOM 2613 N N . ALA A 1 358 ? 19.594 -1.513 -28.104 1.00 67.94 358 ALA A N 1
ATOM 2614 C CA . ALA A 1 358 ? 18.857 -2.707 -28.496 1.00 67.94 358 ALA A CA 1
ATOM 2615 C C . ALA A 1 358 ? 19.732 -3.963 -28.359 1.00 67.94 358 ALA A C 1
ATOM 2617 O O . ALA A 1 358 ? 20.631 -4.212 -29.161 1.00 67.94 358 ALA A O 1
ATOM 2618 N N . CYS A 1 359 ? 19.444 -4.788 -27.352 1.00 57.38 359 CYS A N 1
ATOM 2619 C CA . CYS A 1 359 ? 20.053 -6.107 -27.196 1.00 57.38 359 CYS A CA 1
ATOM 2620 C C . CYS A 1 359 ? 19.050 -7.186 -27.620 1.00 57.38 359 CYS A C 1
ATOM 2622 O O . CYS A 1 359 ? 18.241 -7.647 -26.807 1.00 57.38 359 CYS A O 1
ATOM 2624 N N . SER A 1 360 ? 19.117 -7.620 -28.881 1.00 59.34 360 SER A N 1
ATOM 2625 C CA . SER A 1 360 ? 18.482 -8.880 -29.281 1.00 59.34 360 SER A CA 1
ATOM 2626 C C . SER A 1 360 ? 19.395 -10.059 -28.919 1.00 59.34 360 SER A C 1
ATOM 2628 O O . SER A 1 360 ? 20.598 -9.899 -28.707 1.00 59.34 360 SER A O 1
ATOM 2630 N N . THR A 1 361 ? 18.847 -11.271 -28.858 1.00 51.34 361 THR A N 1
ATOM 2631 C CA . THR A 1 361 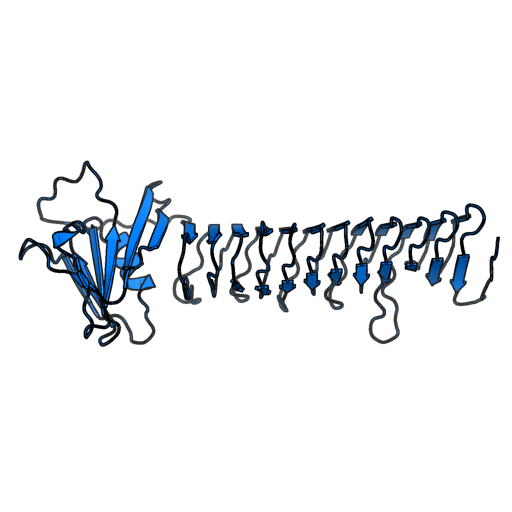? 19.630 -12.494 -28.597 1.00 51.34 361 THR A CA 1
ATOM 2632 C C . THR A 1 361 ? 20.483 -12.950 -29.787 1.00 51.34 361 THR A C 1
ATOM 2634 O O . THR A 1 361 ? 21.189 -13.949 -29.667 1.00 51.34 361 THR A O 1
ATOM 2637 N N . GLN A 1 362 ? 20.423 -12.249 -30.926 1.00 46.69 362 GLN A N 1
ATOM 2638 C CA . GLN A 1 362 ? 21.137 -12.601 -32.161 1.00 46.69 362 GLN A CA 1
ATOM 2639 C C . GLN A 1 362 ? 22.094 -11.495 -32.639 1.00 46.69 362 GLN A C 1
ATOM 2641 O O . GLN A 1 362 ? 23.149 -11.810 -33.182 1.00 46.69 362 GLN A O 1
ATOM 2646 N N . TYR A 1 363 ? 21.768 -10.225 -32.381 1.00 45.47 363 TYR A N 1
ATOM 2647 C CA . TYR A 1 363 ? 22.548 -9.044 -32.768 1.00 45.47 363 TYR A CA 1
ATOM 2648 C C . TYR A 1 363 ? 22.463 -7.938 -31.701 1.00 45.47 363 TYR A C 1
ATOM 2650 O O . TYR A 1 363 ? 21.395 -7.696 -31.126 1.00 45.47 363 TYR A O 1
ATOM 2658 N N . ILE A 1 364 ? 23.590 -7.261 -31.452 1.00 46.34 364 ILE A N 1
ATOM 2659 C CA . ILE A 1 364 ? 23.638 -5.998 -30.705 1.00 46.34 364 ILE A CA 1
ATOM 2660 C C . ILE A 1 364 ? 23.665 -4.877 -31.741 1.00 46.34 364 ILE A C 1
ATOM 2662 O O . ILE A 1 364 ? 24.721 -4.592 -32.307 1.00 46.34 364 ILE A O 1
ATOM 2666 N N . ASP A 1 365 ? 22.517 -4.248 -31.968 1.00 49.09 365 ASP A N 1
ATOM 2667 C CA . ASP A 1 365 ? 22.412 -3.107 -32.871 1.00 49.09 365 ASP A CA 1
ATOM 2668 C C . ASP A 1 365 ? 22.490 -1.809 -32.063 1.00 49.09 365 ASP A C 1
ATOM 2670 O O . ASP A 1 365 ? 21.650 -1.512 -31.208 1.00 49.09 365 ASP A O 1
ATOM 2674 N N . PHE A 1 366 ? 23.533 -1.023 -32.327 1.00 46.47 366 PHE A N 1
ATOM 2675 C CA . PHE A 1 366 ? 23.699 0.308 -31.754 1.00 46.47 366 PHE A CA 1
ATOM 2676 C C . PHE A 1 366 ? 23.071 1.343 -32.686 1.00 46.47 366 PHE A C 1
ATOM 2678 O O . PHE A 1 366 ? 23.621 1.631 -33.748 1.00 46.47 366 PHE A O 1
ATOM 2685 N N . LEU A 1 367 ? 21.954 1.937 -32.265 1.00 52.44 367 LEU A N 1
ATOM 2686 C CA . LEU A 1 367 ? 21.337 3.066 -32.955 1.00 52.44 367 LEU A CA 1
ATOM 2687 C C . LEU A 1 367 ? 21.534 4.342 -32.129 1.00 52.44 367 LEU A C 1
ATOM 2689 O O . LEU A 1 367 ? 20.787 4.629 -31.196 1.00 52.44 367 LEU A O 1
ATOM 2693 N N . ILE A 1 368 ? 22.577 5.094 -32.478 1.00 48.81 368 ILE A N 1
ATOM 2694 C CA . ILE A 1 368 ? 22.826 6.451 -31.980 1.00 48.81 368 ILE A CA 1
ATOM 2695 C C . ILE A 1 368 ? 22.327 7.411 -33.069 1.00 48.81 368 ILE A C 1
ATOM 2697 O O . ILE A 1 368 ? 22.813 7.325 -34.199 1.00 48.81 368 ILE A O 1
ATOM 2701 N N . ILE A 1 369 ? 21.357 8.276 -32.741 1.00 49.53 369 ILE A N 1
ATOM 2702 C CA . ILE A 1 369 ? 20.739 9.270 -33.647 1.00 49.53 369 ILE A CA 1
ATOM 2703 C C . ILE A 1 369 ? 20.992 10.691 -33.137 1.00 49.53 369 ILE A C 1
ATOM 2705 O O . ILE A 1 369 ? 20.506 11.014 -32.028 1.00 49.53 369 ILE A O 1
#

Solvent-accessible surface area (backbone atoms only — not comparable to full-atom values): 17726 Å² total; per-residue (Å²): 137,72,73,38,63,34,39,39,36,42,57,85,70,76,38,74,48,37,38,37,45,35,72,37,25,44,76,51,74,94,48,94,81,26,68,74,49,76,46,79,48,59,95,90,56,55,68,67,56,40,50,49,52,34,66,70,38,90,62,43,19,22,30,37,32,30,74,85,72,35,31,27,39,27,19,51,47,58,71,46,82,90,31,51,44,82,34,96,82,47,60,21,32,31,38,26,35,68,74,62,93,83,67,81,84,72,87,84,88,86,90,88,90,82,93,64,77,34,39,36,39,39,44,42,76,53,44,93,71,39,91,49,53,81,59,47,89,88,76,57,60,38,36,24,30,38,38,38,38,21,51,47,20,39,39,36,36,42,53,11,54,38,34,34,38,38,40,38,34,37,20,47,35,38,36,34,33,62,92,45,47,12,34,32,33,40,39,40,36,50,53,51,49,30,38,38,35,29,43,38,22,52,43,29,36,39,40,38,32,62,20,52,25,42,36,36,39,56,42,88,83,51,56,10,39,27,25,37,39,41,35,20,42,52,17,33,38,35,35,43,49,13,53,38,36,32,40,39,39,34,23,30,63,11,38,40,29,40,33,90,88,48,56,12,36,32,26,40,37,39,27,24,55,39,5,34,39,40,40,45,51,16,54,44,31,36,42,38,38,31,30,42,53,6,35,42,31,47,34,70,54,94,91,41,68,58,44,9,41,30,23,42,39,40,33,24,41,51,12,40,36,40,46,46,7,69,58,31,27,39,40,40,29,32,43,50,12,37,38,41,40,40,41,39,75,73,45,77,48,75,38,74,53,21,46,45,43,41,41,37,99,85,50,80,53,83,55,83,86

Foldseek 3Di:
DDWWWWFWADVVVRDTKIKIKDFQKDFADPDPQFWPDKDQDPPVDDVVVLVVVLVQVPQFFKWKAFPVRRMITTTNDFDDVVRMDRHPPTRMMMMGTDDDPPPPDDDDDDHDDDDDQGETETEGPDDQEDAPDPVDVPNDAGQYYAYAHAAQYEYEAHAHQAEYEYEYANYAEYYHNLVHAHQEYHAEYEYDAYEYESHHHAAEEEAEYEYLYEYEPPNPDHAHQEYEHAYEANYEYEAHAHAAEYEEHYYHCYEYEHNLPHAHQEYEEEYYHLYEYEAHAHAAEYAYEYYANYEYYHDDDPNDGRAYQEYEYEWEANYYEEHEHAHEYEYDYYANTEYEYEYDYDYYHYHARYFYWYDYPVDGDGDHD

Sequence (369 aa):
MYFFLAYLFIPSINAIVSVQIHRLAQYKPNSSCALLANVTLSSSVSIQSCIWQCVEELKCQTAVYSYDNNICWMYGESCESGSIESSGSNRSSVICYRKNPNSNMHCPSAPINNNSTTTVTLIIIQASNIDIINASAQYGCPTSINVTAKDQATVGNLCATDQLNIDASGVAHVSINTSICARIMYIFVGSGSPNIDNICATQSLIIQSSSASTIVYNSLATCPSNASVTVSNSAKVVNVCSTDQLNIDASGAASISINNSVCPRVAAVNLQSSAVAHGICATDLINANTSSGSTLTMIRSNSALLCPLLANVHASTGSRNYVCGTQVINVIADNGASVYCYGVLNYMQVLSGALVFACSTQYIDFLII

Mean predicted aligned error: 13.97 Å

Organism: Adineta ricciae (NCBI:txid249248)

Radius of gyration: 26.88 Å; Cα contacts (8 Å, |Δi|>4): 1091; chains: 1; bounding box: 59×31×78 Å

Nearest PDB structures (foldseek):
  2qj4-assembly1_B  TM=7.454E-01  e=1.397E-02  Mus musculus
  5cp9-assembly1_A  TM=7.631E-01  e=8.208E-02  Homo sapiens
  3jx8-assembly2_D  TM=3.429E-01  e=4.636E+00  Parabacteroides distasonis ATCC 8503
  5awg-assembly2_F  TM=1.881E-01  e=2.446E+00  Escherichia coli K-12

Secondary structure (DSSP, 8-state):
---EEEEEEETTTTEEEEEEEEESEEE--SSTT-EEEEEEPPTT--HHHHHHHHHHSTT-SEEEEETTTTEEEEESS---GGGEEE-SS--EEEEEE---TT----------------EEEEEE---S--------TTS---SEEEEEEETT-EEEEE--SSEEEEEEES-SEEEE-TTS-EEEEEEEE-SS--EEE---EEEEEEEEE-SS-EEE---SS---SEEEEEE-TT-EEEEE--SSEEEEEE-SS-EEEE-TT---SEEEEEE-TT-EEEEE--SSEEEEEE-TT-EEEEPEETTEE---SEEEEEE-TT-EEEEEEEEEEEEEE-TT-EEEEEEEEEEEEEPTT-EEEEE-SS-EEEEE-

pLDDT: mean 76.8, std 17.57, range [29.42, 97.31]